Protein 3NTS (pdb70)

Radius of gyration: 23.11 Å; Cα contacts (8 Å, |Δi|>4): 705; chains: 2; bounding box: 63×52×5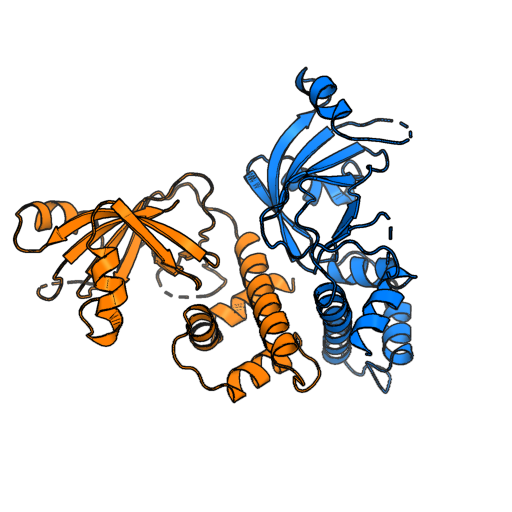1 Å

Secondary structure (DSSP, 8-state):
-HHHHHHHHIIIIIHHHHHHHHTT----HHHHHHHHHHTTS-SS--SSHHHHHHHHHHHHHHHHHHHHTSPP-TT--EEEEEE---SGGGHHHHHHHHSTT-EEEE-S-EEEBSS----SSEEEEEE--TT-S-EE-TT---EEE-SSEEEEEEEEEESSSTHHHHHHTTS------EEEEEEE-/-HHHHHHHHIIIIIHHHHHHHHHT----HHHHHHHHHHTTS-SS---SHHHHHHHHHHHHHHHHHHHHHSPP-TT--EEEEEE---SGGGHHHHHHHHSTT-EEEE-SPEEEBSS-----SEEEEEE--TT-S-EE-GGG----EEE-SSEEEEEEEEEESSSTHHHHHHTTS--------EEEEEEE-

Nearest PDB structures (foldseek):
  3nts-assembly2_B  TM=1.005E+00  e=3.974E-42  Aeromonas hydrophila
  4fml-assembly2_B  TM=9.884E-01  e=1.281E-37  Aeromonas hydrophila
  3nts-assembly1_A  TM=9.948E-01  e=1.243E-36  Aeromonas hydrophila
  4fml-assembly1_A  TM=9.731E-01  e=1.640E-35  Aeromonas hydrophila
  2gwm-assembly1_A  TM=9.597E-01  e=1.292E-27  Salmonella enterica subsp. enterica serovar Typhimurium

InterPro domains:
  IPR003540 ADP ribosyltransferase [PF03496] (55-235)

Foldseek 3Di:
DLLQVLLLVCVVPCVVVLLCVQVVHDDDLVVLQVVLCVSVLDVDRDPDPVSSVVSSVVSLVSNLVNLQPDDDDVVQFKWKEADACPDPVNVVVVVQQQDAFRKDWRQGKDKIGSPAYEDYQEMETEGEDPPASWDCCVVSVIIIHRGTWMKGFHDKDAPPDPVCPVVVVVGHYPVHGIYTYIYTD/DQLLVLQLVCQVPCVVVLLCVQVVHDDDPVVLQVVLCVSVLDVDGDDDPVSSVVSSVVSLVSNLVSLQPADDDVVAFKWKEADACPDPVNVVVVVQLQDAFHKDWRQGKDKIASAAYEDYQEMEIETEDPPFSWHWQVVSHNTIIIHRGGWMKTWHHKDAPPDPVVPVVVVVGHYPDPRHGMYTYIYTD

CATH classification: 3.90.176.10

Organism: Aeromonas hydrophila (NCBI:txid644)

Sequence (374 aa):
SKADEALRYYSAQGYTLLNNYLRDRPYKQREAIDTLLSRSYLNDEPTSAGEFDKAMKAYVADVEAGLAKLPASPELSFVYRGLALDKPELAALKEQFTGVGNIVVEPGFMSTSPDKAWVNDTLLKIRLPAGHGGRLLGDAAEMLFPTQTRLRVDRVVSSTSGDFDTLLNTIPTSRIKRLIEVSVLSKADEALRYYSAQGYTLLNNYLRDRPYKQREAIDTLLSRSYLNDEPTSAGEFDKAMKAYVADVEAGLAKLPASPELSFVYRGLALDKPELAALKEQFTGVGNIVVEPGFMSTSPDKAWVNDTLLKIRLPAGHGGRLLGDAAEAEMLFPTQTRLRVDRVVSSTSGDFDTLLNTIPTSDNRIKRLIEVSVL

Structure (mmCIF, N/CA/C/O backbone):
data_3NTS
#
_entry.id   3NTS
#
_cell.length_a   87.800
_cell.length_b   87.800
_cell.length_c   295.700
_cell.angle_alpha   90.000
_cell.angle_beta   90.000
_cell.angle_gamma   120.000
#
_symmetry.space_group_name_H-M   'P 65 2 2'
#
loop_
_entity.id
_entity.type
_entity.pdbx_description
1 polymer VsdC
2 non-polymer 'SULFATE ION'
#
loop_
_atom_site.group_PDB
_atom_site.id
_atom_site.type_symbol
_atom_site.label_atom_id
_atom_site.label_alt_id
_atom_site.label_comp_id
_atom_site.label_asym_id
_atom_site.label_entity_id
_atom_site.label_seq_id
_atom_site.pdbx_PDB_ins_code
_atom_site.Cartn_x
_atom_site.Cartn_y
_atom_site.Cartn_z
_atom_site.occupancy
_atom_site.B_iso_or_equiv
_atom_site.auth_seq_id
_atom_site.auth_comp_id
_atom_site.auth_asym_id
_atom_site.auth_atom_id
_atom_site.pdbx_PDB_model_num
ATOM 1 N N . SER A 1 43 ? -17.638 -56.117 -21.079 1.00 91.15 68 SER A N 1
ATOM 2 C CA . SER A 1 43 ? -17.689 -55.986 -22.563 1.00 88.12 68 SER A CA 1
ATOM 3 C C . SER A 1 43 ? -16.471 -55.236 -23.094 1.00 85.64 68 SER A C 1
ATOM 4 O O . SER A 1 43 ? -15.789 -54.534 -22.345 1.00 85.69 68 SER A O 1
ATOM 7 N N . LYS A 1 44 ? -16.213 -55.390 -24.392 1.00 83.73 69 LYS A N 1
ATOM 8 C CA . LYS A 1 44 ? -15.101 -54.721 -25.069 1.00 81.61 69 LYS A CA 1
ATOM 9 C C . LYS A 1 44 ? -15.206 -53.199 -24.958 1.00 79.42 69 LYS A C 1
ATOM 10 O O . LYS A 1 44 ? -14.194 -52.510 -24.813 1.00 78.87 69 LYS A O 1
ATOM 16 N N . ALA A 1 45 ? -16.436 -52.692 -25.017 1.00 78.49 70 ALA A N 1
ATOM 17 C CA . ALA A 1 45 ? -16.708 -51.262 -24.914 1.00 76.51 70 ALA A CA 1
ATOM 18 C C . ALA A 1 45 ? -16.056 -50.639 -23.678 1.00 77.35 70 ALA A C 1
ATOM 19 O O . ALA A 1 45 ? -15.400 -49.600 -23.771 1.00 75.87 70 ALA A O 1
ATOM 21 N N . ASP A 1 46 ? -16.223 -51.297 -22.533 1.00 80.02 71 ASP A N 1
ATOM 22 C CA . ASP A 1 46 ? -15.715 -50.797 -21.256 1.00 81.41 71 ASP A CA 1
ATOM 23 C C . ASP A 1 46 ? -14.187 -50.812 -21.191 1.00 81.84 71 ASP A C 1
ATOM 24 O O . ASP A 1 46 ? -13.574 -49.863 -20.696 1.00 81.54 71 ASP A O 1
ATOM 29 N N . GLU A 1 47 ? -13.584 -51.891 -21.692 1.00 82.74 72 GLU A N 1
ATOM 30 C CA . GLU A 1 47 ? -12.129 -52.049 -21.677 1.00 83.61 72 GLU A CA 1
ATOM 31 C C . GLU A 1 47 ? -11.431 -51.064 -22.609 1.00 80.89 72 GLU A C 1
ATOM 32 O O . GLU A 1 47 ? -10.282 -50.685 -22.373 1.00 81.62 72 GLU A O 1
ATOM 38 N N . ALA A 1 48 ? -12.137 -50.653 -23.661 1.00 78.07 73 ALA A N 1
ATOM 39 C CA . ALA A 1 48 ? -11.646 -49.635 -24.587 1.00 75.49 73 ALA A CA 1
ATOM 40 C C . ALA A 1 48 ? -11.505 -48.294 -23.880 1.00 74.85 73 ALA A C 1
ATOM 41 O O . ALA A 1 48 ? -10.575 -47.533 -24.148 1.00 74.31 73 ALA A O 1
ATOM 43 N N . LEU A 1 49 ? -12.434 -48.019 -22.971 1.00 75.07 74 LEU A N 1
ATOM 44 C CA . LEU A 1 49 ? -12.417 -46.795 -22.191 1.00 74.64 74 LEU A CA 1
ATOM 45 C C . LEU A 1 49 ? -11.236 -46.797 -21.237 1.00 76.93 74 LEU A C 1
ATOM 46 O O . LEU A 1 49 ? -10.584 -45.772 -21.049 1.00 76.56 74 LEU A O 1
ATOM 51 N N . ARG A 1 50 ? -10.963 -47.962 -20.656 1.00 79.60 75 ARG A N 1
ATOM 52 C CA . ARG A 1 50 ? -9.867 -48.127 -19.706 1.00 82.53 75 ARG A CA 1
ATOM 53 C C . ARG A 1 50 ? -8.484 -47.974 -20.324 1.00 82.70 75 ARG A C 1
ATOM 54 O O . ARG A 1 50 ? -7.610 -47.363 -19.711 1.00 84.09 75 ARG A O 1
ATOM 62 N N . TYR A 1 51 ? -8.288 -48.534 -21.520 1.00 81.58 76 TYR A N 1
ATOM 63 C CA . TYR A 1 51 ? -7.015 -48.407 -22.236 1.00 81.79 76 TYR A CA 1
ATOM 64 C C . TYR A 1 51 ? -6.740 -46.944 -22.537 1.00 80.13 76 TYR A C 1
ATOM 65 O O . TYR A 1 51 ? -5.622 -46.460 -22.343 1.00 81.46 76 TYR A O 1
ATOM 74 N N . TYR A 1 52 ? -7.771 -46.250 -23.014 1.00 77.50 77 TYR A N 1
ATOM 75 C CA . TYR A 1 52 ? -7.689 -44.826 -23.281 1.00 76.06 77 TYR A CA 1
ATOM 76 C C . TYR A 1 52 ? -7.331 -44.091 -22.004 1.00 77.54 77 TYR A C 1
ATOM 77 O O . TYR A 1 52 ? -6.420 -43.263 -21.986 1.00 78.13 77 TYR A O 1
ATOM 86 N N . SER A 1 53 ? -8.062 -44.413 -20.942 1.00 78.40 78 SER A N 1
ATOM 87 C CA . SER A 1 53 ? -7.893 -43.770 -19.653 1.00 80.02 78 SER A CA 1
ATOM 88 C C . SER A 1 53 ? -6.499 -44.006 -19.083 1.00 83.14 78 SER A C 1
ATOM 89 O O . SER A 1 53 ? -5.855 -43.068 -18.615 1.00 84.06 78 SER A O 1
ATOM 92 N N . ALA A 1 54 ? -6.033 -45.253 -19.146 1.00 85.02 79 ALA A N 1
ATOM 93 C CA . ALA A 1 54 ? -4.746 -45.637 -18.563 1.00 88.49 79 ALA A CA 1
ATOM 94 C C . ALA A 1 54 ? -3.528 -45.093 -19.312 1.00 88.80 79 ALA A C 1
ATOM 95 O O . ALA A 1 54 ? -2.579 -44.634 -18.677 1.00 91.23 79 ALA A O 1
ATOM 97 N N . GLN A 1 55 ? -3.546 -45.139 -20.645 1.00 86.71 80 GLN A N 1
ATOM 98 C CA . GLN A 1 55 ? -2.407 -44.640 -21.436 1.00 87.29 80 GLN A CA 1
ATOM 99 C C . GLN A 1 55 ? -2.719 -44.114 -22.849 1.00 84.20 80 GLN A C 1
ATOM 100 O O . GLN A 1 55 ? -2.015 -43.234 -23.353 1.00 84.31 80 GLN A O 1
ATOM 106 N N . GLY A 1 56 ? -3.766 -44.647 -23.474 1.00 81.83 81 GLY A N 1
ATOM 107 C CA . GLY A 1 56 ? -4.058 -44.375 -24.887 1.00 79.24 81 GLY A CA 1
ATOM 108 C C . GLY A 1 56 ? -4.486 -42.963 -25.252 1.00 77.10 81 GLY A C 1
ATOM 109 O O . GLY A 1 56 ? -4.630 -42.646 -26.435 1.00 75.43 81 GLY A O 1
ATOM 110 N N . TYR A 1 57 ? -4.671 -42.116 -24.242 1.00 77.33 82 TYR A N 1
ATOM 111 C CA . TYR A 1 57 ? -5.245 -40.779 -24.431 1.00 75.41 82 TYR A CA 1
ATOM 112 C C . TYR A 1 57 ? -4.383 -39.811 -25.249 1.00 75.48 82 TYR A C 1
ATOM 113 O O . TYR A 1 57 ? -4.867 -39.230 -26.225 1.00 73.60 82 TYR A O 1
ATOM 122 N N . THR A 1 58 ? -3.118 -39.647 -24.859 1.00 77.88 83 THR A N 1
ATOM 123 C CA . THR A 1 58 ? -2.197 -38.755 -25.572 1.00 78.56 83 THR A CA 1
ATOM 124 C C . THR A 1 58 ? -2.129 -39.104 -27.058 1.00 77.35 83 THR A C 1
ATOM 125 O O . THR A 1 58 ? -2.166 -38.214 -27.910 1.00 76.53 83 THR A O 1
ATOM 129 N N . LEU A 1 59 ? -2.044 -40.401 -27.352 1.00 77.32 84 LEU A N 1
ATOM 130 C CA . LEU A 1 59 ? -2.095 -40.903 -28.724 1.00 76.04 84 LEU A CA 1
ATOM 131 C C . LEU A 1 59 ? -3.378 -40.480 -29.420 1.00 72.76 84 LEU A C 1
ATOM 132 O O . LEU A 1 59 ? -3.339 -39.814 -30.456 1.00 72.17 84 LEU A O 1
ATOM 137 N N . LEU A 1 60 ? -4.508 -40.854 -28.828 1.00 70.89 85 LEU A N 1
ATOM 138 C CA . LEU A 1 60 ? -5.810 -40.674 -29.454 1.00 68.09 85 LEU A CA 1
ATOM 139 C C . LEU A 1 60 ? -6.207 -39.209 -29.571 1.00 67.01 85 LEU A C 1
ATOM 140 O O . LEU A 1 60 ? -6.664 -38.774 -30.629 1.00 65.78 85 LEU A O 1
ATOM 145 N N . ASN A 1 61 ? -6.036 -38.456 -28.487 1.00 67.66 86 ASN A N 1
ATOM 146 C CA . ASN A 1 61 ? -6.398 -37.040 -28.477 1.00 67.01 86 ASN A CA 1
ATOM 147 C C . ASN A 1 61 ? -5.639 -36.241 -29.535 1.00 67.96 86 ASN A C 1
ATOM 148 O O . ASN A 1 61 ? -6.233 -35.424 -30.246 1.00 66.88 86 ASN A O 1
ATOM 153 N N . ASN A 1 62 ? -4.334 -36.497 -29.644 1.00 70.31 87 ASN A N 1
ATOM 154 C CA . ASN A 1 62 ? -3.499 -35.849 -30.653 1.00 71.74 87 ASN A CA 1
ATOM 155 C C . ASN A 1 62 ? -3.987 -36.140 -32.062 1.00 70.63 87 ASN A C 1
ATOM 156 O O . ASN A 1 62 ? -4.069 -35.241 -32.900 1.00 70.66 87 ASN A O 1
ATOM 161 N N . TYR A 1 63 ? -4.324 -37.402 -32.304 1.00 70.06 88 TYR A N 1
ATOM 162 C CA . TYR A 1 63 ? -4.898 -37.820 -33.572 1.00 69.18 88 TYR A CA 1
ATOM 163 C C . TYR A 1 63 ? -6.198 -37.068 -33.857 1.00 67.70 88 TYR A C 1
ATOM 164 O O . TYR A 1 63 ? -6.414 -36.601 -34.976 1.00 67.61 88 TYR A O 1
ATOM 173 N N . LEU A 1 64 ? -7.046 -36.950 -32.837 1.00 67.13 89 LEU A N 1
ATOM 174 C CA . LEU A 1 64 ? -8.364 -36.322 -32.977 1.00 66.08 89 LEU A CA 1
ATOM 175 C C . LEU A 1 64 ? -8.306 -34.803 -33.135 1.00 66.82 89 LEU A C 1
ATOM 176 O O . LEU A 1 64 ? -9.110 -34.221 -33.867 1.00 66.07 89 LEU A O 1
ATOM 181 N N . ARG A 1 65 ? -7.359 -34.170 -32.444 1.00 68.70 90 ARG A N 1
ATOM 182 C CA . ARG A 1 65 ? -7.155 -32.725 -32.553 1.00 69.90 90 ARG A CA 1
ATOM 183 C C . ARG A 1 65 ? -6.279 -32.396 -33.761 1.00 71.56 90 ARG A C 1
ATOM 184 O O . ARG A 1 65 ? -5.981 -31.228 -34.027 1.00 72.79 90 ARG A O 1
ATOM 192 N N . ASP A 1 66 ? -5.890 -33.444 -34.489 1.00 71.88 91 ASP A N 1
ATOM 193 C CA . ASP A 1 66 ? -5.014 -33.357 -35.663 1.00 73.63 91 ASP A CA 1
ATOM 194 C C . ASP A 1 66 ? -3.703 -32.620 -35.387 1.00 76.20 91 ASP A C 1
ATOM 195 O O . ASP A 1 66 ? -3.136 -31.974 -36.269 1.00 78.04 91 ASP A O 1
ATOM 200 N N . ARG A 1 67 ? -3.245 -32.720 -34.141 1.00 76.62 92 ARG A N 1
ATOM 201 C CA . ARG A 1 67 ? -1.913 -32.284 -33.744 1.00 79.44 92 ARG A CA 1
ATOM 202 C C . ARG A 1 67 ? -0.921 -33.404 -34.087 1.00 80.99 92 ARG A C 1
ATOM 203 O O . ARG A 1 67 ? -1.335 -34.558 -34.267 1.00 79.59 92 ARG A O 1
ATOM 205 N N . PRO A 1 68 ? 0.385 -33.073 -34.201 1.00 84.09 93 PRO A N 1
ATOM 206 C CA . PRO A 1 68 ? 1.406 -34.089 -34.501 1.00 85.86 93 PRO A CA 1
ATOM 207 C C . PRO A 1 68 ? 1.426 -35.260 -33.509 1.00 85.09 93 PRO A C 1
ATOM 208 O O . PRO A 1 68 ? 1.198 -35.061 -32.312 1.00 84.63 93 PRO A O 1
ATOM 212 N N . TYR A 1 69 ? 1.687 -36.465 -34.022 1.00 85.00 94 TYR A N 1
ATOM 213 C CA . TYR A 1 69 ? 1.749 -37.688 -33.212 1.00 84.59 94 TYR A CA 1
ATOM 214 C C . TYR A 1 69 ? 2.614 -38.765 -33.867 1.00 86.12 94 TYR A C 1
ATOM 215 O O . TYR A 1 69 ? 2.945 -38.674 -35.052 1.00 86.83 94 TYR A O 1
ATOM 224 N N . LYS A 1 70 ? 2.958 -39.785 -33.082 1.00 86.72 95 LYS A N 1
ATOM 225 C CA . LYS A 1 70 ? 3.782 -40.919 -33.529 1.00 88.28 95 LYS A CA 1
ATOM 226 C C . LYS A 1 70 ? 2.957 -41.942 -34.320 1.00 85.55 95 LYS A C 1
ATOM 227 O O . LYS A 1 70 ? 2.360 -42.851 -33.735 1.00 84.25 95 LYS A O 1
ATOM 233 N N . GLN A 1 71 ? 2.939 -41.799 -35.648 1.00 84.86 96 GLN A N 1
ATOM 234 C CA . GLN A 1 71 ? 2.056 -42.603 -36.506 1.00 82.10 96 GLN A CA 1
ATOM 235 C C . GLN A 1 71 ? 2.241 -44.105 -36.318 1.00 82.14 96 GLN A C 1
ATOM 236 O O . GLN A 1 71 ? 1.295 -44.877 -36.483 1.00 79.78 96 GLN A O 1
ATOM 242 N N . ARG A 1 72 ? 3.460 -44.507 -35.968 1.00 84.89 97 ARG A N 1
ATOM 243 C CA . ARG A 1 72 ? 3.763 -45.902 -35.672 1.00 85.58 97 ARG A CA 1
ATOM 244 C C . ARG A 1 72 ? 2.970 -46.409 -34.467 1.00 84.03 97 ARG A C 1
ATOM 245 O O . ARG A 1 72 ? 2.205 -47.367 -34.589 1.00 82.50 97 ARG A O 1
ATOM 253 N N . GLU A 1 73 ? 3.134 -45.749 -33.319 1.00 84.53 98 GLU A N 1
ATOM 254 C CA . GLU A 1 73 ? 2.486 -46.170 -32.073 1.00 83.47 98 GLU A CA 1
ATOM 255 C C . GLU A 1 73 ? 0.997 -46.458 -32.255 1.00 79.75 98 GLU A C 1
ATOM 256 O O . GLU A 1 73 ? 0.499 -47.477 -31.777 1.00 79.40 98 GLU A O 1
ATOM 258 N N . ALA A 1 74 ? 0.305 -45.570 -32.965 1.00 77.19 99 ALA A N 1
ATOM 259 C CA . ALA A 1 74 ? -1.127 -45.717 -33.221 1.00 73.83 99 ALA A CA 1
ATOM 260 C C . ALA A 1 74 ? -1.429 -46.987 -34.005 1.00 72.96 99 ALA A C 1
ATOM 261 O O . ALA A 1 74 ? -2.393 -47.691 -33.707 1.00 71.63 99 ALA A O 1
ATOM 263 N N . ILE A 1 75 ? -0.599 -47.278 -35.001 1.00 73.82 100 ILE A N 1
ATOM 264 C CA . ILE A 1 75 ? -0.768 -48.486 -35.797 1.00 73.27 100 ILE A CA 1
ATOM 265 C C . ILE A 1 75 ? -0.517 -49.709 -34.920 1.00 74.50 100 ILE A C 1
ATOM 266 O O . ILE A 1 75 ? -1.295 -50.663 -34.949 1.00 73.59 100 ILE A O 1
ATOM 271 N N . ASP A 1 76 ? 0.545 -49.656 -34.119 1.00 76.80 101 ASP A N 1
ATOM 272 C CA . ASP A 1 76 ? 0.874 -50.735 -33.185 1.00 78.49 101 ASP A CA 1
ATOM 273 C C . ASP A 1 76 ? -0.282 -50.982 -32.223 1.00 77.05 101 ASP A C 1
ATOM 274 O O . ASP A 1 76 ? -0.587 -52.126 -31.889 1.00 77.59 101 ASP A O 1
ATOM 279 N N . THR A 1 77 ? -0.923 -49.897 -31.795 1.00 75.33 102 THR A N 1
ATOM 280 C CA . THR A 1 77 ? -2.045 -49.961 -30.868 1.00 74.03 102 THR A CA 1
ATOM 281 C C . THR A 1 77 ? -3.244 -50.654 -31.508 1.00 71.84 102 THR A C 1
ATOM 282 O O . THR A 1 77 ? -3.891 -51.491 -30.877 1.00 72.16 102 THR A O 1
ATOM 286 N N . LEU A 1 78 ? -3.528 -50.302 -32.760 1.00 69.91 103 LEU A N 1
ATOM 287 C CA . LEU A 1 78 ? -4.668 -50.855 -33.484 1.00 67.93 103 LEU A CA 1
ATOM 288 C C . LEU A 1 78 ? -4.524 -52.356 -33.664 1.00 69.13 103 LEU A C 1
ATOM 289 O O . LEU A 1 78 ? -5.491 -53.103 -33.504 1.00 68.68 103 LEU A O 1
ATOM 294 N N . LEU A 1 79 ? -3.308 -52.784 -33.990 1.00 70.94 104 LEU A N 1
ATOM 295 C CA . LEU A 1 79 ? -2.988 -54.199 -34.146 1.00 72.47 104 LEU A CA 1
ATOM 296 C C . LEU A 1 79 ? -2.964 -54.891 -32.793 1.00 74.36 104 LEU A C 1
ATOM 297 O O . LEU A 1 79 ? -3.393 -56.040 -32.668 1.00 75.04 104 LEU A O 1
ATOM 302 N N . SER A 1 80 ? -2.458 -54.176 -31.790 1.00 75.46 105 SER A N 1
ATOM 303 C CA . SER A 1 80 ? -2.435 -54.642 -30.407 1.00 77.50 105 SER A CA 1
ATOM 304 C C . SER A 1 80 ? -3.845 -54.916 -29.886 1.00 76.31 105 SER A C 1
ATOM 305 O O . SER A 1 80 ? -4.065 -55.862 -29.128 1.00 78.05 105 SER A O 1
ATOM 308 N N . ARG A 1 81 ? -4.794 -54.092 -30.312 1.00 73.64 106 ARG A N 1
ATOM 309 C CA . ARG A 1 81 ? -6.166 -54.199 -29.846 1.00 72.73 106 ARG A CA 1
ATOM 310 C C . ARG A 1 81 ? -7.095 -54.737 -30.932 1.00 71.20 106 ARG A C 1
ATOM 311 O O . ARG A 1 81 ? -8.307 -54.501 -30.908 1.00 69.92 106 ARG A O 1
ATOM 319 N N . SER A 1 82 ? -6.510 -55.460 -31.883 1.00 71.67 107 SER A N 1
ATOM 320 C CA . SER A 1 82 ? -7.258 -56.233 -32.880 1.00 70.98 107 SER A CA 1
ATOM 321 C C . SER A 1 82 ? -8.278 -55.439 -33.711 1.00 68.47 107 SER A C 1
ATOM 322 O O . SER A 1 82 ? -9.250 -56.005 -34.215 1.00 67.88 107 SER A O 1
ATOM 325 N N . TYR A 1 83 ? -8.056 -54.136 -33.849 1.00 67.38 108 TYR A N 1
ATOM 326 C CA . TYR A 1 83 ? -8.867 -53.319 -34.747 1.00 65.47 108 TYR A CA 1
ATOM 327 C C . TYR A 1 83 ? -8.477 -53.599 -36.189 1.00 65.35 108 TYR A C 1
ATOM 328 O O . TYR A 1 83 ? -9.323 -53.607 -37.082 1.00 64.33 108 TYR A O 1
ATOM 337 N N . LEU A 1 84 ? -7.184 -53.828 -36.396 1.00 66.84 109 LEU A N 1
ATOM 338 C CA . LEU A 1 84 ? -6.656 -54.271 -37.679 1.00 67.27 109 LEU A CA 1
ATOM 339 C C . LEU A 1 84 ? -5.971 -55.613 -37.499 1.00 69.23 109 LEU A C 1
ATOM 340 O O . LEU A 1 84 ? -5.289 -55.837 -36.497 1.00 70.84 109 LEU A O 1
ATOM 345 N N . ASN A 1 85 ? -6.165 -56.502 -38.469 1.00 69.35 110 ASN A N 1
ATOM 346 C CA . ASN A 1 85 ? -5.612 -57.850 -38.401 1.00 71.18 110 ASN A CA 1
ATOM 347 C C . ASN A 1 85 ? -4.252 -57.938 -39.068 1.00 72.28 110 ASN A C 1
ATOM 348 O O . ASN A 1 85 ? -3.504 -58.888 -38.844 1.00 74.21 110 ASN A O 1
ATOM 353 N N . ASP A 1 86 ? -3.944 -56.935 -39.884 1.00 71.35 111 ASP A N 1
ATOM 354 C CA . ASP A 1 86 ? -2.693 -56.880 -40.632 1.00 72.68 111 ASP A CA 1
ATOM 355 C C . ASP A 1 86 ? -2.341 -55.423 -40.918 1.00 71.98 111 ASP A C 1
ATOM 356 O O . ASP A 1 86 ? -3.211 -54.550 -40.860 1.00 70.23 111 ASP A O 1
ATOM 361 N N . GLU A 1 87 ? -1.068 -55.170 -41.228 1.00 73.58 112 GLU A N 1
ATOM 362 C CA . GLU A 1 87 ? -0.579 -53.824 -41.543 1.00 73.57 112 GLU A CA 1
ATOM 363 C C . GLU A 1 87 ? -1.493 -53.110 -42.545 1.00 71.60 112 GLU A C 1
ATOM 364 O O . GLU A 1 87 ? -1.870 -53.695 -43.563 1.00 71.25 112 GLU A O 1
ATOM 370 N N . PRO A 1 88 ? -1.864 -51.847 -42.251 1.00 70.50 113 PRO A N 1
ATOM 371 C CA . PRO A 1 88 ? -2.786 -51.099 -43.107 1.00 68.91 113 PRO A CA 1
ATOM 372 C C . PRO A 1 88 ? -2.200 -50.809 -44.493 1.00 70.03 113 PRO A C 1
ATOM 373 O O . PRO A 1 88 ? -1.143 -50.181 -44.602 1.00 71.74 113 PRO A O 1
ATOM 377 N N . THR A 1 89 ? -2.889 -51.273 -45.534 1.00 69.33 114 THR A N 1
ATOM 378 C CA . THR A 1 89 ? -2.437 -51.109 -46.921 1.00 70.55 114 THR A CA 1
ATOM 379 C C . THR A 1 89 ? -2.758 -49.724 -47.503 1.00 70.34 114 THR A C 1
ATOM 380 O O . THR A 1 89 ? -2.271 -49.368 -48.582 1.00 71.83 114 THR A O 1
ATOM 384 N N . SER A 1 90 ? -3.570 -48.952 -46.784 1.00 68.75 115 SER A N 1
ATOM 385 C CA . SER A 1 90 ? -4.046 -47.654 -47.260 1.00 68.51 115 SER A CA 1
ATOM 386 C C . SER A 1 90 ? -4.263 -46.665 -46.118 1.00 67.58 115 SER A C 1
ATOM 387 O O . SER A 1 90 ? -4.207 -47.035 -44.944 1.00 66.94 115 SER A O 1
ATOM 390 N N . ALA A 1 91 ? -4.508 -45.405 -46.471 1.00 67.70 116 ALA A N 1
ATOM 391 C CA . ALA A 1 91 ? -4.844 -44.382 -45.490 1.00 66.79 116 ALA A CA 1
ATOM 392 C C . ALA A 1 91 ? -6.275 -44.564 -45.005 1.00 64.64 116 ALA A C 1
ATOM 393 O O . ALA A 1 91 ? -6.590 -44.250 -43.857 1.00 63.68 116 ALA A O 1
ATOM 395 N N . GLY A 1 92 ? -7.132 -45.076 -45.889 1.00 64.24 117 GLY A N 1
ATOM 396 C CA . GLY A 1 92 ? -8.530 -45.358 -45.565 1.00 62.59 117 GLY A CA 1
ATOM 397 C C . GLY A 1 92 ? -8.684 -46.377 -44.451 1.00 61.66 117 GLY A C 1
ATOM 398 O O . GLY A 1 92 ? -9.472 -46.172 -43.525 1.00 60.58 117 GLY A O 1
ATOM 399 N N . GLU A 1 93 ? -7.925 -47.470 -44.544 1.00 62.30 118 GLU A N 1
ATOM 400 C CA . GLU A 1 93 ? -7.919 -48.528 -43.532 1.00 61.92 118 GLU A CA 1
ATOM 401 C C . GLU A 1 93 ? -7.576 -48.005 -42.143 1.00 61.53 118 GLU A C 1
ATOM 402 O O . GLU A 1 93 ? -8.263 -48.317 -41.166 1.00 60.74 118 GLU A O 1
ATOM 408 N N . PHE A 1 94 ? -6.505 -47.216 -42.074 1.00 62.28 119 PHE A N 1
ATOM 409 C CA . PHE A 1 94 ? -6.008 -46.658 -40.823 1.00 62.30 119 PHE A CA 1
ATOM 410 C C . PHE A 1 94 ? -7.082 -45.849 -40.103 1.00 60.63 119 PHE A C 1
ATOM 411 O O . PHE A 1 94 ? -7.416 -46.146 -38.955 1.00 60.25 119 PHE A O 1
ATOM 419 N N . ASP A 1 95 ? -7.631 -44.848 -40.789 1.00 59.77 120 ASP A N 1
ATOM 420 C CA . ASP A 1 95 ? -8.649 -43.972 -40.211 1.00 58.27 120 ASP A CA 1
ATOM 421 C C . ASP A 1 95 ? -9.932 -44.704 -39.851 1.00 56.76 120 ASP A C 1
ATOM 422 O O . ASP A 1 95 ? -10.499 -44.467 -38.784 1.00 56.11 120 ASP A O 1
ATOM 427 N N . LYS A 1 96 ? -10.383 -45.589 -40.738 1.00 56.31 121 LYS A N 1
ATOM 428 C CA . LYS A 1 96 ? -11.559 -46.413 -40.471 1.00 55.25 121 LYS A CA 1
ATOM 429 C C . LYS A 1 96 ? -11.387 -47.107 -39.127 1.00 55.07 121 LYS A C 1
ATOM 430 O O . LYS A 1 96 ? -12.216 -46.948 -38.227 1.00 54.54 121 LYS A O 1
ATOM 432 N N . ALA A 1 97 ? -10.289 -47.847 -38.996 1.00 55.60 122 ALA A N 1
ATOM 433 C CA . ALA A 1 97 ? -9.943 -48.522 -37.755 1.00 55.88 122 ALA A CA 1
ATOM 434 C C . ALA A 1 97 ? -9.898 -47.541 -36.583 1.00 55.42 122 ALA A C 1
ATOM 435 O O . ALA A 1 97 ? -10.558 -47.759 -35.563 1.00 55.30 122 ALA A O 1
ATOM 437 N N . MET A 1 98 ? -9.138 -46.457 -36.745 1.00 55.21 123 MET A N 1
ATOM 438 C CA . MET A 1 98 ? -8.981 -45.440 -35.699 1.00 54.83 123 MET A CA 1
ATOM 439 C C . MET A 1 98 ? -10.319 -44.912 -35.190 1.00 53.41 123 MET A C 1
ATOM 440 O O . MET A 1 98 ? -10.477 -44.677 -33.990 1.00 53.51 123 MET A O 1
ATOM 445 N N . LYS A 1 99 ? -11.271 -44.732 -36.106 1.00 52.22 124 LYS A N 1
ATOM 446 C CA . LYS A 1 99 ? -12.621 -44.271 -35.765 1.00 51.08 124 LYS A CA 1
ATOM 447 C C . LYS A 1 99 ? -13.394 -45.330 -34.976 1.00 50.98 124 LYS A C 1
ATOM 448 O O . LYS A 1 99 ? -14.079 -45.013 -33.996 1.00 50.65 124 LYS A O 1
ATOM 454 N N . ALA A 1 100 ? -13.268 -46.585 -35.410 1.00 51.22 125 ALA A N 1
ATOM 455 C CA . ALA A 1 100 ? -13.886 -47.720 -34.730 1.00 51.53 125 ALA A CA 1
ATOM 456 C C . ALA A 1 100 ? -13.402 -47.802 -33.290 1.00 52.10 125 ALA A C 1
ATOM 457 O O . ALA A 1 100 ? -14.169 -48.135 -32.388 1.00 52.66 125 ALA A O 1
ATOM 459 N N . TYR A 1 101 ? -12.126 -47.480 -33.089 1.00 52.16 126 TYR A N 1
ATOM 460 C CA . TYR A 1 101 ? -11.520 -47.412 -31.761 1.00 52.82 126 TYR A CA 1
ATOM 461 C C . TYR A 1 101 ? -12.121 -46.286 -30.922 1.00 51.88 126 TYR A C 1
ATOM 462 O O . TYR A 1 101 ? -12.534 -46.510 -29.781 1.00 52.49 126 TYR A O 1
ATOM 471 N N . VAL A 1 102 ? -12.178 -45.087 -31.496 1.00 50.39 127 VAL A N 1
ATOM 472 C CA . VAL A 1 102 ? -12.843 -43.961 -30.856 1.00 49.43 127 VAL A CA 1
ATOM 473 C C . VAL A 1 102 ? -14.245 -44.380 -30.421 1.00 49.19 127 VAL A C 1
ATOM 474 O O . VAL A 1 102 ? -14.612 -44.214 -29.254 1.00 49.75 127 VAL A O 1
ATOM 478 N N . ALA A 1 103 ? -15.003 -44.952 -31.358 1.00 48.60 128 ALA A N 1
ATOM 479 C CA . ALA A 1 103 ? -16.385 -45.378 -31.116 1.00 48.58 128 ALA A CA 1
ATOM 480 C C . ALA A 1 103 ? -16.518 -46.228 -29.858 1.00 49.86 128 ALA A C 1
ATOM 481 O O . ALA A 1 103 ? -17.455 -46.046 -29.072 1.00 50.28 128 ALA A O 1
ATOM 483 N N . ASP A 1 104 ? -15.563 -47.140 -29.674 1.00 50.59 129 ASP A N 1
ATOM 484 C CA . ASP A 1 104 ? -15.553 -48.058 -28.541 1.00 52.13 129 ASP A CA 1
ATOM 485 C C . ASP A 1 104 ? -15.334 -47.332 -27.220 1.00 52.46 129 ASP A C 1
ATOM 486 O O . ASP A 1 104 ? -15.918 -47.698 -26.201 1.00 53.81 129 ASP A O 1
ATOM 491 N N . VAL A 1 105 ? -14.492 -46.303 -27.249 1.00 51.37 130 VAL A N 1
ATOM 492 C CA . VAL A 1 105 ? -14.255 -45.472 -26.075 1.00 51.65 130 VAL A CA 1
ATOM 493 C C . VAL A 1 105 ? -15.525 -44.684 -25.759 1.00 50.75 130 VAL A C 1
ATOM 494 O O . VAL A 1 105 ? -15.962 -44.628 -24.607 1.00 51.71 130 VAL A O 1
ATOM 498 N N . GLU A 1 106 ? -16.123 -44.103 -26.796 1.00 49.08 131 GLU A N 1
ATOM 499 C CA . GLU A 1 106 ? -17.347 -43.325 -26.654 1.00 48.47 131 GLU A CA 1
ATOM 500 C C . GLU A 1 106 ? -18.485 -44.145 -26.069 1.00 49.49 131 GLU A C 1
ATOM 501 O O . GLU A 1 106 ? -19.045 -43.778 -25.037 1.00 50.30 131 GLU A O 1
ATOM 507 N N . ALA A 1 107 ? -18.821 -45.252 -26.727 1.00 49.64 132 ALA A N 1
ATOM 508 C CA . ALA A 1 107 ? -19.870 -46.143 -26.244 1.00 50.93 132 ALA A CA 1
ATOM 509 C C . ALA A 1 107 ? -19.520 -46.678 -24.856 1.00 52.69 132 ALA A C 1
ATOM 510 O O . ALA A 1 107 ? -20.407 -46.972 -24.053 1.00 54.21 132 ALA A O 1
ATOM 512 N N . GLY A 1 108 ? -18.222 -46.789 -24.583 1.00 52.62 133 GLY A N 1
ATOM 513 C CA . GLY A 1 108 ? -17.735 -47.171 -23.265 1.00 54.46 133 GLY A CA 1
ATOM 514 C C . GLY A 1 108 ? -18.008 -46.091 -22.238 1.00 54.38 133 GLY A C 1
ATOM 515 O O . GLY A 1 108 ? -18.424 -46.386 -21.115 1.00 56.43 133 GLY A O 1
ATOM 516 N N . LEU A 1 109 ? -17.775 -44.839 -22.630 1.00 52.18 134 LEU A N 1
ATOM 517 C CA . LEU A 1 109 ? -18.027 -43.674 -21.773 1.00 51.73 134 LEU A CA 1
ATOM 518 C C . LEU A 1 109 ? -19.523 -43.412 -21.592 1.00 51.65 134 LEU A C 1
ATOM 519 O O . LEU A 1 109 ? -19.954 -42.928 -20.546 1.00 52.35 134 LEU A O 1
ATOM 524 N N . ALA A 1 110 ? -20.300 -43.740 -22.623 1.00 50.88 135 ALA A N 1
ATOM 525 C CA . ALA A 1 110 ? -21.756 -43.600 -22.609 1.00 51.28 135 ALA A CA 1
ATOM 526 C C . ALA A 1 110 ? -22.432 -44.568 -21.634 1.00 53.97 135 ALA A C 1
ATOM 527 O O . ALA A 1 110 ? -23.404 -44.204 -20.967 1.00 54.92 135 ALA A O 1
ATOM 529 N N . LYS A 1 111 ? -21.903 -45.792 -21.557 1.00 55.36 136 LYS A N 1
ATOM 530 C CA . LYS A 1 111 ? -22.444 -46.854 -20.694 1.00 58.29 136 LYS A CA 1
ATOM 531 C C . LYS A 1 111 ? -22.400 -46.544 -19.191 1.00 60.11 136 LYS A C 1
ATOM 532 O O . LYS A 1 111 ? -23.028 -47.243 -18.394 1.00 62.97 136 LYS A O 1
ATOM 535 N N . LEU A 1 112 ? -21.665 -45.499 -18.813 1.00 58.72 137 LEU A N 1
ATOM 536 C CA . LEU A 1 112 ? -21.548 -45.086 -17.414 1.00 60.32 137 LEU A CA 1
ATOM 537 C C . LEU A 1 112 ? -22.809 -44.379 -16.898 1.00 60.74 137 LEU A C 1
ATOM 538 O O . LEU A 1 112 ? -23.656 -43.970 -17.698 1.00 59.27 137 LEU A O 1
ATOM 543 N N . PRO A 1 113 ? -22.942 -44.243 -15.560 1.00 62.97 138 PRO A N 1
ATOM 544 C CA . PRO A 1 113 ? -24.079 -43.520 -14.989 1.00 63.66 138 PRO A CA 1
ATOM 545 C C . PRO A 1 113 ? -23.844 -42.011 -14.916 1.00 61.50 138 PRO A C 1
ATOM 546 O O . PRO A 1 113 ? -22.773 -41.561 -14.494 1.00 61.01 138 PRO A O 1
ATOM 550 N N . ALA A 1 114 ? -24.848 -41.244 -15.331 1.00 60.48 139 ALA A N 1
ATOM 551 C CA . ALA A 1 114 ? -24.772 -39.793 -15.274 1.00 58.75 139 ALA A CA 1
ATOM 552 C C . ALA A 1 114 ? -24.866 -39.324 -13.830 1.00 60.83 139 ALA A C 1
ATOM 553 O O . ALA A 1 114 ? -25.494 -39.979 -12.990 1.00 63.62 139 ALA A O 1
ATOM 555 N N . SER A 1 115 ? -24.225 -38.193 -13.551 1.00 59.73 140 SER A N 1
ATOM 556 C CA . SER A 1 115 ? -24.264 -37.578 -12.229 1.00 61.56 140 SER A CA 1
ATOM 557 C C . SER A 1 115 ? -24.803 -36.145 -12.331 1.00 60.08 140 SER A C 1
ATOM 558 O O . SER A 1 115 ? -24.030 -35.187 -12.401 1.00 58.46 140 SER A O 1
ATOM 561 N N . PRO A 1 116 ? -26.141 -35.997 -12.345 1.00 60.99 141 PRO A N 1
ATOM 562 C CA . PRO A 1 116 ? -26.786 -34.705 -12.571 1.00 59.99 141 PRO A CA 1
ATOM 563 C C . PRO A 1 116 ? -26.713 -33.766 -11.366 1.00 61.33 141 PRO A C 1
ATOM 564 O O . PRO A 1 116 ? -27.248 -32.653 -11.411 1.00 60.44 141 PRO A O 1
ATOM 568 N N . GLU A 1 117 ? -26.057 -34.216 -10.300 1.00 63.84 142 GLU A N 1
ATOM 569 C CA . GLU A 1 117 ? -25.823 -33.367 -9.140 1.00 65.42 142 GLU A CA 1
ATOM 570 C C . GLU A 1 117 ? -24.785 -32.298 -9.467 1.00 63.43 142 GLU A C 1
ATOM 571 O O . GLU A 1 117 ? -24.851 -31.186 -8.944 1.00 63.42 142 GLU A O 1
ATOM 577 N N . LEU A 1 118 ? -23.841 -32.642 -10.343 1.00 62.27 143 LEU A N 1
ATOM 578 C CA . LEU A 1 118 ? -22.769 -31.733 -10.739 1.00 60.78 143 LEU A CA 1
ATOM 579 C C . LEU A 1 118 ? -23.279 -30.652 -11.676 1.00 58.75 143 LEU A C 1
ATOM 580 O O . LEU A 1 118 ? -24.094 -30.915 -12.558 1.00 57.91 143 LEU A O 1
ATOM 585 N N . SER A 1 119 ? -22.782 -29.439 -11.478 1.00 58.51 144 SER A N 1
ATOM 586 C CA . SER A 1 119 ? -23.222 -28.284 -12.245 1.00 57.33 144 SER A CA 1
ATOM 587 C C . SER A 1 119 ? -22.050 -27.541 -12.868 1.00 56.36 144 SER A C 1
ATOM 588 O O . SER A 1 119 ? -22.188 -26.935 -13.930 1.00 54.92 144 SER A O 1
ATOM 591 N N . PHE A 1 120 ? -20.904 -27.587 -12.197 1.00 57.83 145 PHE A N 1
ATOM 592 C CA . PHE A 1 120 ? -19.691 -26.945 -12.676 1.00 57.65 145 PHE A CA 1
ATOM 593 C C . PHE A 1 120 ? -18.517 -27.912 -12.665 1.00 59.03 145 PHE A C 1
ATOM 594 O O . PHE A 1 120 ? -18.339 -28.673 -11.716 1.00 60.96 145 PHE A O 1
ATOM 602 N N . VAL A 1 121 ? -17.715 -27.873 -13.723 1.00 58.63 146 VAL A N 1
ATOM 603 C CA . VAL A 1 121 ? -16.449 -28.607 -13.773 1.00 60.24 146 VAL A CA 1
ATOM 604 C C . VAL A 1 121 ? -15.337 -27.686 -14.259 1.00 60.50 146 VAL A C 1
ATOM 605 O O . VAL A 1 121 ? -15.604 -26.634 -14.843 1.00 59.38 146 VAL A O 1
ATOM 609 N N . TYR A 1 122 ? -14.092 -28.078 -14.016 1.00 62.60 147 TYR A N 1
ATOM 610 C CA . TYR A 1 122 ? -12.971 -27.173 -14.239 1.00 63.86 147 TYR A CA 1
ATOM 611 C C . TYR A 1 122 ? -11.815 -27.824 -14.983 1.00 64.88 147 TYR A C 1
ATOM 612 O O . TYR A 1 122 ? -11.514 -29.001 -14.778 1.00 65.87 147 TYR A O 1
ATOM 621 N N . ARG A 1 123 ? -11.179 -27.042 -15.851 1.00 65.20 148 ARG A N 1
ATOM 622 C CA . ARG A 1 123 ? -10.017 -27.493 -16.606 1.00 66.67 148 ARG A CA 1
ATOM 623 C C . ARG A 1 123 ? -8.996 -26.375 -16.769 1.00 68.54 148 ARG A C 1
ATOM 624 O O . ARG A 1 123 ? -9.329 -25.270 -17.210 1.00 67.66 148 ARG A O 1
ATOM 626 N N . GLY A 1 124 ? -7.756 -26.673 -16.390 1.00 71.70 149 GLY A N 1
ATOM 627 C CA . GLY A 1 124 ? -6.623 -25.783 -16.635 1.00 74.47 149 GLY A CA 1
ATOM 628 C C . GLY A 1 124 ? -6.194 -25.881 -18.087 1.00 74.50 149 GLY A C 1
ATOM 629 O O . GLY A 1 124 ? -6.306 -26.946 -18.701 1.00 73.66 149 GLY A O 1
ATOM 630 N N . LEU A 1 125 ? -5.704 -24.774 -18.639 1.00 75.83 150 LEU A N 1
ATOM 631 C CA . LEU A 1 125 ? -5.393 -24.708 -20.061 1.00 76.09 150 LEU A CA 1
ATOM 632 C C . LEU A 1 125 ? -4.191 -23.812 -20.325 1.00 79.35 150 LEU A C 1
ATOM 633 O O . LEU A 1 125 ? -4.101 -22.705 -19.789 1.00 80.49 150 LEU A O 1
ATOM 638 N N . ALA A 1 126 ? -3.272 -24.298 -21.156 1.00 81.38 151 ALA A N 1
ATOM 639 C CA . ALA A 1 126 ? -2.121 -23.508 -21.582 1.00 85.00 151 ALA A CA 1
ATOM 640 C C . ALA A 1 126 ? -2.392 -22.832 -22.931 1.00 84.72 151 ALA A C 1
ATOM 641 O O . ALA A 1 126 ? -1.945 -23.307 -23.978 1.00 85.21 151 ALA A O 1
ATOM 643 N N . LEU A 1 127 ? -3.130 -21.723 -22.894 1.00 84.45 152 LEU A N 1
ATOM 644 C CA . LEU A 1 127 ? -3.538 -21.014 -24.111 1.00 84.48 152 LEU A CA 1
ATOM 645 C C . LEU A 1 127 ? -2.467 -20.099 -24.697 1.00 88.21 152 LEU A C 1
ATOM 646 O O . LEU A 1 127 ? -2.415 -19.896 -25.912 1.00 88.58 152 LEU A O 1
ATOM 651 N N . ASP A 1 128 ? -1.622 -19.548 -23.831 1.00 91.53 153 ASP A N 1
ATOM 652 C CA . ASP A 1 128 ? -0.659 -18.519 -24.226 1.00 95.66 153 ASP A CA 1
ATOM 653 C C . ASP A 1 128 ? 0.491 -18.982 -25.133 1.00 98.64 153 ASP A C 1
ATOM 654 O O . ASP A 1 128 ? 1.233 -18.151 -25.662 1.00 101.82 153 ASP A O 1
ATOM 659 N N . LYS A 1 129 ? 0.627 -20.295 -25.316 1.00 98.07 154 LYS A N 1
ATOM 660 C CA . LYS A 1 129 ? 1.619 -20.864 -26.236 1.00 100.68 154 LYS A CA 1
ATOM 661 C C . LYS A 1 129 ? 1.356 -20.417 -27.684 1.00 100.77 154 LYS A C 1
ATOM 662 O O . LYS A 1 129 ? 0.209 -20.465 -28.146 1.00 97.66 154 LYS A O 1
ATOM 668 N N . PRO A 1 130 ? 2.417 -19.975 -28.397 1.00 104.75 155 PRO A N 1
ATOM 669 C CA . PRO A 1 130 ? 2.316 -19.327 -29.716 1.00 105.82 155 PRO A CA 1
ATOM 670 C C . PRO A 1 130 ? 1.611 -20.142 -30.808 1.00 103.26 155 PRO A C 1
ATOM 671 O O . PRO A 1 130 ? 0.950 -19.564 -31.673 1.00 102.62 155 PRO A O 1
ATOM 675 N N . GLU A 1 131 ? 1.752 -21.465 -30.763 1.00 102.12 156 GLU A N 1
ATOM 676 C CA . GLU A 1 131 ? 1.154 -22.355 -31.764 1.00 99.94 156 GLU A CA 1
ATOM 677 C C . GLU A 1 131 ? -0.365 -22.441 -31.614 1.00 95.70 156 GLU A C 1
ATOM 678 O O . GLU A 1 131 ? -1.078 -22.752 -32.572 1.00 94.01 156 GLU A O 1
ATOM 684 N N . LEU A 1 132 ? -0.848 -22.165 -30.405 1.00 94.28 157 LEU A N 1
ATOM 685 C CA . LEU A 1 132 ? -2.265 -22.304 -30.081 1.00 90.48 157 LEU A CA 1
ATOM 686 C C . LEU A 1 132 ? -3.040 -20.989 -30.152 1.00 89.98 157 LEU A C 1
ATOM 687 O O . LEU A 1 132 ? -4.220 -20.946 -29.795 1.00 87.36 157 LEU A O 1
ATOM 692 N N . ALA A 1 133 ? -2.385 -19.929 -30.624 1.00 92.68 158 ALA A N 1
ATOM 693 C CA . ALA A 1 133 ? -3.015 -18.609 -30.761 1.00 92.67 158 ALA A CA 1
ATOM 694 C C . ALA A 1 133 ? -4.284 -18.641 -31.624 1.00 90.08 158 ALA A C 1
ATOM 695 O O . ALA A 1 133 ? -5.117 -17.733 -31.551 1.00 89.41 158 ALA A O 1
ATOM 697 N N . ALA A 1 134 ? -4.415 -19.691 -32.433 1.00 88.66 159 ALA A N 1
ATOM 698 C CA . ALA A 1 134 ? -5.623 -19.947 -33.213 1.00 86.10 159 ALA A CA 1
ATOM 699 C C . ALA A 1 134 ? -6.803 -20.314 -32.307 1.00 82.52 159 ALA A C 1
ATOM 700 O O . ALA A 1 134 ? -7.921 -19.837 -32.510 1.00 81.21 159 ALA A O 1
ATOM 702 N N . LEU A 1 135 ? -6.542 -21.160 -31.312 1.00 81.12 160 LEU A N 1
ATOM 703 C CA . LEU A 1 135 ? -7.544 -21.526 -30.312 1.00 78.18 160 LEU A CA 1
ATOM 704 C C . LEU A 1 135 ? -7.798 -20.377 -29.348 1.00 78.25 160 LEU A C 1
ATOM 705 O O . LEU A 1 135 ? -8.950 -20.047 -29.055 1.00 76.63 160 LEU A O 1
ATOM 710 N N . LYS A 1 136 ? -6.712 -19.777 -28.863 1.00 80.22 161 LYS A N 1
ATOM 711 C CA . LYS A 1 136 ? -6.766 -18.661 -27.921 1.00 80.59 161 LYS A CA 1
ATOM 712 C C . LYS A 1 136 ? -7.731 -17.577 -28.400 1.00 79.92 161 LYS A C 1
ATOM 713 O O . LYS A 1 136 ? -8.547 -17.077 -27.624 1.00 78.70 161 LYS A O 1
ATOM 719 N N . GLU A 1 137 ? -7.641 -17.244 -29.686 1.00 80.73 162 GLU A N 1
ATOM 720 C CA . GLU A 1 137 ? -8.481 -16.217 -30.299 1.00 80.56 162 GLU A CA 1
ATOM 721 C C . GLU A 1 137 ? -9.960 -16.594 -30.239 1.00 77.25 162 GLU A C 1
ATOM 722 O O . GLU A 1 137 ? -10.812 -15.739 -30.000 1.00 76.91 162 GLU A O 1
ATOM 728 N N . GLN A 1 138 ? -10.256 -17.874 -30.451 1.00 74.86 163 GLN A N 1
ATOM 729 C CA . GLN A 1 138 ? -11.628 -18.371 -30.360 1.00 71.90 163 GLN A CA 1
ATOM 730 C C . GLN A 1 138 ? -12.122 -18.409 -28.921 1.00 70.00 163 GLN A C 1
ATOM 731 O O . GLN A 1 138 ? -13.256 -18.019 -28.642 1.00 68.93 163 GLN A O 1
ATOM 737 N N . PHE A 1 139 ? -11.262 -18.872 -28.015 1.00 69.66 164 PHE A N 1
ATOM 738 C CA . PHE A 1 139 ? -11.609 -19.004 -26.600 1.00 68.04 164 PHE A CA 1
ATOM 739 C C . PHE A 1 139 ? -11.891 -17.686 -25.887 1.00 68.36 164 PHE A C 1
ATOM 740 O O . PHE A 1 139 ? -12.627 -17.663 -24.897 1.00 67.25 164 PHE A O 1
ATOM 748 N N . THR A 1 140 ? -11.303 -16.600 -26.388 1.00 69.82 165 THR A N 1
ATOM 749 C CA . THR A 1 140 ? -11.462 -15.278 -25.780 1.00 70.30 165 THR A CA 1
ATOM 750 C C . THR A 1 140 ? -12.700 -14.533 -26.275 1.00 69.29 165 THR A C 1
ATOM 751 O O . THR A 1 140 ? -13.229 -13.670 -25.569 1.00 69.35 165 THR A O 1
ATOM 755 N N . GLY A 1 141 ? -13.154 -14.861 -27.484 1.00 68.43 166 GLY A N 1
ATOM 756 C CA . GLY A 1 141 ? -14.322 -14.208 -28.085 1.00 67.55 166 GLY A CA 1
ATOM 757 C C . GLY A 1 141 ? -15.624 -14.604 -27.416 1.00 64.84 166 GLY A C 1
ATOM 758 O O . GLY A 1 141 ? -15.990 -15.778 -27.411 1.00 63.28 166 GLY A O 1
ATOM 759 N N . VAL A 1 142 ? -16.325 -13.623 -26.855 1.00 64.41 167 VAL A N 1
ATOM 760 C CA . VAL A 1 142 ? -17.559 -13.895 -26.124 1.00 62.21 167 VAL A CA 1
ATOM 761 C C . VAL A 1 142 ? -18.675 -14.276 -27.085 1.00 61.16 167 VAL A C 1
ATOM 762 O O . VAL A 1 142 ? -19.058 -13.493 -27.955 1.00 62.33 167 VAL A O 1
ATOM 766 N N . GLY A 1 143 ? -19.187 -15.489 -26.913 1.00 59.04 168 GLY A N 1
ATOM 767 C CA . GLY A 1 143 ? -20.228 -16.018 -27.779 1.00 58.01 168 GLY A CA 1
ATOM 768 C C . GLY A 1 143 ? -19.684 -16.990 -28.805 1.00 57.43 168 GLY A C 1
ATOM 769 O O . GLY A 1 143 ? -20.456 -17.667 -29.488 1.00 57.08 168 GLY A O 1
ATOM 770 N N . ASN A 1 144 ? -18.357 -1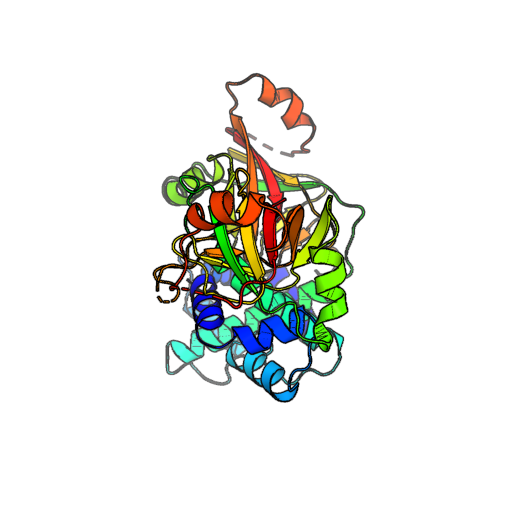7.053 -28.917 1.00 57.47 169 ASN A N 1
ATOM 771 C CA . ASN A 1 144 ? -17.694 -17.983 -29.829 1.00 56.95 169 ASN A CA 1
ATOM 772 C C . ASN A 1 144 ? -17.905 -19.425 -29.424 1.00 55.02 169 ASN A C 1
ATOM 773 O O . ASN A 1 144 ? -17.860 -19.764 -28.242 1.00 54.11 169 ASN A O 1
ATOM 778 N N . ILE A 1 145 ? -18.128 -20.272 -30.416 1.00 54.50 170 ILE A N 1
ATOM 779 C CA . ILE A 1 145 ? -18.328 -21.684 -30.167 1.00 53.03 170 ILE A CA 1
ATOM 780 C C . ILE A 1 145 ? -17.005 -22.404 -30.390 1.00 53.08 170 ILE A C 1
ATOM 781 O O . ILE A 1 145 ? -16.359 -22.232 -31.427 1.00 54.14 170 ILE A O 1
ATOM 786 N N . VAL A 1 146 ? -16.601 -23.186 -29.394 1.00 52.20 171 VAL A N 1
ATOM 787 C CA . VAL A 1 146 ? -15.384 -23.992 -29.462 1.00 52.25 171 VAL A CA 1
ATOM 788 C C . VAL A 1 146 ? -15.750 -25.478 -29.425 1.00 51.08 171 VAL A C 1
ATOM 789 O O . VAL A 1 146 ? -16.458 -25.934 -28.519 1.00 50.27 171 VAL A O 1
ATOM 793 N N . VAL A 1 147 ? -15.273 -26.219 -30.423 1.00 51.07 172 VAL A N 1
ATOM 794 C CA . VAL A 1 147 ? -15.549 -27.647 -30.531 1.00 50.06 172 VAL A CA 1
ATOM 795 C C . VAL A 1 147 ? -14.302 -28.444 -30.175 1.00 50.35 172 VAL A C 1
ATOM 796 O O . VAL A 1 147 ? -13.283 -28.344 -30.862 1.00 51.31 172 VAL A O 1
ATOM 800 N N . GLU A 1 148 ? -14.383 -29.223 -29.099 1.00 49.75 173 GLU A N 1
ATOM 801 C CA . GLU A 1 148 ? -13.274 -30.078 -28.683 1.00 50.34 173 GLU A CA 1
ATOM 802 C C . GLU A 1 148 ? -13.403 -31.458 -29.334 1.00 49.59 173 GLU A C 1
ATOM 803 O O . GLU A 1 148 ? -14.211 -32.276 -28.888 1.00 49.12 173 GLU A O 1
ATOM 809 N N . PRO A 1 149 ? -12.599 -31.719 -30.386 1.00 49.80 174 PRO A N 1
ATOM 810 C CA . PRO A 1 149 ? -12.734 -32.914 -31.221 1.00 49.15 174 PRO A CA 1
ATOM 811 C C . PRO A 1 149 ? -12.370 -34.191 -30.480 1.00 49.08 174 PRO A C 1
ATOM 812 O O . PRO A 1 149 ? -12.884 -35.258 -30.811 1.00 48.60 174 PRO A O 1
ATOM 816 N N . GLY A 1 150 ? -11.486 -34.075 -29.493 1.00 49.75 175 GLY A N 1
ATOM 817 C CA . GLY A 1 150 ? -11.105 -35.208 -28.663 1.00 49.98 175 GLY A CA 1
ATOM 818 C C . GLY A 1 150 ? -12.020 -35.358 -27.466 1.00 49.39 175 GLY A C 1
ATOM 819 O O . GLY A 1 150 ? -13.128 -34.818 -27.440 1.00 48.34 175 GLY A O 1
ATOM 820 N N . PHE A 1 151 ? -11.552 -36.109 -26.476 1.00 50.29 176 PHE A N 1
ATOM 821 C CA . PHE A 1 151 ? -12.289 -36.287 -25.236 1.00 50.25 176 PHE A CA 1
ATOM 822 C C . PHE A 1 151 ? -11.805 -35.264 -24.236 1.00 51.20 176 PHE A C 1
ATOM 823 O O . PHE A 1 151 ? -10.641 -35.287 -23.826 1.00 52.80 176 PHE A O 1
ATOM 831 N N . MET A 1 152 ? -12.699 -34.363 -23.848 1.00 50.49 177 MET A N 1
ATOM 832 C CA . MET A 1 152 ? -12.345 -33.294 -22.932 1.00 51.28 177 MET A CA 1
ATOM 833 C C . MET A 1 152 ? -12.202 -33.802 -21.501 1.00 52.77 177 MET A C 1
ATOM 834 O O . MET A 1 152 ? -13.140 -34.367 -20.932 1.00 52.66 177 MET A O 1
ATOM 839 N N . SER A 1 153 ? -11.014 -33.605 -20.939 1.00 54.47 178 SER A N 1
ATOM 840 C CA . SER A 1 153 ? -10.752 -33.959 -19.556 1.00 56.40 178 SER A CA 1
ATOM 841 C C . SER A 1 153 ? -11.033 -32.770 -18.636 1.00 56.63 178 SER A C 1
ATOM 842 O O . SER A 1 153 ? -10.548 -31.659 -18.867 1.00 56.60 178 SER A O 1
ATOM 845 N N . THR A 1 154 ? -11.835 -33.017 -17.604 1.00 57.00 179 THR A N 1
ATOM 846 C CA . THR A 1 154 ? -12.206 -31.996 -16.630 1.00 57.31 179 THR A CA 1
ATOM 847 C C . THR A 1 154 ? -12.112 -32.566 -15.221 1.00 59.68 179 THR A C 1
ATOM 848 O O . THR A 1 154 ? -11.743 -33.726 -15.029 1.00 61.01 179 THR A O 1
AT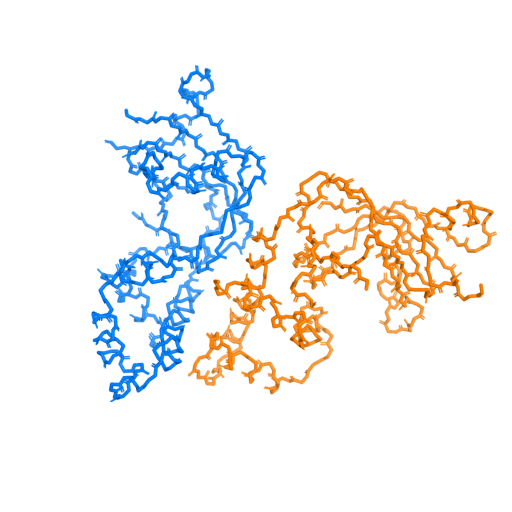OM 852 N N . SER A 1 155 ? -12.450 -31.737 -14.238 1.00 60.45 180 SER A N 1
ATOM 853 C CA . SER A 1 155 ? -12.542 -32.172 -12.853 1.00 62.92 180 SER A CA 1
ATOM 854 C C . SER A 1 155 ? -13.632 -31.392 -12.125 1.00 62.70 180 SER A C 1
ATOM 855 O O . SER A 1 155 ? -13.744 -30.177 -12.298 1.00 61.64 180 SER A O 1
ATOM 858 N N . PRO A 1 156 ? -14.448 -32.092 -11.318 1.00 63.98 181 PRO A N 1
ATOM 859 C CA . PRO A 1 156 ? -15.456 -31.400 -10.521 1.00 64.27 181 PRO A CA 1
ATOM 860 C C . PRO A 1 156 ? -14.878 -30.851 -9.215 1.00 66.90 181 PRO A C 1
ATOM 861 O O . PRO A 1 156 ? -15.519 -30.031 -8.552 1.00 67.05 181 PRO A O 1
ATOM 865 N N . ASP A 1 157 ? -13.673 -31.294 -8.864 1.00 69.26 182 ASP A N 1
ATOM 866 C CA . ASP A 1 157 ? -13.068 -30.959 -7.578 1.00 72.43 182 ASP A CA 1
ATOM 867 C C . ASP A 1 157 ? -12.205 -29.708 -7.648 1.00 72.50 182 ASP A C 1
ATOM 868 O O . ASP A 1 157 ? -12.299 -28.842 -6.777 1.00 73.57 182 ASP A O 1
ATOM 873 N N . LYS A 1 158 ? -11.380 -29.612 -8.688 1.00 71.66 183 LYS A N 1
ATOM 874 C CA . LYS A 1 158 ? -10.451 -28.491 -8.842 1.00 72.23 183 LYS A CA 1
ATOM 875 C C . LYS A 1 158 ? -9.962 -28.338 -10.279 1.00 70.58 183 LYS A C 1
ATOM 876 O O . LYS A 1 158 ? -10.466 -28.999 -11.187 1.00 68.70 183 LYS A O 1
ATOM 882 N N . ALA A 1 159 ? -8.989 -27.451 -10.473 1.00 71.69 184 ALA A N 1
ATOM 883 C CA . ALA A 1 159 ? -8.333 -27.276 -11.763 1.00 70.99 184 ALA A CA 1
ATOM 884 C C . ALA A 1 159 ? -6.842 -27.065 -11.560 1.00 74.12 184 ALA A C 1
ATOM 885 O O . ALA A 1 159 ? -6.435 -26.268 -10.706 1.00 76.07 184 ALA A O 1
ATOM 887 N N . TRP A 1 160 ? -6.034 -27.788 -12.336 1.00 74.92 185 TRP A N 1
ATOM 888 C CA . TRP A 1 160 ? -4.581 -27.622 -12.301 1.00 78.21 185 TRP A CA 1
ATOM 889 C C . TRP A 1 160 ? -4.198 -26.242 -12.830 1.00 78.11 185 TRP A C 1
ATOM 890 O O . TRP A 1 160 ? -4.597 -25.854 -13.934 1.00 75.72 185 TRP A O 1
ATOM 901 N N . VAL A 1 161 ? -3.423 -25.514 -12.026 1.00 81.06 186 VAL A N 1
ATOM 902 C CA . VAL A 1 161 ? -3.072 -24.116 -12.294 1.00 81.59 186 VAL A CA 1
ATOM 903 C C . VAL A 1 161 ? -2.331 -23.931 -13.623 1.00 81.75 186 VAL A C 1
ATOM 904 O O . VAL A 1 161 ? -1.327 -24.599 -13.887 1.00 83.91 186 VAL A O 1
ATOM 908 N N . ASN A 1 162 ? -2.845 -23.022 -14.452 1.00 79.76 187 ASN A N 1
ATOM 909 C CA . ASN A 1 162 ? -2.229 -22.681 -15.734 1.00 80.06 187 ASN A CA 1
ATOM 910 C C . ASN A 1 162 ? -2.429 -21.194 -16.072 1.00 79.76 187 ASN A C 1
ATOM 911 O O . ASN A 1 162 ? -2.656 -20.380 -15.175 1.00 80.46 187 ASN A O 1
ATOM 916 N N . ASP A 1 163 ? -2.329 -20.839 -17.352 1.00 78.94 188 ASP A N 1
ATOM 917 C CA . ASP A 1 163 ? -2.577 -19.466 -17.788 1.00 78.69 188 ASP A CA 1
ATOM 918 C C . ASP A 1 163 ? -4.061 -19.212 -18.039 1.00 74.79 188 ASP A C 1
ATOM 919 O O . ASP A 1 163 ? -4.489 -18.062 -18.152 1.00 74.59 188 ASP A O 1
ATOM 924 N N . THR A 1 164 ? -4.833 -20.294 -18.127 1.00 71.88 189 THR A N 1
ATOM 925 C CA . THR A 1 164 ? -6.269 -20.214 -18.377 1.00 68.27 189 THR A CA 1
ATOM 926 C C . THR A 1 164 ? -7.045 -21.242 -17.555 1.00 66.38 189 THR A C 1
ATOM 927 O O . THR A 1 164 ? -6.725 -22.431 -17.572 1.00 66.49 189 THR A O 1
ATOM 931 N N . LEU A 1 165 ? -8.065 -20.774 -16.841 1.00 64.69 190 LEU A N 1
ATOM 932 C CA . LEU A 1 165 ? -8.951 -21.659 -16.088 1.00 62.92 190 LEU A CA 1
ATOM 933 C C . LEU A 1 165 ? -10.382 -21.600 -16.611 1.00 59.84 190 LEU A C 1
ATOM 934 O O . LEU A 1 165 ? -10.939 -20.515 -16.816 1.00 59.22 190 LEU A O 1
ATOM 939 N N . LEU A 1 166 ? -10.970 -22.775 -16.815 1.00 57.95 191 LEU A N 1
ATOM 940 C CA . LEU A 1 166 ? -12.307 -22.876 -17.384 1.00 55.18 191 LEU A CA 1
ATOM 941 C C . LEU A 1 166 ? -13.353 -23.295 -16.361 1.00 54.54 191 LEU A C 1
ATOM 942 O O . LEU A 1 166 ? -13.405 -24.458 -15.960 1.00 54.76 191 LEU A O 1
ATOM 947 N N . LYS A 1 167 ? -14.182 -22.348 -15.935 1.00 53.90 192 LYS A N 1
ATOM 948 C CA . LYS A 1 167 ? -15.349 -22.692 -15.139 1.00 53.33 192 LYS A CA 1
ATOM 949 C C . LYS A 1 167 ? -16.423 -23.121 -16.123 1.00 51.50 192 LYS A C 1
ATOM 950 O O . LYS A 1 167 ? -16.993 -22.295 -16.844 1.00 50.59 192 LYS A O 1
ATOM 956 N N . ILE A 1 168 ? -16.670 -24.425 -16.170 1.00 51.19 193 ILE A N 1
ATOM 957 C CA . ILE A 1 168 ? -17.543 -24.998 -17.186 1.00 49.68 193 ILE A CA 1
ATOM 958 C C . ILE A 1 168 ? -18.949 -25.269 -16.650 1.00 49.46 193 ILE A C 1
ATOM 959 O O . ILE A 1 168 ? -19.136 -26.110 -15.768 1.00 50.32 193 ILE A O 1
ATOM 964 N N . ARG A 1 169 ? -19.925 -24.539 -17.186 1.00 48.60 194 ARG A N 1
ATOM 965 C CA . ARG A 1 169 ? -21.336 -24.761 -16.871 1.00 48.67 194 ARG A CA 1
ATOM 966 C C . ARG A 1 169 ? -21.812 -26.058 -17.504 1.00 48.28 194 ARG A C 1
ATOM 967 O O . ARG A 1 169 ? -21.356 -26.431 -18.588 1.00 47.55 194 ARG A O 1
ATOM 975 N N . LEU A 1 170 ? -22.736 -26.734 -16.829 1.00 48.92 195 LEU A N 1
ATOM 976 C CA . LEU A 1 170 ? -23.225 -28.021 -17.294 1.00 48.92 195 LEU A CA 1
ATOM 977 C C . LEU A 1 170 ? -24.745 -28.035 -17.417 1.00 49.30 195 LEU A C 1
ATOM 978 O O . LEU A 1 170 ? -25.448 -27.769 -16.441 1.00 50.45 195 LEU A O 1
ATOM 983 N N . PRO A 1 171 ? -25.252 -28.337 -18.625 1.00 48.63 196 PRO A N 1
ATOM 984 C CA . PRO A 1 171 ? -26.677 -28.464 -18.916 1.00 49.43 196 PRO A CA 1
ATOM 985 C C . PRO A 1 171 ? -27.224 -29.837 -18.532 1.00 50.82 196 PRO A C 1
ATOM 986 O O . PRO A 1 171 ? -26.450 -30.772 -18.321 1.00 50.94 196 PRO A O 1
ATOM 990 N N . ALA A 1 172 ? -28.548 -29.949 -18.456 1.00 52.14 197 ALA A N 1
ATOM 991 C CA . ALA A 1 172 ? -29.197 -31.219 -18.153 1.00 53.95 197 ALA A CA 1
ATOM 992 C C . ALA A 1 172 ? -28.948 -32.254 -19.253 1.00 53.53 197 ALA A C 1
ATOM 993 O O . ALA A 1 172 ? -29.034 -31.941 -20.444 1.00 52.44 197 ALA A O 1
ATOM 995 N N . GLY A 1 173 ? -28.621 -33.476 -18.840 1.00 54.59 198 GLY A N 1
ATOM 996 C CA . GLY A 1 173 ? -28.445 -34.604 -19.758 1.00 54.53 198 GLY A CA 1
ATOM 997 C C . GLY A 1 173 ? -27.223 -34.553 -20.658 1.00 52.50 198 GLY A C 1
ATOM 998 O O . GLY A 1 173 ? -27.247 -35.089 -21.767 1.00 52.00 198 GLY A O 1
ATOM 999 N N . HIS A 1 174 ? -26.154 -33.919 -20.179 1.00 51.61 199 HIS A N 1
ATOM 1000 C CA . HIS A 1 174 ? -24.900 -33.811 -20.931 1.00 50.10 199 HIS A CA 1
ATOM 1001 C C . HIS A 1 174 ? -24.208 -35.166 -21.061 1.00 50.31 199 HIS A C 1
ATOM 1002 O O . HIS A 1 174 ? -24.539 -36.111 -20.341 1.00 51.95 199 HIS A O 1
ATOM 1009 N N . GLY A 1 175 ? -23.246 -35.251 -21.978 1.00 48.93 200 GLY A N 1
ATOM 1010 C CA . GLY A 1 175 ? -22.521 -36.496 -22.243 1.00 48.95 200 GLY A CA 1
ATOM 1011 C C . GLY A 1 175 ? -21.395 -36.806 -21.273 1.00 49.49 200 GLY A C 1
ATOM 1012 O O . GLY A 1 175 ? -20.928 -37.945 -21.199 1.00 50.24 200 GLY A O 1
ATOM 1013 N N . GLY A 1 176 ? -20.967 -35.791 -20.525 1.00 49.29 201 GLY A N 1
ATOM 1014 C CA . GLY A 1 176 ? -19.846 -35.910 -19.596 1.00 50.12 201 GLY A CA 1
ATOM 1015 C C . GLY A 1 176 ? -20.069 -36.895 -18.470 1.00 52.11 201 GLY A C 1
ATOM 1016 O O . GLY A 1 176 ? -21.134 -36.916 -17.858 1.00 53.04 201 GLY A O 1
ATOM 1017 N N . ARG A 1 177 ? -19.053 -37.706 -18.198 1.00 53.09 202 ARG A N 1
ATOM 1018 C CA . ARG A 1 177 ? -19.152 -38.743 -17.180 1.00 55.45 202 ARG A CA 1
ATOM 1019 C C . ARG A 1 177 ? -18.008 -38.708 -16.185 1.00 57.31 202 ARG A C 1
ATOM 1020 O O . ARG A 1 177 ? -16.855 -38.494 -16.561 1.00 56.75 202 ARG A O 1
ATOM 1028 N N . LEU A 1 178 ? -18.344 -38.923 -14.915 1.00 59.84 203 LEU A N 1
ATOM 1029 C CA . LEU A 1 178 ? -17.349 -39.147 -13.876 1.00 62.51 203 LEU A CA 1
ATOM 1030 C C . LEU A 1 178 ? -16.695 -40.508 -14.084 1.00 64.37 203 LEU A C 1
ATOM 1031 O O . LEU A 1 178 ? -17.386 -41.503 -14.318 1.00 65.10 203 LEU A O 1
ATOM 1036 N N . LEU A 1 179 ? -15.369 -40.552 -13.991 1.00 65.58 204 LEU A N 1
ATOM 1037 C CA . LEU A 1 179 ? -14.623 -41.769 -14.310 1.00 67.32 204 LEU A CA 1
ATOM 1038 C C . LEU A 1 179 ? -14.405 -42.701 -13.116 1.00 71.43 204 LEU A C 1
ATOM 1039 O O . LEU A 1 179 ? -14.677 -43.900 -13.212 1.00 72.80 204 LEU A O 1
ATOM 1044 N N . GLY A 1 180 ? -13.915 -42.152 -12.004 1.00 73.83 205 GLY A N 1
ATOM 1045 C CA . GLY A 1 180 ? -13.663 -42.930 -10.788 1.00 78.48 205 GLY A CA 1
ATOM 1046 C C . GLY A 1 180 ? -12.815 -44.172 -11.017 1.00 80.93 205 GLY A C 1
ATOM 1047 O O . GLY A 1 180 ? -11.583 -44.091 -11.094 1.00 81.72 205 GLY A O 1
ATOM 1048 N N . ASP A 1 181 ? -13.486 -45.319 -11.140 1.00 82.45 206 ASP A N 1
ATOM 1049 C CA . ASP A 1 181 ? -12.826 -46.622 -11.298 1.00 85.11 206 ASP A CA 1
ATOM 1050 C C . ASP A 1 181 ? -12.129 -46.808 -12.639 1.00 82.85 206 ASP A C 1
ATOM 1051 O O . ASP A 1 181 ? -11.080 -47.453 -12.703 1.00 84.64 206 ASP A O 1
ATOM 1056 N N . ALA A 1 182 ? -12.730 -46.269 -13.701 1.00 79.33 207 ALA A N 1
ATOM 1057 C CA . ALA A 1 182 ? -12.210 -46.410 -15.065 1.00 77.16 207 ALA A CA 1
ATOM 1058 C C . ALA A 1 182 ? -10.771 -45.909 -15.200 1.00 77.48 207 ALA A C 1
ATOM 1059 O O . ALA A 1 182 ? -10.013 -46.382 -16.053 1.00 77.25 207 ALA A O 1
ATOM 1061 N N . ALA A 1 189 ? -10.537 -37.021 -8.686 1.00 83.77 214 ALA A N 1
ATOM 1062 C CA . ALA A 1 189 ? -11.620 -37.445 -9.566 1.00 80.84 214 ALA A CA 1
ATOM 1063 C C . ALA A 1 189 ? -11.520 -36.782 -10.941 1.00 77.17 214 ALA A C 1
ATOM 1064 O O . ALA A 1 189 ? -10.897 -35.728 -11.089 1.00 76.61 214 ALA A O 1
ATOM 1066 N N . GLU A 1 190 ? -12.140 -37.406 -11.941 1.00 74.79 215 GLU A N 1
ATOM 1067 C CA . GLU A 1 190 ? -12.083 -36.923 -13.320 1.00 71.38 215 GLU A CA 1
ATOM 1068 C C . GLU A 1 190 ? -13.412 -37.126 -14.044 1.00 68.58 215 GLU A C 1
ATOM 1069 O O . GLU A 1 190 ? -14.019 -38.195 -13.959 1.00 69.25 215 GLU A O 1
ATOM 1075 N N . MET A 1 191 ? -13.859 -36.086 -14.743 1.00 65.55 216 MET A N 1
ATOM 1076 C CA . MET A 1 191 ? -14.989 -36.198 -15.659 1.00 62.80 216 MET A CA 1
ATOM 1077 C C . MET A 1 191 ? -14.507 -36.032 -17.093 1.00 60.56 216 MET A C 1
ATOM 1078 O O . MET A 1 191 ? -13.805 -35.074 -17.418 1.00 59.94 216 MET A O 1
ATOM 1083 N N . LEU A 1 192 ? -14.886 -36.979 -17.942 1.00 59.43 217 LEU A N 1
ATOM 1084 C CA . LEU A 1 192 ? -14.474 -36.974 -19.338 1.00 57.45 217 LEU A CA 1
ATOM 1085 C C . LEU A 1 192 ? -15.680 -36.762 -20.246 1.00 55.24 217 LEU A C 1
ATOM 1086 O O . LEU A 1 192 ? -16.798 -37.157 -19.907 1.00 55.39 217 LEU A O 1
ATOM 1091 N N . PHE A 1 193 ? -15.438 -36.138 -21.396 1.00 53.34 218 PHE A N 1
ATOM 1092 C CA . PHE A 1 193 ? -16.497 -35.787 -22.335 1.00 51.46 218 PHE A CA 1
ATOM 1093 C C . PHE A 1 193 ? -16.281 -36.445 -23.688 1.00 50.61 218 PHE A C 1
ATOM 1094 O O . PHE A 1 193 ? -15.151 -36.497 -24.167 1.00 50.76 218 PHE A O 1
ATOM 1102 N N . PRO A 1 194 ? -17.367 -36.942 -24.316 1.00 49.90 219 PRO A N 1
ATOM 1103 C CA . PRO A 1 194 ? -17.280 -37.619 -25.612 1.00 49.25 219 PRO A CA 1
ATOM 1104 C C . PRO A 1 194 ? -16.752 -36.703 -26.711 1.00 48.32 219 PRO A C 1
ATOM 1105 O O . PRO A 1 194 ? -16.734 -35.479 -26.541 1.00 48.03 219 PRO A O 1
ATOM 1109 N N . THR A 1 195 ? -16.326 -37.298 -27.823 1.00 48.10 220 THR A N 1
ATOM 1110 C CA . THR A 1 195 ? -15.726 -36.544 -28.918 1.00 47.65 220 THR A CA 1
ATOM 1111 C C . THR A 1 195 ? -16.647 -35.436 -29.405 1.00 47.18 220 THR A C 1
ATOM 1112 O O . THR A 1 195 ? -17.864 -35.614 -29.496 1.00 46.90 220 THR A O 1
ATOM 1116 N N . GLN A 1 196 ? -16.043 -34.287 -29.686 1.00 47.47 221 GLN A N 1
ATOM 1117 C CA . GLN A 1 196 ? -16.734 -33.136 -30.249 1.00 47.46 221 GLN A CA 1
ATOM 1118 C C . GLN A 1 196 ? -17.919 -32.660 -29.420 1.00 47.32 221 GLN A C 1
ATOM 1119 O O . GLN A 1 196 ? -19.054 -32.592 -29.898 1.00 47.29 221 GLN A O 1
ATOM 1125 N N . THR A 1 197 ? -17.634 -32.338 -28.164 1.00 47.65 222 THR A N 1
ATOM 1126 C CA . THR A 1 197 ? -18.584 -31.628 -27.329 1.00 47.79 222 THR A CA 1
ATOM 1127 C C . THR A 1 197 ? -18.479 -30.150 -27.696 1.00 47.88 222 THR A C 1
ATOM 1128 O O . THR A 1 197 ? -17.420 -29.684 -28.126 1.00 48.14 222 THR A O 1
ATOM 1132 N N . ARG A 1 198 ? -19.583 -29.428 -27.548 1.00 48.02 223 ARG A N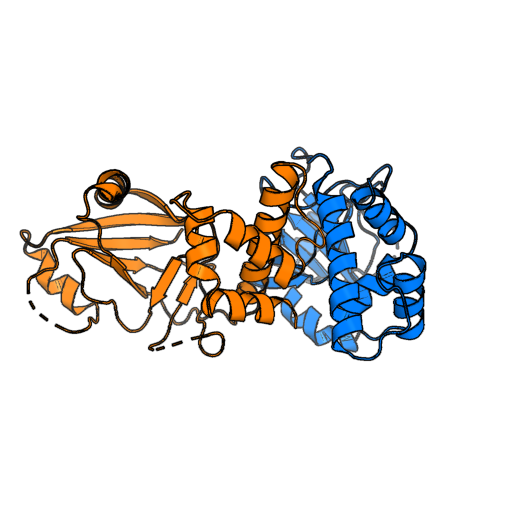 1
ATOM 1133 C CA . ARG A 1 198 ? -19.661 -28.030 -27.961 1.00 48.44 223 ARG A CA 1
ATOM 1134 C C . ARG A 1 198 ? -19.541 -27.091 -26.770 1.00 48.80 223 ARG A C 1
ATOM 1135 O O . ARG A 1 198 ? -20.194 -27.295 -25.740 1.00 48.93 223 ARG A O 1
ATOM 1143 N N . LEU A 1 199 ? -18.709 -26.063 -26.914 1.00 49.30 224 LEU A N 1
ATOM 1144 C CA . LEU A 1 199 ? -18.517 -25.079 -25.853 1.00 49.76 224 LEU A CA 1
ATOM 1145 C C . LEU A 1 199 ? -18.913 -23.692 -26.320 1.00 50.42 224 LEU A C 1
ATOM 1146 O O . LEU A 1 199 ? -18.556 -23.284 -27.422 1.00 50.94 224 LEU A O 1
ATOM 1151 N N . ARG A 1 200 ? -19.661 -22.977 -25.483 1.00 50.80 225 ARG A N 1
ATOM 1152 C CA . ARG A 1 200 ? -19.959 -21.569 -25.729 1.00 51.74 225 ARG A CA 1
ATOM 1153 C C . ARG A 1 200 ? -19.240 -20.688 -24.718 1.00 52.62 225 ARG A C 1
ATOM 1154 O O . ARG A 1 200 ? -19.300 -20.929 -23.506 1.00 52.49 225 ARG A O 1
ATOM 1162 N N . VAL A 1 201 ? -18.561 -19.666 -25.229 1.00 53.95 226 VAL A N 1
ATOM 1163 C CA . VAL A 1 201 ? -17.849 -18.723 -24.386 1.00 55.23 226 VAL A CA 1
ATOM 1164 C C . VAL A 1 201 ? -18.846 -17.713 -23.825 1.00 55.78 226 VAL A C 1
ATOM 1165 O O . VAL A 1 201 ? -19.415 -16.905 -24.564 1.00 56.32 226 VAL A O 1
ATOM 1169 N N . ASP A 1 202 ? -19.063 -17.787 -22.515 1.00 56.11 227 ASP A N 1
ATOM 1170 C CA . ASP A 1 202 ? -20.011 -16.918 -21.828 1.00 56.85 227 ASP A CA 1
ATOM 1171 C C . ASP A 1 202 ? -19.354 -15.632 -21.355 1.00 58.49 227 ASP A C 1
ATOM 1172 O O . ASP A 1 202 ? -19.918 -14.551 -21.513 1.00 59.26 227 ASP A O 1
ATOM 1177 N N . ARG A 1 203 ? -18.164 -15.759 -20.772 1.00 59.65 228 ARG A N 1
ATOM 1178 C CA . ARG A 1 203 ? -17.510 -14.660 -20.070 1.00 61.48 228 ARG A CA 1
ATOM 1179 C C . ARG A 1 203 ? -15.997 -14.872 -20.021 1.00 62.93 228 ARG A C 1
ATOM 1180 O O . ARG A 1 203 ? -15.524 -15.955 -19.666 1.00 62.71 228 ARG A O 1
ATOM 1188 N N . VAL A 1 204 ? -15.246 -13.835 -20.384 1.00 65.00 229 VAL A N 1
ATOM 1189 C CA . VAL A 1 204 ? -13.783 -13.877 -20.358 1.00 67.11 229 VAL A CA 1
ATOM 1190 C C . VAL A 1 204 ? -13.250 -12.805 -19.419 1.00 69.26 229 VAL A C 1
ATOM 1191 O O . VAL A 1 204 ? -13.445 -11.610 -19.654 1.00 70.25 229 VAL A O 1
ATOM 1195 N N . VAL A 1 205 ? -12.577 -13.234 -18.356 1.00 70.55 230 VAL A N 1
ATOM 1196 C CA . VAL A 1 205 ? -12.038 -12.300 -17.369 1.00 72.99 230 VAL A CA 1
ATOM 1197 C C . VAL A 1 205 ? -10.513 -12.313 -17.336 1.00 75.85 230 VAL A C 1
ATOM 1198 O O . VAL A 1 205 ? -9.886 -13.313 -16.964 1.00 76.11 230 VAL A O 1
ATOM 1202 N N . SER A 1 206 ? -9.930 -11.190 -17.738 1.00 78.46 231 SER A N 1
ATOM 1203 C CA . SER A 1 206 ? -8.494 -10.985 -17.633 1.00 82.03 231 SER A CA 1
ATOM 1204 C C . SER A 1 206 ? -8.148 -10.463 -16.238 1.00 84.06 231 SER A C 1
ATOM 1205 O O . SER A 1 206 ? -9.029 -9.995 -15.504 1.00 83.10 231 SER A O 1
ATOM 1208 N N . SER A 1 207 ? -6.866 -10.550 -15.884 1.00 87.23 232 SER A N 1
ATOM 1209 C CA . SER A 1 207 ? -6.375 -10.148 -14.566 1.00 89.73 232 SER A CA 1
ATOM 1210 C C . SER A 1 207 ? -6.490 -8.647 -14.308 1.00 91.55 232 SER A C 1
ATOM 1211 O O . SER A 1 207 ? -6.472 -8.208 -13.157 1.00 92.65 232 SER A O 1
ATOM 1214 N N . THR A 1 208 ? -6.620 -7.870 -15.380 1.00 92.21 233 THR A N 1
ATOM 1215 C CA . THR A 1 208 ? -6.766 -6.419 -15.278 1.00 94.20 233 THR A CA 1
ATOM 1216 C C . THR A 1 208 ? -8.087 -6.006 -14.609 1.00 92.28 233 THR A C 1
ATOM 1217 O O . THR A 1 208 ? -8.071 -5.289 -13.607 1.00 93.62 233 THR A O 1
ATOM 1221 N N . SER A 1 209 ? -9.215 -6.466 -15.154 1.00 89.54 234 SER A N 1
ATOM 1222 C CA . SER A 1 209 ? -10.538 -6.121 -14.624 1.00 87.78 234 SER A CA 1
ATOM 1223 C C . SER A 1 209 ? -10.769 -6.719 -13.241 1.00 87.22 234 SER A C 1
ATOM 1224 O O . SER A 1 209 ? -10.349 -7.845 -12.962 1.00 86.90 234 SER A O 1
ATOM 1227 N N . GLY A 1 210 ? -11.451 -5.956 -12.390 1.00 87.34 235 GLY A N 1
ATOM 1228 C CA . GLY A 1 210 ? -11.664 -6.322 -10.989 1.00 87.44 235 GLY A CA 1
ATOM 1229 C C . GLY A 1 210 ? -12.439 -7.606 -10.761 1.00 85.16 235 GLY A C 1
ATOM 1230 O O . GLY A 1 210 ? -12.376 -8.187 -9.675 1.00 85.58 235 GLY A O 1
ATOM 1231 N N . ASP A 1 211 ? -13.158 -8.051 -11.792 1.00 83.06 236 ASP A N 1
ATOM 1232 C CA . ASP A 1 211 ? -13.976 -9.267 -11.741 1.00 80.95 236 ASP A CA 1
ATOM 1233 C C . ASP A 1 211 ? -13.150 -10.530 -11.474 1.00 81.39 236 ASP A C 1
ATOM 1234 O O . ASP A 1 211 ? -13.697 -11.573 -11.102 1.00 80.19 236 ASP A O 1
ATOM 1239 N N . PHE A 1 212 ? -11.834 -10.414 -11.659 1.00 83.39 237 PHE A N 1
ATOM 1240 C CA . PHE A 1 212 ? -10.888 -11.526 -11.551 1.00 84.18 237 PHE A CA 1
ATOM 1241 C C . PHE A 1 212 ? -10.949 -12.236 -10.201 1.00 84.68 237 PHE A C 1
ATOM 1242 O O . PHE A 1 212 ? -11.178 -13.446 -10.141 1.00 83.66 237 PHE A O 1
ATOM 1250 N N . ASP A 1 213 ? -10.762 -11.469 -9.129 1.00 86.42 238 ASP A N 1
ATOM 1251 C CA . ASP A 1 213 ? -10.627 -12.014 -7.776 1.00 87.71 238 ASP A CA 1
ATOM 1252 C C . ASP A 1 213 ? -11.878 -12.746 -7.291 1.00 85.67 238 ASP A C 1
ATOM 1253 O O . ASP A 1 213 ? -11.786 -13.871 -6.792 1.00 86.06 238 ASP A O 1
ATOM 1258 N N . THR A 1 214 ? -13.037 -12.112 -7.454 1.00 83.70 239 THR A N 1
ATOM 1259 C CA . THR A 1 214 ? -14.305 -12.663 -6.963 1.00 82.08 239 THR A CA 1
ATOM 1260 C C . THR A 1 214 ? -14.709 -13.974 -7.650 1.00 80.19 239 THR A C 1
ATOM 1261 O O . THR A 1 214 ? -15.339 -14.831 -7.028 1.00 79.98 239 THR A O 1
ATOM 1265 N N . LEU A 1 215 ? -14.335 -14.129 -8.918 1.00 79.00 240 LEU A N 1
ATOM 1266 C CA . LEU A 1 215 ? -14.634 -15.349 -9.663 1.00 77.36 240 LEU A CA 1
ATOM 1267 C C . LEU A 1 215 ? -13.600 -16.437 -9.404 1.00 78.71 240 LEU A C 1
ATOM 1268 O O . LEU A 1 215 ? -13.944 -17.618 -9.341 1.00 78.21 240 LEU A O 1
ATOM 1273 N N . LEU A 1 216 ? -12.339 -16.035 -9.263 1.00 80.69 241 LEU A N 1
ATOM 1274 C CA . LEU A 1 216 ? -11.241 -16.978 -9.054 1.00 82.41 241 LEU A CA 1
ATOM 1275 C C . LEU A 1 216 ? -11.497 -17.919 -7.882 1.00 83.56 241 LEU A C 1
ATOM 1276 O O . LEU A 1 216 ? -11.313 -19.127 -8.006 1.00 83.59 241 LEU A O 1
ATOM 1281 N N . ASN A 1 217 ? -11.929 -17.362 -6.754 1.00 84.76 242 ASN A N 1
ATOM 1282 C CA . ASN A 1 217 ? -12.102 -18.146 -5.532 1.00 86.61 242 ASN A CA 1
ATOM 1283 C C . ASN A 1 217 ? -13.343 -19.049 -5.521 1.00 85.13 242 ASN A C 1
ATOM 1284 O O . ASN A 1 217 ? -13.595 -19.746 -4.533 1.00 86.67 242 ASN A O 1
ATOM 1289 N N . THR A 1 218 ? -14.107 -19.037 -6.614 1.00 82.57 243 THR A N 1
ATOM 1290 C CA . THR A 1 218 ? -15.148 -20.045 -6.838 1.00 81.36 243 THR A CA 1
ATOM 1291 C C . THR A 1 218 ? -14.585 -21.191 -7.680 1.00 81.00 243 THR A C 1
ATOM 1292 O O . THR A 1 218 ? -15.317 -22.097 -8.085 1.00 79.89 243 THR A O 1
ATOM 1296 N N . ILE A 1 219 ? -13.279 -21.132 -7.940 1.00 82.26 244 ILE A N 1
ATOM 1297 C CA . ILE A 1 219 ? -12.557 -22.183 -8.657 1.00 82.39 244 ILE A CA 1
ATOM 1298 C C . ILE A 1 219 ? -11.394 -22.695 -7.797 1.00 85.49 244 ILE A C 1
ATOM 1299 O O . ILE A 1 219 ? -10.398 -21.986 -7.618 1.00 87.11 244 ILE A O 1
ATOM 1304 N N . PRO A 1 220 ? -11.520 -23.922 -7.253 1.00 86.66 245 PRO A N 1
ATOM 1305 C CA . PRO A 1 220 ? -10.423 -24.533 -6.496 1.00 89.90 245 PRO A CA 1
ATOM 1306 C C . PRO A 1 220 ? -9.200 -24.802 -7.374 1.00 90.39 245 PRO A C 1
ATOM 1307 O O . PRO A 1 220 ? -9.327 -25.356 -8.469 1.00 88.44 245 PRO A O 1
ATOM 1311 N N . THR A 1 221 ? -8.029 -24.394 -6.889 1.00 93.25 246 THR A N 1
ATOM 1312 C CA . THR A 1 221 ? -6.773 -24.499 -7.639 1.00 94.35 246 THR A CA 1
ATOM 1313 C C . THR A 1 221 ? -5.825 -25.496 -6.959 1.00 97.81 246 THR A C 1
ATOM 1314 O O . THR A 1 221 ? -6.281 -26.395 -6.257 1.00 98.65 246 THR A O 1
ATOM 1318 N N . SER A 1 222 ? -4.516 -25.341 -7.162 1.00 100.18 247 SER A N 1
ATOM 1319 C CA . SER A 1 222 ? -3.523 -26.194 -6.495 1.00 104.00 247 SER A CA 1
ATOM 1320 C C . SER A 1 222 ? -2.264 -25.428 -6.088 1.00 107.67 247 SER A C 1
ATOM 1321 O O . SER A 1 222 ? -1.561 -25.816 -5.152 1.00 111.50 247 SER A O 1
ATOM 1324 N N . ARG A 1 231 ? 0.463 -16.773 -11.939 1.00 112.88 256 ARG A N 1
ATOM 1325 C CA . ARG A 1 231 ? 0.706 -17.123 -13.333 1.00 111.91 256 ARG A CA 1
ATOM 1326 C C . ARG A 1 231 ? -0.578 -17.178 -14.169 1.00 107.26 256 ARG A C 1
ATOM 1327 O O . ARG A 1 231 ? -0.517 -17.244 -15.399 1.00 106.44 256 ARG A O 1
ATOM 1329 N N . ILE A 1 232 ? -1.731 -17.146 -13.501 1.00 104.46 257 ILE A N 1
ATOM 1330 C CA . ILE A 1 232 ? -3.033 -17.258 -14.170 1.00 100.04 257 ILE A CA 1
ATOM 1331 C C . ILE A 1 232 ? -3.397 -15.966 -14.896 1.00 98.98 257 ILE A C 1
ATOM 1332 O O . ILE A 1 232 ? -3.749 -14.969 -14.263 1.00 99.43 257 ILE A O 1
ATOM 1337 N N . LYS A 1 233 ? -3.322 -15.995 -16.225 1.00 97.52 258 LYS A N 1
ATOM 1338 C CA . LYS A 1 233 ? -3.529 -14.791 -17.033 1.00 96.80 258 LYS A CA 1
ATOM 1339 C C . LYS A 1 233 ? -4.990 -14.510 -17.382 1.00 92.66 258 LYS A C 1
ATOM 1340 O O . LYS A 1 233 ? -5.387 -13.348 -17.499 1.00 92.80 258 LYS A O 1
ATOM 1346 N N . ARG A 1 234 ? -5.786 -15.565 -17.539 1.00 88.89 259 ARG A N 1
ATOM 1347 C CA . ARG A 1 234 ? -7.186 -15.417 -17.949 1.00 84.86 259 ARG A CA 1
ATOM 1348 C C . ARG A 1 234 ? -8.114 -16.488 -17.379 1.00 81.54 259 ARG A C 1
ATOM 1349 O O . ARG A 1 234 ? -7.834 -17.684 -17.465 1.00 81.13 259 ARG A O 1
ATOM 1357 N N . LEU A 1 235 ? -9.218 -16.037 -16.794 1.00 78.84 260 LEU A N 1
ATOM 1358 C CA . LEU A 1 235 ? -10.275 -16.930 -16.335 1.00 75.46 260 LEU A CA 1
ATOM 1359 C C . LEU A 1 235 ? -11.393 -16.923 -17.368 1.00 72.20 260 LEU A C 1
ATOM 1360 O O . LEU A 1 235 ? -11.869 -15.854 -17.758 1.00 71.95 260 LEU A O 1
ATOM 1365 N N . ILE A 1 236 ? -11.802 -18.103 -17.826 1.00 69.43 261 ILE A N 1
ATOM 1366 C CA . ILE A 1 236 ? -12.847 -18.182 -18.851 1.00 66.39 261 ILE A CA 1
ATOM 1367 C C . ILE A 1 236 ? -14.037 -19.049 -18.434 1.00 63.97 261 ILE A C 1
ATOM 1368 O O . ILE A 1 236 ? -13.908 -20.262 -18.255 1.00 63.59 261 ILE A O 1
ATOM 1373 N N . GLU A 1 237 ? -15.192 -18.403 -18.285 1.00 62.20 262 GLU A N 1
ATOM 1374 C CA . GLU A 1 237 ? -16.437 -19.077 -17.938 1.00 60.13 262 GLU A CA 1
ATOM 1375 C C . GLU A 1 237 ? -17.104 -19.554 -19.224 1.00 58.26 262 GLU A C 1
ATOM 1376 O O . GLU A 1 237 ? -17.355 -18.763 -20.133 1.00 58.11 262 GLU A O 1
ATOM 1382 N N . VAL A 1 238 ? -17.379 -20.852 -19.303 1.00 56.77 263 VAL A N 1
ATOM 1383 C CA . VAL A 1 238 ? -17.882 -21.458 -20.531 1.00 55.01 263 VAL A CA 1
ATOM 1384 C C . VAL A 1 238 ? -19.031 -22.420 -20.249 1.00 54.09 263 VAL A C 1
ATOM 1385 O O . VAL A 1 238 ? -19.034 -23.106 -19.228 1.00 54.43 263 VAL A O 1
ATOM 1389 N N . SER A 1 239 ? -20.011 -22.448 -21.150 1.00 53.02 264 SER A N 1
ATOM 1390 C CA . SER A 1 239 ? -21.121 -23.395 -21.058 1.00 52.26 264 SER A CA 1
ATOM 1391 C C . SER A 1 239 ? -20.979 -24.524 -22.074 1.00 51.62 264 SER A C 1
ATOM 1392 O O . SER A 1 239 ? -20.596 -24.293 -23.224 1.00 51.33 264 SER A O 1
ATOM 1395 N N . VAL A 1 240 ? -21.278 -25.746 -21.636 1.00 51.45 265 VAL A N 1
ATOM 1396 C CA . VAL A 1 240 ? -21.393 -26.887 -22.542 1.00 50.83 265 VAL A CA 1
ATOM 1397 C C . VAL A 1 240 ? -22.759 -26.831 -23.204 1.00 50.67 265 VAL A C 1
ATOM 1398 O O . VAL A 1 240 ? -23.779 -26.648 -22.539 1.00 51.14 265 VAL A O 1
ATOM 1402 N N . LEU A 1 241 ? -22.773 -26.973 -24.520 1.00 50.21 266 LEU A N 1
ATOM 1403 C CA . LEU A 1 241 ? -24.019 -26.953 -25.258 1.00 50.43 266 LEU A CA 1
ATOM 1404 C C . LEU A 1 241 ? -24.496 -28.376 -25.464 1.00 50.66 266 LEU A C 1
ATOM 1405 O O . LEU A 1 241 ? -23.702 -29.281 -25.736 1.00 50.31 266 LEU A O 1
ATOM 1411 N N . SER B 1 43 ? -11.694 -31.641 -41.544 1.00 90.55 68 SER B N 1
ATOM 1412 C CA . SER B 1 43 ? -11.943 -32.321 -40.239 1.00 88.87 68 SER B CA 1
ATOM 1413 C C . SER B 1 43 ? -13.127 -33.290 -40.321 1.00 86.53 68 SER B C 1
ATOM 1414 O O . SER B 1 43 ? -13.824 -33.342 -41.339 1.00 85.97 68 SER B O 1
ATOM 1417 N N . LYS B 1 44 ? -13.347 -34.045 -39.243 1.00 85.48 69 LYS B N 1
ATOM 1418 C CA . LYS B 1 44 ? -14.334 -35.135 -39.218 1.00 83.87 69 LYS B CA 1
ATOM 1419 C C . LYS B 1 44 ? -15.777 -34.687 -38.937 1.00 81.06 69 LYS B C 1
ATOM 1420 O O . LYS B 1 44 ? -16.730 -35.387 -39.295 1.00 80.01 69 LYS B O 1
ATOM 1426 N N . ALA B 1 45 ? -15.937 -33.533 -38.295 1.00 80.14 70 ALA B N 1
ATOM 1427 C CA . ALA B 1 45 ? -17.267 -33.013 -37.979 1.00 77.71 70 ALA B CA 1
ATOM 1428 C C . ALA B 1 45 ? -17.985 -32.480 -39.218 1.00 77.06 70 ALA B C 1
ATOM 1429 O O . ALA B 1 45 ? -19.197 -32.647 -39.354 1.00 75.48 70 ALA B O 1
ATOM 1431 N N . ASP B 1 46 ? -17.230 -31.844 -40.113 1.00 78.60 71 ASP B N 1
ATOM 1432 C CA . ASP B 1 46 ? -17.769 -31.330 -41.373 1.00 78.63 71 ASP B CA 1
ATOM 1433 C C . ASP B 1 46 ? -18.227 -32.476 -42.265 1.00 78.76 71 ASP B C 1
ATOM 1434 O O . ASP B 1 46 ? -19.294 -32.407 -42.877 1.00 77.81 71 ASP B O 1
ATOM 1439 N N . GLU B 1 47 ? -17.408 -33.527 -42.326 1.00 80.17 72 GLU B N 1
ATOM 1440 C CA . GLU B 1 47 ? -17.705 -34.728 -43.105 1.00 80.61 72 GLU B CA 1
ATOM 1441 C C . GLU B 1 47 ? -18.992 -35.384 -42.627 1.00 78.39 72 GLU B C 1
ATOM 1442 O O . GLU B 1 47 ? -19.760 -35.906 -43.431 1.00 78.50 72 GLU B O 1
ATOM 1444 N N . ALA B 1 48 ? -19.221 -35.348 -41.317 1.00 76.70 73 ALA B N 1
ATOM 1445 C CA . ALA B 1 48 ? -20.474 -35.813 -40.742 1.00 74.89 73 ALA B CA 1
ATOM 1446 C C . ALA B 1 48 ? -21.635 -34.946 -41.231 1.00 73.56 73 ALA B C 1
ATOM 1447 O O . ALA B 1 48 ? -22.665 -35.465 -41.669 1.00 73.20 73 ALA B O 1
ATOM 1449 N N . LEU B 1 49 ? -21.445 -33.628 -41.175 1.00 73.10 74 LEU B N 1
ATOM 1450 C CA . LEU B 1 49 ? -22.471 -32.659 -41.566 1.00 71.89 74 LEU B CA 1
ATOM 1451 C C . LEU B 1 49 ? -22.789 -32.728 -43.055 1.00 72.90 74 LEU B C 1
ATOM 1452 O O . LEU B 1 49 ? -23.960 -32.781 -43.438 1.00 72.17 74 LEU B O 1
ATOM 1457 N N . ARG B 1 50 ? -21.744 -32.717 -43.883 1.00 74.85 75 ARG B N 1
ATOM 1458 C CA . ARG B 1 50 ? -21.898 -32.821 -45.332 1.00 76.49 75 ARG B CA 1
ATOM 1459 C C . ARG B 1 50 ? -22.826 -33.980 -45.659 1.00 76.36 75 ARG B C 1
ATOM 1460 O O . ARG B 1 50 ? -23.785 -33.814 -46.412 1.00 76.40 75 ARG B O 1
ATOM 1468 N N . TYR B 1 51 ? -22.542 -35.137 -45.058 1.00 76.42 76 TYR B N 1
ATOM 1469 C CA . TYR B 1 51 ? -23.336 -36.346 -45.251 1.00 76.63 76 TYR B CA 1
ATOM 1470 C C . TYR B 1 51 ? -24.778 -36.164 -44.792 1.00 74.98 76 TYR B C 1
ATOM 1471 O O . TYR B 1 51 ? -25.706 -36.668 -45.434 1.00 75.42 76 TYR B O 1
ATOM 1480 N N . TYR B 1 52 ? -24.962 -35.461 -43.676 1.00 73.36 77 TYR B N 1
ATOM 1481 C CA . TYR B 1 52 ? -26.302 -35.188 -43.180 1.00 72.09 77 TYR B CA 1
ATOM 1482 C C . TYR B 1 52 ? -27.103 -34.521 -44.280 1.00 72.38 77 TYR B C 1
ATOM 1483 O O . TYR B 1 52 ? -28.139 -35.036 -44.700 1.00 72.85 77 TYR B O 1
ATOM 1492 N N . SER B 1 53 ? -26.601 -33.384 -44.754 1.00 72.48 78 SER B N 1
ATOM 1493 C CA . SER B 1 53 ? -27.287 -32.612 -45.776 1.00 72.93 78 SER B CA 1
ATOM 1494 C C . SER B 1 53 ? -27.332 -33.346 -47.118 1.00 75.11 78 SER B C 1
ATOM 1495 O O . SER B 1 53 ? -28.223 -33.093 -47.928 1.00 75.79 78 SER B O 1
ATOM 1498 N N . ALA B 1 54 ? -26.386 -34.262 -47.335 1.00 76.44 79 ALA B N 1
ATOM 1499 C CA . ALA B 1 54 ? -26.295 -35.013 -48.593 1.00 78.86 79 ALA B CA 1
ATOM 1500 C C . ALA B 1 54 ? -27.414 -36.039 -48.782 1.00 79.29 79 ALA B C 1
ATOM 1501 O O . ALA B 1 54 ? -28.051 -36.071 -49.838 1.00 80.80 79 ALA B O 1
ATOM 1503 N N . GLN B 1 55 ? -27.648 -36.874 -47.768 1.00 78.32 80 GLN B N 1
ATOM 1504 C CA . GLN B 1 55 ? -28.637 -37.961 -47.872 1.00 79.19 80 GLN B CA 1
ATOM 1505 C C . GLN B 1 55 ? -29.142 -38.508 -46.528 1.00 77.69 80 GLN B C 1
ATOM 1506 O O . GLN B 1 55 ? -30.202 -39.141 -46.473 1.00 78.21 80 GLN B O 1
ATOM 1512 N N . GLY B 1 56 ? -28.395 -38.258 -45.455 1.00 76.15 81 GLY B N 1
ATOM 1513 C CA . GLY B 1 56 ? -28.721 -38.820 -44.143 1.00 75.07 81 GLY B CA 1
ATOM 1514 C C . GLY B 1 56 ? -29.894 -38.187 -43.410 1.00 73.60 81 GLY B C 1
ATOM 1515 O O . GLY B 1 56 ? -30.347 -38.718 -42.394 1.00 73.30 81 GLY B O 1
ATOM 1516 N N . TYR B 1 57 ? -30.393 -37.067 -43.930 1.00 72.93 82 TYR B N 1
ATOM 1517 C CA . TYR B 1 57 ? -31.381 -36.246 -43.223 1.00 71.52 82 TYR B CA 1
ATOM 1518 C C . TYR B 1 57 ? -32.741 -36.911 -43.034 1.00 72.08 82 TYR B C 1
ATOM 1519 O O . TYR B 1 57 ? -33.226 -36.998 -41.908 1.00 71.54 82 TYR B O 1
ATOM 1528 N N . THR B 1 58 ? -33.343 -37.393 -44.120 1.00 73.50 83 THR B N 1
ATOM 1529 C CA . THR B 1 58 ? -34.648 -38.059 -44.047 1.00 74.49 83 THR B CA 1
ATOM 1530 C C . THR B 1 58 ? -34.630 -39.193 -43.025 1.00 74.75 83 THR B C 1
ATOM 1531 O O . THR B 1 58 ? -35.564 -39.334 -42.237 1.00 74.95 83 THR B O 1
ATOM 1535 N N . LEU B 1 59 ? -33.558 -39.983 -43.042 1.00 74.88 84 LEU B N 1
ATOM 1536 C CA . LEU B 1 59 ? -33.336 -41.036 -42.056 1.00 75.13 84 LEU B CA 1
ATOM 1537 C C . LEU B 1 59 ? -33.308 -40.485 -40.641 1.00 73.31 84 LEU B C 1
ATOM 1538 O O . LEU B 1 59 ? -34.093 -40.900 -39.790 1.00 73.95 84 LEU B O 1
ATOM 1543 N N . LEU B 1 60 ? -32.405 -39.539 -40.407 1.00 71.27 85 LEU B N 1
ATOM 1544 C CA . LEU B 1 60 ? -32.147 -39.027 -39.072 1.00 69.80 85 LEU B CA 1
ATOM 1545 C C . LEU B 1 60 ? -33.320 -38.222 -38.512 1.00 69.19 85 LEU B C 1
ATOM 1546 O O . LEU B 1 60 ? -33.718 -38.421 -37.363 1.00 69.40 85 LEU B O 1
ATOM 1551 N N . ASN B 1 61 ? -33.863 -37.314 -39.320 1.00 68.62 86 ASN B N 1
ATOM 1552 C CA . ASN B 1 61 ? -34.973 -36.466 -38.886 1.00 68.22 86 ASN B CA 1
ATOM 1553 C C . ASN B 1 61 ? -36.189 -37.287 -38.474 1.00 70.09 86 ASN B C 1
ATOM 1554 O O . ASN B 1 61 ? -36.800 -37.012 -37.439 1.00 70.20 86 ASN B O 1
ATOM 1559 N N . ASN B 1 62 ? -36.522 -38.301 -39.274 1.00 71.89 87 ASN B N 1
ATOM 1560 C CA . ASN B 1 62 ? -37.628 -39.203 -38.959 1.00 74.11 87 ASN B CA 1
ATOM 1561 C C . ASN B 1 62 ? -37.413 -39.913 -37.635 1.00 74.86 87 ASN B C 1
ATOM 1562 O O . ASN B 1 62 ? -38.332 -40.014 -36.823 1.00 76.04 87 ASN B O 1
ATOM 1567 N N . TYR B 1 63 ? -36.191 -40.387 -37.420 1.00 74.58 88 TYR B N 1
ATOM 1568 C CA . TYR B 1 63 ? -35.812 -40.997 -36.157 1.00 75.51 88 TYR B CA 1
ATOM 1569 C C . TYR B 1 63 ? -35.999 -40.024 -34.991 1.00 75.07 88 TYR B C 1
ATOM 1570 O O . TYR B 1 63 ? -36.530 -40.393 -33.943 1.00 76.51 88 TYR B O 1
ATOM 1579 N N . LEU B 1 64 ? -35.564 -38.783 -35.186 1.00 73.67 89 LEU B N 1
ATOM 1580 C CA . LEU B 1 64 ? -35.611 -37.766 -34.136 1.00 73.42 89 LEU B CA 1
ATOM 1581 C C . LEU B 1 64 ? -37.020 -37.264 -33.840 1.00 74.49 89 LEU B C 1
ATOM 1582 O O . LEU B 1 64 ? -37.336 -36.944 -32.695 1.00 75.04 89 LEU B O 1
ATOM 1587 N N . ARG B 1 65 ? -37.854 -37.190 -34.875 1.00 75.26 90 ARG B N 1
ATOM 1588 C CA . ARG B 1 65 ? -39.246 -36.760 -34.728 1.00 76.74 90 ARG B CA 1
ATOM 1589 C C . ARG B 1 65 ? -40.171 -37.930 -34.376 1.00 79.46 90 ARG B C 1
ATOM 1590 O O . ARG B 1 65 ? -41.365 -37.735 -34.151 1.00 80.98 90 ARG B O 1
ATOM 1598 N N . ASP B 1 66 ? -39.611 -39.139 -34.341 1.00 80.36 91 ASP B N 1
ATOM 1599 C CA . ASP B 1 66 ? -40.360 -40.375 -34.061 1.00 83.21 91 ASP B CA 1
ATOM 1600 C C . ASP B 1 66 ? -41.423 -40.719 -35.111 1.00 84.74 91 ASP B C 1
ATOM 1601 O O . ASP B 1 66 ? -42.376 -41.449 -34.830 1.00 87.58 91 ASP B O 1
ATOM 1606 N N . ARG B 1 67 ? -41.247 -40.194 -36.320 1.00 83.18 92 ARG B N 1
ATOM 1607 C CA . ARG B 1 67 ? -42.030 -40.622 -37.472 1.00 84.74 92 ARG B CA 1
ATOM 1608 C C . ARG B 1 67 ? -41.545 -42.015 -37.906 1.00 86.17 92 ARG B C 1
ATOM 1609 O O . ARG B 1 67 ? -40.483 -42.461 -37.459 1.00 85.41 92 ARG B O 1
ATOM 1611 N N . PRO B 1 68 ? -42.319 -42.718 -38.759 1.00 88.47 93 PRO B N 1
ATOM 1612 C CA . PRO B 1 68 ? -41.890 -44.052 -39.195 1.00 90.03 93 PRO B CA 1
ATOM 1613 C C . PRO B 1 68 ? -40.610 -44.035 -40.032 1.00 88.03 93 PRO B C 1
ATOM 1614 O O . PRO B 1 68 ? -40.392 -43.110 -40.819 1.00 86.27 93 PRO B O 1
ATOM 1618 N N . TYR B 1 69 ? -39.780 -45.061 -39.842 1.00 88.50 94 TYR B N 1
ATOM 1619 C CA . TYR B 1 69 ? -38.527 -45.237 -40.581 1.00 87.17 94 TYR B CA 1
ATOM 1620 C C . TYR B 1 69 ? -38.113 -46.714 -40.610 1.00 89.17 94 TYR B C 1
ATOM 1621 O O . TYR B 1 69 ? -38.380 -47.458 -39.662 1.00 90.62 94 TYR B O 1
ATOM 1630 N N . LYS B 1 70 ? -37.468 -47.132 -41.699 1.00 89.42 95 LYS B N 1
ATOM 1631 C CA . LYS B 1 70 ? -36.956 -48.500 -41.823 1.00 91.28 95 LYS B CA 1
ATOM 1632 C C . LYS B 1 70 ? -35.711 -48.684 -40.952 1.00 89.66 95 LYS B C 1
ATOM 1633 O O . LYS B 1 70 ? -34.704 -47.994 -41.135 1.00 87.39 95 LYS B O 1
ATOM 1635 N N . GLN B 1 71 ? -35.798 -49.618 -40.005 1.00 90.99 96 GLN B N 1
ATOM 1636 C CA . GLN B 1 71 ? -34.762 -49.813 -38.985 1.00 89.74 96 GLN B CA 1
ATOM 1637 C C . GLN B 1 71 ? -33.428 -50.287 -39.563 1.00 89.30 96 GLN B C 1
ATOM 1638 O O . GLN B 1 71 ? -32.371 -49.781 -39.180 1.00 87.28 96 GLN B O 1
ATOM 1644 N N . ARG B 1 72 ? -33.493 -51.251 -40.481 1.00 91.30 97 ARG B N 1
ATOM 1645 C CA . ARG B 1 72 ? -32.308 -51.800 -41.144 1.00 91.44 97 ARG B CA 1
ATOM 1646 C C . ARG B 1 72 ? -31.380 -50.701 -41.666 1.00 88.67 97 ARG B C 1
ATOM 1647 O O . ARG B 1 72 ? -30.171 -50.746 -41.437 1.00 87.96 97 ARG B O 1
ATOM 1649 N N . GLU B 1 73 ? -31.962 -49.714 -42.347 1.00 87.28 98 GLU B N 1
ATOM 1650 C CA . GLU B 1 73 ? -31.230 -48.565 -42.886 1.00 84.88 98 GLU B CA 1
ATOM 1651 C C . GLU B 1 73 ? -30.349 -47.875 -41.851 1.00 82.27 98 GLU B C 1
ATOM 1652 O O . GLU B 1 73 ? -29.152 -47.680 -42.075 1.00 81.64 98 GLU B O 1
ATOM 1658 N N . ALA B 1 74 ? -30.958 -47.504 -40.726 1.00 80.93 99 ALA B N 1
ATOM 1659 C CA . ALA B 1 74 ? -30.274 -46.792 -39.651 1.00 78.67 99 ALA B CA 1
ATOM 1660 C C . ALA B 1 74 ? -29.032 -47.543 -39.188 1.00 79.07 99 ALA B C 1
ATOM 1661 O O . ALA B 1 74 ? -27.972 -46.946 -38.991 1.00 77.77 99 ALA B O 1
ATOM 1663 N N . ILE B 1 75 ? -29.173 -48.857 -39.035 1.00 80.95 100 ILE B N 1
ATOM 1664 C CA . ILE B 1 75 ? -28.063 -49.717 -38.646 1.00 81.80 100 ILE B CA 1
ATOM 1665 C C . ILE B 1 75 ? -26.950 -49.677 -39.697 1.00 81.70 100 ILE B C 1
ATOM 1666 O O . ILE B 1 75 ? -25.776 -49.575 -39.349 1.00 81.37 100 ILE B O 1
ATOM 1671 N N . ASP B 1 76 ? -27.324 -49.737 -40.975 1.00 82.18 101 ASP B N 1
ATOM 1672 C CA . ASP B 1 76 ? -26.353 -49.656 -42.069 1.00 82.46 101 ASP B CA 1
ATOM 1673 C C . ASP B 1 76 ? -25.606 -48.329 -42.035 1.00 80.22 101 ASP B C 1
ATOM 1674 O O . ASP B 1 76 ? -24.384 -48.293 -42.186 1.00 80.54 101 ASP B O 1
ATOM 1679 N N . THR B 1 77 ? -26.359 -47.252 -41.822 1.00 78.11 102 THR B N 1
ATOM 1680 C CA . THR B 1 77 ? -25.825 -45.895 -41.782 1.00 75.99 102 THR B CA 1
ATOM 1681 C C . THR B 1 77 ? -24.841 -45.708 -40.625 1.00 75.07 102 THR B C 1
ATOM 1682 O O . THR B 1 77 ? -23.759 -45.146 -40.810 1.00 74.74 102 THR B O 1
ATOM 1686 N N . LEU B 1 78 ? -25.226 -46.188 -39.442 1.00 74.93 103 LEU B N 1
ATOM 1687 C CA . LEU B 1 78 ? -24.390 -46.107 -38.239 1.00 74.50 103 LEU B CA 1
ATOM 1688 C C . LEU B 1 78 ? -23.121 -46.942 -38.359 1.00 76.12 103 LEU B C 1
ATOM 1689 O O . LEU B 1 78 ? -22.087 -46.602 -37.779 1.00 75.99 103 LEU B O 1
ATOM 1694 N N . LEU B 1 79 ? -23.215 -48.042 -39.103 1.00 77.88 104 LEU B N 1
ATOM 1695 C CA . LEU B 1 79 ? -22.072 -48.905 -39.368 1.00 79.70 104 LEU B CA 1
ATOM 1696 C C . LEU B 1 79 ? -21.153 -48.285 -40.413 1.00 79.82 104 LEU B C 1
ATOM 1697 O O . LEU B 1 79 ? -19.936 -48.242 -40.227 1.00 80.48 104 LEU B O 1
ATOM 1702 N N . SER B 1 80 ? -21.747 -47.789 -41.498 1.00 79.49 105 SER B N 1
ATOM 1703 C CA . SER B 1 80 ? -21.001 -47.187 -42.606 1.00 80.06 105 SER B CA 1
ATOM 1704 C C . SER B 1 80 ? -20.129 -46.008 -42.171 1.00 78.83 105 SER B C 1
ATOM 1705 O O . SER B 1 80 ? -19.095 -45.733 -42.783 1.00 79.94 105 SER B O 1
ATOM 1708 N N . ARG B 1 81 ? -20.553 -45.318 -41.118 1.00 76.85 106 ARG B N 1
ATOM 1709 C CA . ARG B 1 81 ? -19.837 -44.149 -40.626 1.00 75.81 106 ARG B CA 1
ATOM 1710 C C . ARG B 1 81 ? -19.232 -44.417 -39.254 1.00 75.86 106 ARG B C 1
ATOM 1711 O O . ARG B 1 81 ? -18.866 -43.494 -38.526 1.00 74.79 106 ARG B O 1
ATOM 1719 N N . SER B 1 82 ? -19.128 -45.701 -38.925 1.00 77.42 107 SER B N 1
ATOM 1720 C CA . SER B 1 82 ? -18.491 -46.178 -37.697 1.00 78.43 107 SER B CA 1
ATOM 1721 C C . SER B 1 82 ? -18.849 -45.408 -36.415 1.00 76.99 107 SER B C 1
ATOM 1722 O O . SER B 1 82 ? -17.981 -44.851 -35.738 1.00 77.12 107 SER B O 1
ATOM 1725 N N . TYR B 1 83 ? -20.142 -45.357 -36.115 1.00 75.98 108 TYR B N 1
ATOM 1726 C CA . TYR B 1 83 ? -20.605 -45.010 -34.778 1.00 75.44 108 TYR B CA 1
ATOM 1727 C C . TYR B 1 83 ? -20.829 -46.336 -34.069 1.00 77.28 108 TYR B C 1
ATOM 1728 O O . TYR B 1 83 ? -20.801 -46.415 -32.840 1.00 77.85 108 TYR B O 1
ATOM 1737 N N . LEU B 1 84 ? -21.062 -47.369 -34.877 1.00 78.60 109 LEU B N 1
ATOM 1738 C CA . LEU B 1 84 ? -21.078 -48.755 -34.434 1.00 80.86 109 LEU B CA 1
ATOM 1739 C C . LEU B 1 84 ? -20.148 -49.525 -35.351 1.00 82.49 109 LEU B C 1
ATOM 1740 O O . LEU B 1 84 ? -20.151 -49.299 -36.562 1.00 82.28 109 LEU B O 1
ATOM 1745 N N . ASN B 1 85 ? -19.347 -50.421 -34.785 1.00 84.44 110 ASN B N 1
ATOM 1746 C CA . ASN B 1 85 ? -18.481 -51.279 -35.596 1.00 86.40 110 ASN B CA 1
ATOM 1747 C C . ASN B 1 85 ? -18.859 -52.760 -35.501 1.00 88.54 110 ASN B C 1
ATOM 1748 O O . ASN B 1 85 ? -18.052 -53.647 -35.798 1.00 90.69 110 ASN B O 1
ATOM 1753 N N . ASP B 1 86 ? -20.102 -53.005 -35.089 1.00 88.17 111 ASP B N 1
ATOM 1754 C CA . ASP B 1 86 ? -20.685 -54.341 -35.020 1.00 90.25 111 ASP B CA 1
ATOM 1755 C C . ASP B 1 86 ? -22.185 -54.205 -34.775 1.00 89.48 111 ASP B C 1
ATOM 1756 O O . ASP B 1 86 ? -22.649 -53.161 -34.304 1.00 87.49 111 ASP B O 1
ATOM 1761 N N . GLU B 1 87 ? -22.935 -55.259 -35.095 1.00 91.31 112 GLU B N 1
ATOM 1762 C CA . GLU B 1 87 ? -24.400 -55.255 -34.976 1.00 91.21 112 GLU B CA 1
ATOM 1763 C C . GLU B 1 87 ? -24.876 -54.978 -33.545 1.00 91.06 112 GLU B C 1
ATOM 1764 O O . GLU B 1 87 ? -24.390 -55.605 -32.602 1.00 92.78 112 GLU B O 1
ATOM 1770 N N . PRO B 1 88 ? -25.825 -54.034 -33.382 1.00 89.29 113 PRO B N 1
ATOM 1771 C CA . PRO B 1 88 ? -26.359 -53.652 -32.070 1.00 89.30 113 PRO B CA 1
ATOM 1772 C C . PRO B 1 88 ? -27.047 -54.810 -31.347 1.00 92.49 113 PRO B C 1
ATOM 1773 O O . PRO B 1 88 ? -27.941 -55.450 -31.910 1.00 94.01 113 PRO B O 1
ATOM 1777 N N . THR B 1 89 ? -26.624 -55.072 -30.112 1.00 93.83 114 THR B N 1
ATOM 1778 C CA . THR B 1 89 ? -27.183 -56.165 -29.312 1.00 97.16 114 THR B CA 1
ATOM 1779 C C . THR B 1 89 ? -28.438 -55.737 -28.549 1.00 97.65 114 THR B C 1
ATOM 1780 O O . THR B 1 89 ? -29.456 -56.435 -28.576 1.00 99.97 114 THR B O 1
ATOM 1784 N N . SER B 1 90 ? -28.358 -54.589 -27.879 1.00 95.71 115 SER B N 1
ATOM 1785 C CA . SER B 1 90 ? -29.475 -54.061 -27.101 1.00 96.15 115 SER B CA 1
ATOM 1786 C C . SER B 1 90 ? -30.108 -52.864 -27.797 1.00 93.11 115 SER B C 1
ATOM 1787 O O . SER B 1 90 ? -29.596 -52.383 -28.810 1.00 90.61 115 SER B O 1
ATOM 1790 N N . ALA B 1 91 ? -31.224 -52.393 -27.248 1.00 93.61 116 ALA B N 1
ATOM 1791 C CA . ALA B 1 91 ? -31.841 -51.149 -27.689 1.00 90.92 116 ALA B CA 1
ATOM 1792 C C . ALA B 1 91 ? -30.968 -49.963 -27.282 1.00 88.33 116 ALA B C 1
ATOM 1793 O O . ALA B 1 91 ? -30.951 -48.933 -27.960 1.00 85.52 116 ALA B O 1
ATOM 1795 N N . GLY B 1 92 ? -30.237 -50.133 -26.178 1.00 89.61 117 GLY B N 1
ATOM 1796 C CA . GLY B 1 92 ? -29.361 -49.098 -25.624 1.00 87.87 117 GLY B CA 1
ATOM 1797 C C . GLY B 1 92 ? -28.233 -48.675 -26.546 1.00 85.25 117 GLY B C 1
ATOM 1798 O O . GLY B 1 92 ? -27.971 -47.482 -26.705 1.00 82.92 117 GLY B O 1
ATOM 1799 N N . GLU B 1 93 ? -27.568 -49.659 -27.149 1.00 85.90 118 GLU B N 1
ATOM 1800 C CA . GLU B 1 93 ? -26.489 -49.416 -28.105 1.00 83.99 118 GLU B CA 1
ATOM 1801 C C . GLU B 1 93 ? -26.937 -48.560 -29.278 1.00 81.18 118 GLU B C 1
ATOM 1802 O O . GLU B 1 93 ? -26.265 -47.600 -29.645 1.00 79.15 118 GLU B O 1
ATOM 1808 N N . PHE B 1 94 ? -28.076 -48.926 -29.859 1.00 81.36 119 PHE B N 1
ATOM 1809 C CA . PHE B 1 94 ? -28.623 -48.247 -31.027 1.00 79.23 119 PHE B CA 1
ATOM 1810 C C . PHE B 1 94 ? -28.839 -46.762 -30.756 1.00 76.82 119 PHE B C 1
ATOM 1811 O O . PHE B 1 94 ? -28.309 -45.912 -31.473 1.00 74.81 119 PHE B O 1
ATOM 1819 N N . ASP B 1 95 ? -29.600 -46.465 -29.708 1.00 77.23 120 ASP B N 1
ATOM 1820 C CA . ASP B 1 95 ? -29.931 -45.091 -29.360 1.00 75.23 120 ASP B CA 1
ATOM 1821 C C . ASP B 1 95 ? -28.700 -44.271 -28.989 1.00 73.58 120 ASP B C 1
ATOM 1822 O O . ASP B 1 95 ? -28.611 -43.102 -29.354 1.00 71.61 120 ASP B O 1
ATOM 1827 N N . LYS B 1 96 ? -27.749 -44.893 -28.293 1.00 74.49 121 LYS B N 1
ATOM 1828 C CA . LYS B 1 96 ? -26.505 -44.223 -27.895 1.00 73.31 121 LYS B CA 1
ATOM 1829 C C . LYS B 1 96 ? -25.642 -43.828 -29.096 1.00 71.21 121 LYS B C 1
ATOM 1830 O O . LYS B 1 96 ? -25.002 -42.777 -29.090 1.00 69.87 121 LYS B O 1
ATOM 1832 N N . ALA B 1 97 ? -25.637 -44.673 -30.123 1.00 71.05 122 ALA B N 1
ATOM 1833 C CA . ALA B 1 97 ? -24.895 -44.394 -31.345 1.00 69.53 122 ALA B CA 1
ATOM 1834 C C . ALA B 1 97 ? -25.597 -43.328 -32.178 1.00 67.31 122 ALA B C 1
ATOM 1835 O O . ALA B 1 97 ? -24.961 -42.382 -32.644 1.00 66.03 122 ALA B O 1
ATOM 1837 N N . MET B 1 98 ? -26.907 -43.487 -32.362 1.00 66.97 123 MET B N 1
ATOM 1838 C CA . MET B 1 98 ? -27.717 -42.489 -33.053 1.00 65.08 123 MET B CA 1
ATOM 1839 C C . MET B 1 98 ? -27.461 -41.116 -32.456 1.00 63.43 123 MET B C 1
ATOM 1840 O O . MET B 1 98 ? -27.194 -40.159 -33.179 1.00 62.03 123 MET B O 1
ATOM 1845 N N . LYS B 1 99 ? -27.533 -41.043 -31.128 1.00 63.81 124 LYS B N 1
ATOM 1846 C CA . LYS B 1 99 ? -27.217 -39.832 -30.382 1.00 62.72 124 LYS B CA 1
ATOM 1847 C C . LYS B 1 99 ? -25.836 -39.291 -30.744 1.00 61.81 124 LYS B C 1
ATOM 1848 O O . LYS B 1 99 ? -25.683 -38.093 -30.986 1.00 60.58 124 LYS B O 1
ATOM 1854 N N . ALA B 1 100 ? -24.842 -40.177 -30.790 1.00 62.52 125 ALA B N 1
ATOM 1855 C CA . ALA B 1 100 ? -23.478 -39.790 -31.144 1.00 62.09 125 ALA B CA 1
ATOM 1856 C C . ALA B 1 100 ? -23.405 -39.284 -32.580 1.00 60.64 125 ALA B C 1
ATOM 1857 O O . ALA B 1 100 ? -22.691 -38.324 -32.866 1.00 60.15 125 ALA B O 1
ATOM 1859 N N . TYR B 1 101 ? -24.154 -39.936 -33.467 1.00 60.13 126 TYR B N 1
ATOM 1860 C CA . TYR B 1 101 ? -24.271 -39.528 -34.867 1.00 58.99 126 TYR B CA 1
ATOM 1861 C C . TYR B 1 101 ? -24.853 -38.125 -34.967 1.00 57.25 126 TYR B C 1
ATOM 1862 O O . TYR B 1 101 ? -24.361 -37.294 -35.731 1.00 56.72 126 TYR B O 1
ATOM 1871 N N . VAL B 1 102 ? -25.891 -37.866 -34.180 1.00 56.50 127 VAL B N 1
ATOM 1872 C CA . VAL B 1 102 ? -26.467 -36.534 -34.086 1.00 54.98 127 VAL B CA 1
ATOM 1873 C C . VAL B 1 102 ? -25.377 -35.557 -33.667 1.00 54.71 127 VAL B C 1
ATOM 1874 O O . VAL B 1 102 ? -25.093 -34.600 -34.382 1.00 54.03 127 VAL B O 1
ATOM 1878 N N . ALA B 1 103 ? -24.748 -35.827 -32.524 1.00 55.50 128 ALA B N 1
ATOM 1879 C CA . ALA B 1 103 ? -23.685 -34.976 -31.999 1.00 55.70 128 ALA B CA 1
ATOM 1880 C C . ALA B 1 103 ? -22.667 -34.617 -33.079 1.00 55.75 128 ALA B C 1
ATOM 1881 O O . ALA B 1 103 ? -22.230 -33.466 -33.164 1.00 55.69 128 ALA B O 1
ATOM 1883 N N . ASP B 1 104 ? -22.317 -35.599 -33.910 1.00 56.12 129 ASP B N 1
ATOM 1884 C CA . ASP B 1 104 ? -21.360 -35.404 -34.999 1.00 56.53 129 ASP B CA 1
ATOM 1885 C C . ASP B 1 104 ? -21.824 -34.375 -36.022 1.00 55.44 129 ASP B C 1
ATOM 1886 O O . ASP B 1 104 ? -21.002 -33.677 -36.614 1.00 56.15 129 ASP B O 1
ATOM 1891 N N . VAL B 1 105 ? -23.135 -34.293 -36.231 1.00 54.05 130 VAL B N 1
ATOM 1892 C CA . VAL B 1 105 ? -23.710 -33.320 -37.158 1.00 53.07 130 VAL B CA 1
ATOM 1893 C C . VAL B 1 105 ? -23.627 -31.913 -36.563 1.00 52.38 130 VAL B C 1
ATOM 1894 O O . VAL B 1 105 ? -23.074 -31.001 -37.184 1.00 52.69 130 VAL B O 1
ATOM 1898 N N . GLU B 1 106 ? -24.163 -31.758 -35.354 1.00 51.72 131 GLU B N 1
ATOM 1899 C CA . GLU B 1 106 ? -24.167 -30.477 -34.645 1.00 51.31 131 GLU B CA 1
ATOM 1900 C C . GLU B 1 106 ? -22.775 -29.872 -34.506 1.00 52.15 131 GLU B C 1
ATOM 1901 O O . GLU B 1 106 ? -22.599 -28.664 -34.685 1.00 52.19 131 GLU B O 1
ATOM 1907 N N . ALA B 1 107 ? -21.796 -30.717 -34.194 1.00 52.96 132 ALA B N 1
ATOM 1908 C CA . ALA B 1 107 ? -20.408 -30.286 -34.107 1.00 54.12 132 ALA B CA 1
ATOM 1909 C C . ALA B 1 107 ? -20.014 -29.577 -35.394 1.00 54.25 132 ALA B C 1
ATOM 1910 O O . ALA B 1 107 ? -19.567 -28.428 -35.368 1.00 54.75 132 ALA B O 1
ATOM 1912 N N . GLY B 1 108 ? -20.215 -30.264 -36.516 1.00 53.92 133 GLY B N 1
ATOM 1913 C CA . GLY B 1 108 ? -19.913 -29.716 -37.833 1.00 54.38 133 GLY B CA 1
ATOM 1914 C C . GLY B 1 108 ? -20.654 -28.423 -38.089 1.00 53.28 133 GLY B C 1
ATOM 1915 O O . GLY B 1 108 ? -20.101 -27.486 -38.666 1.00 54.39 133 GLY B O 1
ATOM 1916 N N . LEU B 1 109 ? -21.904 -28.379 -37.641 1.00 51.33 134 LEU B N 1
ATOM 1917 C CA . LEU B 1 109 ? -22.757 -27.214 -37.812 1.00 50.28 134 LEU B CA 1
ATOM 1918 C C . LEU B 1 109 ? -22.232 -26.026 -37.009 1.00 50.66 134 LEU B C 1
ATOM 1919 O O . LEU B 1 109 ? -22.239 -24.895 -37.492 1.00 50.92 134 LEU B O 1
ATOM 1924 N N . ALA B 1 110 ? -21.764 -26.298 -35.792 1.00 50.88 135 ALA B N 1
ATOM 1925 C CA . ALA B 1 110 ? -21.275 -25.258 -34.887 1.00 51.57 135 ALA B CA 1
ATOM 1926 C C . ALA B 1 110 ? -19.976 -24.620 -35.375 1.00 53.49 135 ALA B C 1
ATOM 1927 O O . ALA B 1 110 ? -19.705 -23.452 -35.082 1.00 54.26 135 ALA B O 1
ATOM 1929 N N . LYS B 1 111 ? -19.184 -25.396 -36.114 1.00 54.49 136 LYS B N 1
ATOM 1930 C CA . LYS B 1 111 ? -17.926 -24.925 -36.695 1.00 56.72 136 LYS B CA 1
ATOM 1931 C C . LYS B 1 111 ? -18.159 -23.853 -37.757 1.00 57.05 136 LYS B C 1
ATOM 1932 O O . LYS B 1 111 ? -17.309 -22.985 -37.970 1.00 59.13 136 LYS B O 1
ATOM 1938 N N . LEU B 1 112 ? -19.313 -23.924 -38.417 1.00 55.27 137 LEU B N 1
ATOM 1939 C CA . LEU B 1 112 ? -19.702 -22.946 -39.428 1.00 55.46 137 LEU B CA 1
ATOM 1940 C C . LEU B 1 112 ? -19.792 -21.550 -38.833 1.00 55.69 137 LEU B C 1
ATOM 1941 O O . LEU B 1 112 ? -20.205 -21.391 -37.682 1.00 54.59 137 LEU B O 1
ATOM 1946 N N . PRO B 1 113 ? -19.407 -20.531 -39.615 1.00 57.43 138 PRO B N 1
ATOM 1947 C CA . PRO B 1 113 ? -19.457 -19.166 -39.118 1.00 58.14 138 PRO B CA 1
ATOM 1948 C C . PRO B 1 113 ? -20.893 -18.710 -38.881 1.00 56.15 138 PRO B C 1
ATOM 1949 O O . PRO B 1 113 ? -21.777 -18.975 -39.702 1.00 55.13 138 PRO B O 1
ATOM 1953 N N . ALA B 1 114 ? -21.118 -18.048 -37.752 1.00 55.97 139 ALA B N 1
ATOM 1954 C CA . ALA B 1 114 ? -22.412 -17.447 -37.463 1.00 54.58 139 ALA B CA 1
ATOM 1955 C C . ALA B 1 114 ? -22.603 -16.229 -38.347 1.00 55.79 139 ALA B C 1
ATOM 1956 O O . ALA B 1 114 ? -21.636 -15.565 -38.719 1.00 58.04 139 ALA B O 1
ATOM 1958 N N . SER B 1 115 ? -23.852 -15.934 -38.680 1.00 54.67 140 SER B N 1
ATOM 1959 C CA . SER B 1 115 ? -24.151 -14.800 -39.547 1.00 56.07 140 SER B CA 1
ATOM 1960 C C . SER B 1 115 ? -25.233 -13.886 -38.951 1.00 55.32 140 SER B C 1
ATOM 1961 O O . SER B 1 115 ? -26.388 -13.927 -39.371 1.00 54.16 140 SER B O 1
ATOM 1964 N N . PRO B 1 116 ? -24.849 -13.044 -37.975 1.00 56.42 141 PRO B N 1
ATOM 1965 C CA . PRO B 1 116 ? -25.806 -12.263 -37.199 1.00 56.09 141 PRO B CA 1
ATOM 1966 C C . PRO B 1 116 ? -26.263 -10.991 -37.903 1.00 57.63 141 PRO B C 1
ATOM 1967 O O . PRO B 1 116 ? -26.974 -10.177 -37.310 1.00 57.52 141 PRO B O 1
ATOM 1971 N N . GLU B 1 117 ? -25.847 -10.824 -39.155 1.00 59.55 142 GLU B N 1
ATOM 1972 C CA . GLU B 1 117 ? -26.300 -9.707 -39.975 1.00 61.40 142 GLU B CA 1
ATOM 1973 C C . GLU B 1 117 ? -27.741 -9.950 -40.411 1.00 59.98 142 GLU B C 1
ATOM 1974 O O . GLU B 1 117 ? -28.437 -9.028 -40.838 1.00 60.71 142 GLU B O 1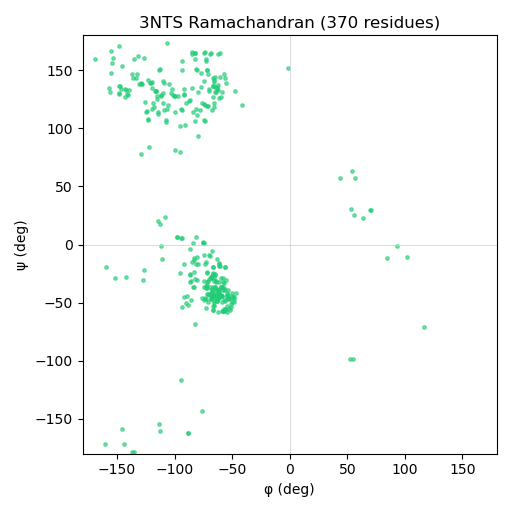
ATOM 1980 N N . LEU B 1 118 ? -28.173 -11.201 -40.284 1.00 58.50 143 LEU B N 1
ATOM 1981 C CA . LEU B 1 118 ? -29.518 -11.619 -40.647 1.00 57.52 143 LEU B CA 1
ATOM 1982 C C . LEU B 1 118 ? -30.422 -11.553 -39.432 1.00 56.50 143 LEU B C 1
ATOM 1983 O O . LEU B 1 118 ? -29.971 -11.740 -38.299 1.00 56.12 143 LEU B O 1
ATOM 1988 N N . SER B 1 119 ? -31.702 -11.294 -39.678 1.00 56.57 144 SER B N 1
ATOM 1989 C CA . SER B 1 119 ? -32.692 -11.185 -38.611 1.00 56.32 144 SER B CA 1
ATOM 1990 C C . SER B 1 119 ? -33.898 -12.091 -38.839 1.00 55.57 144 SER B C 1
ATOM 1991 O O . SER B 1 119 ? -34.614 -12.423 -37.894 1.00 55.02 144 SER B O 1
ATOM 1994 N N . PHE B 1 120 ? -34.122 -12.479 -40.091 1.00 56.21 145 PHE B N 1
ATOM 1995 C CA . PHE B 1 120 ? -35.269 -13.305 -40.442 1.00 56.02 145 PHE B CA 1
ATOM 1996 C C . PHE B 1 120 ? -34.895 -14.478 -41.326 1.00 56.16 145 PHE B C 1
ATOM 1997 O O . PHE B 1 120 ? -33.983 -14.394 -42.147 1.00 57.03 145 PHE B O 1
ATOM 2005 N N . VAL B 1 121 ? -35.618 -15.574 -41.140 1.00 55.81 146 VAL B N 1
ATOM 2006 C CA . VAL B 1 121 ? -35.559 -16.721 -42.031 1.00 56.37 146 VAL B CA 1
ATOM 2007 C C . VAL B 1 121 ? -36.983 -17.179 -42.294 1.00 56.94 146 VAL B C 1
ATOM 2008 O O . VAL B 1 121 ? -37.897 -16.857 -41.528 1.00 56.71 146 VAL B O 1
ATOM 2012 N N . TYR B 1 122 ? -37.167 -17.927 -43.376 1.00 58.23 147 TYR B N 1
ATOM 2013 C CA . TYR B 1 122 ? -38.495 -18.345 -43.797 1.00 59.46 147 TYR B CA 1
ATOM 2014 C C . TYR B 1 122 ? -38.586 -19.854 -43.977 1.00 59.98 147 TYR B C 1
ATOM 2015 O O . TYR B 1 122 ? -37.568 -20.536 -44.127 1.00 59.79 147 TYR B O 1
ATOM 2024 N N . ARG B 1 123 ? -39.815 -20.364 -43.967 1.00 61.23 148 ARG B N 1
ATOM 2025 C CA . ARG B 1 123 ? -40.074 -21.797 -44.073 1.00 62.33 148 ARG B CA 1
ATOM 2026 C C . ARG B 1 123 ? -41.486 -22.053 -44.604 1.00 64.29 148 ARG B C 1
ATOM 2027 O O . ARG B 1 123 ? -42.445 -21.424 -44.159 1.00 64.62 148 ARG B O 1
ATOM 2035 N N . GLY B 1 124 ? -41.599 -22.968 -45.564 1.00 66.17 149 GLY B N 1
ATOM 2036 C CA . GLY B 1 124 ? -42.888 -23.329 -46.156 1.00 68.92 149 GLY B CA 1
ATOM 2037 C C . GLY B 1 124 ? -43.362 -24.679 -45.660 1.00 69.97 149 GLY B C 1
ATOM 2038 O O . GLY B 1 124 ? -42.698 -25.692 -45.872 1.00 69.99 149 GLY B O 1
ATOM 2039 N N . LEU B 1 125 ? -44.523 -24.696 -45.016 1.00 71.34 150 LEU B N 1
ATOM 2040 C CA . LEU B 1 125 ? -44.970 -25.870 -44.280 1.00 72.61 150 LEU B CA 1
ATOM 2041 C C . LEU B 1 125 ? -46.330 -26.377 -44.747 1.00 75.74 150 LEU B C 1
ATOM 2042 O O . LEU B 1 125 ? -47.227 -25.592 -45.053 1.00 76.90 150 LEU B O 1
ATOM 2047 N N . ALA B 1 126 ? -46.469 -27.700 -44.784 1.00 77.70 151 ALA B N 1
ATOM 2048 C CA . ALA B 1 126 ? -47.735 -28.354 -45.101 1.00 81.24 151 ALA B CA 1
ATOM 2049 C C . ALA B 1 126 ? -48.441 -28.814 -43.820 1.00 82.40 151 ALA B C 1
ATOM 2050 O O . ALA B 1 126 ? -48.355 -29.984 -43.433 1.00 83.16 151 ALA B O 1
ATOM 2052 N N . LEU B 1 127 ? -49.133 -27.884 -43.165 1.00 83.12 152 LEU B N 1
ATOM 2053 C CA . LEU B 1 127 ? -49.788 -28.153 -41.880 1.00 84.61 152 LEU B CA 1
ATOM 2054 C C . LEU B 1 127 ? -51.147 -28.829 -42.004 1.00 88.53 152 LEU B C 1
ATOM 2055 O O . LEU B 1 127 ? -51.552 -29.578 -41.112 1.00 89.92 152 LEU B O 1
ATOM 2060 N N . ASP B 1 128 ? -51.842 -28.566 -43.107 1.00 90.91 153 ASP B N 1
ATOM 2061 C CA . ASP B 1 128 ? -53.227 -29.008 -43.278 1.00 95.19 153 ASP B CA 1
ATOM 2062 C C . ASP B 1 128 ? -53.432 -30.522 -43.453 1.00 97.80 153 ASP B C 1
ATOM 2063 O O . ASP B 1 128 ? -54.570 -30.998 -43.425 1.00 101.26 153 ASP B O 1
ATOM 2068 N N . LYS B 1 129 ? -52.339 -31.267 -43.621 1.00 96.64 154 LYS B N 1
ATOM 2069 C CA . LYS B 1 129 ? -52.390 -32.731 -43.710 1.00 99.06 154 LYS B CA 1
ATOM 2070 C C . LYS B 1 129 ? -52.914 -33.350 -42.401 1.00 100.75 154 LYS B C 1
ATOM 2071 O O . LYS B 1 129 ? -52.480 -32.952 -41.314 1.00 98.79 154 LYS B O 1
ATOM 2077 N N . PRO B 1 130 ? -53.857 -34.317 -42.506 1.00 104.79 155 PRO B N 1
ATOM 2078 C CA . PRO B 1 130 ? -54.613 -34.858 -41.364 1.00 107.36 155 PRO B CA 1
ATOM 2079 C C . PRO B 1 130 ? -53.769 -35.472 -40.242 1.00 105.98 155 PRO B C 1
ATOM 2080 O O . PRO B 1 130 ? -54.158 -35.390 -39.075 1.00 106.85 155 PRO B O 1
ATOM 2084 N N . GLU B 1 131 ? -52.632 -36.070 -40.593 1.00 104.21 156 GLU B N 1
ATOM 2085 C CA . GLU B 1 131 ? -51.742 -36.716 -39.619 1.00 103.03 156 GLU B CA 1
ATOM 2086 C C . GLU B 1 131 ? -51.010 -35.698 -38.747 1.00 99.59 156 GLU B C 1
ATOM 2087 O O . GLU B 1 131 ? -50.582 -36.014 -37.634 1.00 99.15 156 GLU B O 1
ATOM 2093 N N . LEU B 1 132 ? -50.870 -34.481 -39.266 1.00 97.44 157 LEU B N 1
ATOM 2094 C CA . LEU B 1 132 ? -50.120 -33.426 -38.593 1.00 94.22 157 LEU B CA 1
ATOM 2095 C C . LEU B 1 132 ? -50.994 -32.453 -37.802 1.00 94.81 157 LEU B C 1
ATOM 2096 O O . LEU B 1 132 ? -50.486 -31.460 -37.274 1.00 92.59 157 LEU B O 1
ATOM 2101 N N . ALA B 1 133 ? -52.293 -32.745 -37.707 1.00 98.02 158 ALA B N 1
ATOM 2102 C CA . ALA B 1 133 ? -53.243 -31.909 -36.954 1.00 99.14 158 ALA B CA 1
ATOM 2103 C C . ALA B 1 133 ? -52.837 -31.704 -35.487 1.00 98.15 158 ALA B C 1
ATOM 2104 O O . ALA B 1 133 ? -53.307 -30.771 -34.828 1.00 98.39 158 ALA B O 1
ATOM 2106 N N . ALA B 1 134 ? -51.964 -32.583 -34.993 1.00 97.09 159 ALA B N 1
ATOM 2107 C CA . ALA B 1 134 ? -51.356 -32.452 -33.669 1.00 95.89 159 ALA B CA 1
ATOM 2108 C C . ALA B 1 134 ? -50.393 -31.261 -33.615 1.00 91.95 159 ALA B C 1
ATOM 2109 O O . ALA B 1 134 ? -50.390 -30.503 -32.643 1.00 91.71 159 ALA B O 1
ATOM 2111 N N . LEU B 1 135 ? -49.581 -31.105 -34.660 1.00 89.04 160 LEU B N 1
ATOM 2112 C CA . LEU B 1 135 ? -48.687 -29.956 -34.790 1.00 85.58 160 LEU B CA 1
ATOM 2113 C C . LEU B 1 135 ? -49.454 -28.688 -35.138 1.00 85.44 160 LEU B C 1
ATOM 2114 O O . LEU B 1 135 ? -49.218 -27.632 -34.548 1.00 84.30 160 LEU B O 1
ATOM 2119 N N . LYS B 1 136 ? -50.366 -28.806 -36.102 1.00 86.69 161 LYS B N 1
ATOM 2120 C CA . LYS B 1 136 ? -51.201 -27.694 -36.562 1.00 86.90 161 LYS B CA 1
ATOM 2121 C C . LYS B 1 136 ? -51.877 -26.974 -35.399 1.00 87.82 161 LYS B C 1
ATOM 2122 O O . LYS B 1 136 ? -51.892 -25.744 -35.354 1.00 86.79 161 LYS B O 1
ATOM 2128 N N . GLU B 1 137 ? -52.418 -27.753 -34.461 1.00 89.83 162 GLU B N 1
ATOM 2129 C CA . GLU B 1 137 ? -53.086 -27.220 -33.274 1.00 91.25 162 GLU B CA 1
ATOM 2130 C C . GLU B 1 137 ? -52.133 -26.390 -32.408 1.00 88.52 162 GLU B C 1
ATOM 2131 O O . GLU B 1 137 ? -52.511 -25.331 -31.894 1.00 88.91 162 GLU B O 1
ATOM 2137 N N . GLN B 1 138 ? -50.899 -26.869 -32.259 1.00 85.80 163 GLN B N 1
ATOM 2138 C CA . GLN B 1 138 ? -49.876 -26.147 -31.510 1.00 83.16 163 GLN B CA 1
ATOM 2139 C C . GLN B 1 138 ? -49.411 -24.897 -32.245 1.00 80.23 163 GLN B C 1
ATOM 2140 O O . GLN B 1 138 ? -49.254 -23.839 -31.636 1.00 79.73 163 GLN B O 1
ATOM 2146 N N . PHE B 1 139 ? -49.204 -25.026 -33.553 1.00 78.41 164 PHE B N 1
ATOM 2147 C CA . PHE B 1 139 ? -48.710 -23.926 -34.379 1.00 75.81 164 PHE B CA 1
ATOM 2148 C C . PHE B 1 139 ? -49.672 -22.743 -34.489 1.00 76.51 164 PHE B C 1
ATOM 2149 O O . PHE B 1 139 ? -49.243 -21.613 -34.735 1.00 75.11 164 PHE B O 1
ATOM 2157 N N . THR B 1 140 ? -50.964 -23.005 -34.314 1.00 78.70 165 THR B N 1
ATOM 2158 C CA . THR B 1 140 ? -51.983 -21.961 -34.430 1.00 79.65 165 THR B CA 1
ATOM 2159 C C . THR B 1 140 ? -52.216 -21.211 -33.122 1.00 80.12 165 THR B C 1
ATOM 2160 O O . THR B 1 140 ? -52.642 -20.055 -33.139 1.00 80.51 165 THR B O 1
ATOM 2164 N N . GLY B 1 141 ? -51.941 -21.869 -31.998 1.00 80.22 166 GLY B N 1
ATOM 2165 C CA . GLY B 1 141 ? -52.102 -21.255 -30.678 1.00 80.74 166 GLY B CA 1
ATOM 2166 C C . GLY B 1 141 ? -51.111 -20.132 -30.422 1.00 77.87 166 GLY B C 1
ATOM 2167 O O . GLY B 1 141 ? -49.902 -20.360 -30.378 1.00 75.64 166 GLY B O 1
ATOM 2168 N N . VAL B 1 142 ? -51.633 -18.917 -30.263 1.00 78.13 167 VAL B N 1
ATOM 2169 C CA . VAL B 1 142 ? -50.818 -17.721 -30.023 1.00 75.87 167 VAL B CA 1
ATOM 2170 C C . VAL B 1 142 ? -50.116 -17.816 -28.665 1.00 75.65 167 VAL B C 1
ATOM 2171 O O . VAL B 1 142 ? -50.774 -17.903 -27.624 1.00 78.23 167 VAL B O 1
ATOM 2175 N N . GLY B 1 143 ? -48.784 -17.807 -28.688 1.00 72.66 168 GLY B N 1
ATOM 2176 C CA . GLY B 1 143 ? -47.982 -17.911 -27.468 1.00 72.16 168 GLY B CA 1
ATOM 2177 C C . GLY B 1 143 ? -47.569 -19.328 -27.112 1.00 71.75 168 GLY B C 1
ATOM 2178 O O . GLY B 1 143 ? -46.878 -19.547 -26.118 1.00 71.99 168 GLY B O 1
ATOM 2179 N N . ASN B 1 144 ? -47.996 -20.293 -27.922 1.00 71.23 169 ASN B N 1
ATOM 2180 C CA . ASN B 1 144 ? -47.610 -21.686 -27.733 1.00 70.93 169 ASN B CA 1
ATOM 2181 C C . ASN B 1 144 ? -46.159 -21.912 -28.120 1.00 67.95 169 ASN B C 1
ATOM 2182 O O . ASN B 1 144 ? -45.569 -21.121 -28.859 1.00 65.83 169 ASN B O 1
ATOM 2187 N N . ILE B 1 145 ? -45.590 -22.998 -27.611 1.00 67.98 170 ILE B N 1
ATOM 2188 C CA . ILE B 1 145 ? -44.195 -23.334 -27.867 1.00 65.55 170 ILE B CA 1
ATOM 2189 C C . ILE B 1 145 ? -44.126 -24.631 -28.659 1.00 64.92 170 ILE B C 1
ATOM 2190 O O . ILE B 1 145 ? -44.732 -25.633 -28.275 1.00 66.79 170 ILE B O 1
ATOM 2195 N N . VAL B 1 146 ? -43.395 -24.599 -29.770 1.00 62.50 171 VAL B N 1
ATOM 2196 C CA . VAL B 1 146 ? -43.206 -25.783 -30.598 1.00 61.86 171 VAL B CA 1
ATOM 2197 C C . VAL B 1 146 ? -41.735 -26.165 -30.647 1.00 60.13 171 VAL B C 1
ATOM 2198 O O . VAL B 1 146 ? -40.885 -25.394 -31.099 1.00 58.47 171 VAL B O 1
ATOM 2202 N N . VAL B 1 147 ? -41.452 -27.363 -30.153 1.00 60.79 172 VAL B N 1
ATOM 2203 C CA . VAL B 1 147 ? -40.108 -27.907 -30.153 1.00 59.53 172 VAL B CA 1
ATOM 2204 C C . VAL B 1 147 ? -39.901 -28.687 -31.443 1.00 58.63 172 VAL B C 1
ATOM 2205 O O . VAL B 1 147 ? -40.652 -29.619 -31.738 1.00 59.82 172 VAL B O 1
ATOM 2209 N N . GLU B 1 148 ? -38.897 -28.289 -32.219 1.00 56.78 173 GLU B N 1
ATOM 2210 C CA . GLU B 1 148 ? -38.497 -29.065 -33.388 1.00 56.22 173 GLU B CA 1
ATOM 2211 C C . GLU B 1 148 ? -37.336 -29.994 -33.024 1.00 55.78 173 GLU B C 1
ATOM 2212 O O . GLU B 1 148 ? -36.187 -29.548 -32.946 1.00 54.90 173 GLU B O 1
ATOM 2218 N N . PRO B 1 149 ? -37.637 -31.293 -32.811 1.00 56.71 174 PRO B N 1
ATOM 2219 C CA . PRO B 1 149 ? -36.680 -32.277 -32.292 1.00 56.75 174 PRO B CA 1
ATOM 2220 C C . PRO B 1 149 ? -35.550 -32.573 -33.268 1.00 55.40 174 PRO B C 1
ATOM 2221 O O . PRO B 1 149 ? -34.445 -32.923 -32.849 1.00 55.20 174 PRO B O 1
ATOM 2225 N N . GLY B 1 150 ? -35.837 -32.440 -34.559 1.00 54.68 175 GLY B N 1
ATOM 2226 C CA . GLY B 1 150 ? -34.834 -32.627 -35.590 1.00 53.70 175 GLY B CA 1
ATOM 2227 C C . GLY B 1 150 ? -34.099 -31.336 -35.884 1.00 52.27 175 GLY B C 1
ATOM 2228 O O . GLY B 1 150 ? -34.118 -30.393 -35.083 1.00 51.78 175 GLY B O 1
ATOM 2229 N N . PHE B 1 151 ? -33.439 -31.301 -37.036 1.00 51.80 176 PHE B N 1
ATOM 2230 C CA . PHE B 1 151 ? -32.743 -30.109 -37.482 1.00 50.77 176 PHE B CA 1
ATOM 2231 C C . PHE B 1 151 ? -33.666 -29.334 -38.392 1.00 50.84 176 PHE B C 1
ATOM 2232 O O . PHE B 1 151 ? -34.051 -29.822 -39.456 1.00 51.58 176 PHE B O 1
ATOM 2240 N N . MET B 1 152 ? -34.025 -28.129 -37.965 1.00 50.38 177 MET B N 1
ATOM 2241 C CA . MET B 1 152 ? -34.957 -27.295 -38.711 1.00 50.50 177 MET B CA 1
ATOM 2242 C C . MET B 1 152 ? -34.292 -26.663 -39.924 1.00 50.64 177 MET B C 1
ATOM 2243 O O . MET B 1 152 ? -33.295 -25.944 -39.794 1.00 50.33 177 MET B O 1
ATOM 2248 N N . SER B 1 153 ? -34.849 -26.946 -41.100 1.00 51.48 178 SER B N 1
ATOM 2249 C CA . SER B 1 153 ? -34.357 -26.373 -42.349 1.00 52.09 178 SER B CA 1
ATOM 2250 C C . SER B 1 153 ? -35.112 -25.092 -42.664 1.00 52.13 178 SER B C 1
ATOM 2251 O O . SER B 1 153 ? -36.346 -25.064 -42.632 1.00 52.43 178 SER B O 1
ATOM 2254 N N . THR B 1 154 ? -34.361 -24.032 -42.950 1.00 52.05 179 THR B N 1
ATOM 2255 C CA . THR B 1 154 ? -34.937 -22.730 -43.264 1.00 52.25 179 THR B CA 1
ATOM 2256 C C . THR B 1 154 ? -34.211 -22.119 -44.444 1.00 53.50 179 THR B C 1
ATOM 2257 O O . THR B 1 154 ? -33.305 -22.733 -45.007 1.00 54.22 179 THR B O 1
ATOM 2261 N N . SER B 1 155 ? -34.616 -20.911 -44.818 1.00 54.15 180 SER B N 1
ATOM 2262 C CA . SER B 1 155 ? -33.925 -20.146 -45.844 1.00 55.74 180 SER B CA 1
ATOM 2263 C C . SER B 1 155 ? -34.025 -18.658 -45.560 1.00 55.98 180 SER B C 1
ATOM 2264 O O . SER B 1 155 ? -35.098 -18.167 -45.205 1.00 55.60 180 SER B O 1
ATOM 2267 N N . PRO B 1 156 ? -32.905 -17.932 -45.711 1.00 56.96 181 PRO B N 1
ATOM 2268 C CA . PRO B 1 156 ? -32.944 -16.485 -45.535 1.00 57.64 181 PRO B CA 1
ATOM 2269 C C . PRO B 1 156 ? -33.414 -15.774 -46.802 1.00 59.73 181 PRO B C 1
ATOM 2270 O O . PRO B 1 156 ? -33.719 -14.583 -46.760 1.00 60.31 181 PRO B O 1
ATOM 2274 N N . ASP B 1 157 ? -33.479 -16.512 -47.910 1.00 61.16 182 ASP B N 1
ATOM 2275 C CA . ASP B 1 157 ? -33.783 -15.939 -49.218 1.00 63.76 182 ASP B CA 1
ATOM 2276 C C . ASP B 1 157 ? -35.270 -15.985 -49.590 1.00 64.09 182 ASP B C 1
ATOM 2277 O O . ASP B 1 157 ? -35.849 -14.954 -49.939 1.00 65.23 182 ASP B O 1
ATOM 2282 N N . LYS B 1 158 ? -35.874 -17.176 -49.533 1.00 63.48 183 LYS B N 1
ATOM 2283 C CA . LYS B 1 158 ? -37.297 -17.359 -49.863 1.00 64.06 183 LYS B CA 1
ATOM 2284 C C . LYS B 1 158 ? -37.929 -18.575 -49.176 1.00 62.87 183 LYS B C 1
ATOM 2285 O O . LYS B 1 158 ? -37.233 -19.518 -48.801 1.00 62.01 183 LYS B O 1
ATOM 2291 N N . ALA B 1 159 ? -39.250 -18.540 -49.017 1.00 63.24 184 ALA B N 1
ATOM 2292 C CA . ALA B 1 159 ? -40.008 -19.701 -48.546 1.00 62.97 184 ALA B CA 1
ATOM 2293 C C . ALA B 1 159 ? -40.844 -20.286 -49.676 1.00 65.38 184 ALA B C 1
ATOM 2294 O O . ALA B 1 159 ? -41.449 -19.553 -50.463 1.00 67.18 184 ALA B O 1
ATOM 2296 N N . TRP B 1 160 ? -40.881 -21.610 -49.751 1.00 65.84 185 TRP B N 1
ATOM 2297 C CA . TRP B 1 160 ? -41.599 -22.282 -50.822 1.00 68.44 185 TRP B CA 1
ATOM 2298 C C . TRP B 1 160 ? -43.085 -22.366 -50.517 1.00 69.09 185 TRP B C 1
ATOM 2299 O O . TRP B 1 160 ? -43.497 -23.008 -49.549 1.00 68.03 185 TRP B O 1
ATOM 2310 N N . VAL B 1 161 ? -43.872 -21.701 -51.361 1.00 71.22 186 VAL B N 1
ATOM 2311 C CA . VAL B 1 161 ? -45.325 -21.586 -51.207 1.00 72.47 186 VAL B CA 1
ATOM 2312 C C . VAL B 1 161 ? -45.982 -22.898 -50.773 1.00 72.92 186 VAL B C 1
ATOM 2313 O O . VAL B 1 161 ? -45.878 -23.918 -51.455 1.00 74.39 186 VAL B O 1
ATOM 2317 N N . ASN B 1 162 ? -46.645 -22.852 -49.623 1.00 72.03 187 ASN B N 1
ATOM 2318 C CA . ASN B 1 162 ? -47.370 -23.993 -49.080 1.00 72.76 187 ASN B CA 1
ATOM 2319 C C . ASN B 1 162 ? -48.632 -23.480 -48.382 1.00 73.38 187 ASN B C 1
ATOM 2320 O O . ASN B 1 162 ? -48.963 -22.296 -48.495 1.00 73.55 187 ASN B O 1
ATOM 2325 N N . ASP B 1 163 ? -49.337 -24.354 -47.668 1.00 74.00 188 ASP B N 1
ATOM 2326 C CA . ASP B 1 163 ? -50.534 -23.931 -46.945 1.00 74.89 188 ASP B CA 1
ATOM 2327 C C . ASP B 1 163 ? -50.183 -23.092 -45.717 1.00 72.25 188 ASP B C 1
ATOM 2328 O O . ASP B 1 163 ? -51.045 -22.425 -45.148 1.00 73.05 188 ASP B O 1
ATOM 2333 N N . THR B 1 164 ? -48.913 -23.132 -45.322 1.00 69.33 189 THR B N 1
ATOM 2334 C CA . THR B 1 164 ? -48.430 -22.379 -44.167 1.00 66.78 189 THR B CA 1
ATOM 2335 C C . THR B 1 164 ? -47.034 -21.801 -44.408 1.00 64.27 189 THR B C 1
ATOM 2336 O O . THR B 1 164 ? -46.117 -22.515 -44.821 1.00 63.56 189 THR B O 1
ATOM 2340 N N . LEU B 1 165 ? -46.888 -20.504 -44.152 1.00 62.95 190 LEU B N 1
ATOM 2341 C CA . LEU B 1 165 ? -45.589 -19.843 -44.231 1.00 60.80 190 LEU B CA 1
ATOM 2342 C C . LEU B 1 165 ? -45.146 -19.305 -42.873 1.00 58.83 190 LEU B C 1
ATOM 2343 O O . LEU B 1 165 ? -45.913 -18.631 -42.184 1.00 59.30 190 LEU B O 1
ATOM 2348 N N . LEU B 1 166 ? -43.902 -19.597 -42.503 1.00 56.68 191 LEU B N 1
ATOM 2349 C CA . LEU B 1 166 ? -43.371 -19.195 -41.208 1.00 54.85 191 LEU B CA 1
ATOM 2350 C C . LEU B 1 166 ? -42.365 -18.060 -41.317 1.00 53.91 191 LEU B C 1
ATOM 2351 O O . LEU B 1 166 ? -41.245 -18.264 -41.781 1.00 53.36 191 LEU B O 1
ATOM 2356 N N . LYS B 1 167 ? -42.765 -16.864 -40.894 1.00 53.94 192 LYS B N 1
ATOM 2357 C CA . LYS B 1 167 ? -41.818 -15.762 -40.755 1.00 53.32 192 LYS B CA 1
ATOM 2358 C C . LYS B 1 167 ? -41.144 -15.893 -39.396 1.00 52.24 192 LYS B C 1
ATOM 2359 O O . LYS B 1 167 ? -41.791 -15.752 -38.353 1.00 52.45 192 LYS B O 1
ATOM 2365 N N . ILE B 1 168 ? -39.840 -16.157 -39.415 1.00 51.30 193 ILE B N 1
ATOM 2366 C CA . ILE B 1 168 ? -39.127 -16.542 -38.202 1.00 50.36 193 ILE B CA 1
ATOM 2367 C C . ILE B 1 168 ? -38.179 -15.457 -37.696 1.00 50.26 193 ILE B C 1
ATOM 2368 O O . ILE B 1 168 ? -37.213 -15.105 -38.369 1.00 50.35 193 ILE B O 1
ATOM 2373 N N . ARG B 1 169 ? -38.468 -14.936 -36.506 1.00 50.42 194 ARG B N 1
ATOM 2374 C CA . ARG B 1 169 ? -37.608 -13.947 -35.858 1.00 50.80 194 ARG B CA 1
ATOM 2375 C C . ARG B 1 169 ? -36.389 -14.606 -35.247 1.00 50.31 194 ARG B C 1
ATOM 2376 O O . ARG B 1 169 ? -36.503 -15.637 -34.578 1.00 50.03 194 ARG B O 1
ATOM 2384 N N . LEU B 1 170 ? -35.230 -13.989 -35.464 1.00 50.53 195 LEU B N 1
ATOM 2385 C CA . LEU B 1 170 ? -33.963 -14.522 -34.981 1.00 50.24 195 LEU B CA 1
ATOM 2386 C C . LEU B 1 170 ? -33.381 -13.685 -33.858 1.00 51.03 195 LEU B C 1
ATOM 2387 O O . LEU B 1 170 ? -33.139 -12.492 -34.040 1.00 51.84 195 LEU B O 1
ATOM 2392 N N . PRO B 1 171 ? -33.159 -14.316 -32.690 1.00 51.10 196 PRO B N 1
ATOM 2393 C CA . PRO B 1 171 ? -32.513 -13.701 -31.533 1.00 52.34 196 PRO B CA 1
ATOM 2394 C C . PRO B 1 171 ? -30.993 -13.718 -31.646 1.00 52.93 196 PRO B C 1
ATOM 2395 O O . PRO B 1 171 ? -30.438 -14.447 -32.468 1.00 52.33 196 PRO B O 1
ATOM 2399 N N . ALA B 1 172 ? -30.332 -12.921 -30.817 1.00 54.43 197 ALA B N 1
ATOM 2400 C CA . ALA B 1 172 ? -28.881 -12.859 -30.815 1.00 55.57 197 ALA B CA 1
ATOM 2401 C C . ALA B 1 172 ? -28.295 -14.175 -30.334 1.00 55.29 197 ALA B C 1
ATOM 2402 O O . ALA B 1 172 ? -28.783 -14.759 -29.366 1.00 55.16 197 ALA B O 1
ATOM 2404 N N . GLY B 1 173 ? -27.264 -14.639 -31.035 1.00 55.51 198 GLY B N 1
ATOM 2405 C CA . GLY B 1 173 ? -26.516 -15.840 -30.653 1.00 55.62 198 GLY B CA 1
ATOM 2406 C C . GLY B 1 173 ? -27.236 -17.169 -30.814 1.00 54.02 198 GLY B C 1
ATOM 2407 O O . GLY B 1 173 ? -26.969 -18.117 -30.070 1.00 54.17 198 GLY B O 1
ATOM 2408 N N . HIS B 1 174 ? -28.140 -17.241 -31.789 1.00 52.79 199 HIS B N 1
ATOM 2409 C CA . HIS B 1 174 ? -28.904 -18.458 -32.061 1.00 51.60 199 HIS B CA 1
ATOM 2410 C C . HIS B 1 174 ? -28.012 -19.551 -32.640 1.00 51.31 199 HIS B C 1
ATOM 2411 O O . HIS B 1 174 ? -26.903 -19.275 -33.105 1.00 52.14 199 HIS B O 1
ATOM 2418 N N . GLY B 1 175 ? -28.508 -20.786 -32.617 1.00 50.41 200 GLY B N 1
ATOM 2419 C CA . GLY B 1 175 ? -27.751 -21.947 -33.090 1.00 50.06 200 GLY B CA 1
ATOM 2420 C C . GLY B 1 175 ? -27.742 -22.133 -34.594 1.00 49.41 200 GLY B C 1
ATOM 2421 O O . GLY B 1 175 ? -26.904 -22.859 -35.124 1.00 49.69 200 GLY B O 1
ATOM 2422 N N . GLY B 1 176 ? -28.671 -21.471 -35.278 1.00 48.80 201 GLY B N 1
ATOM 2423 C CA . GLY B 1 176 ? -28.838 -21.613 -36.720 1.00 48.64 201 GLY B CA 1
ATOM 2424 C C . GLY B 1 176 ? -27.640 -21.174 -37.531 1.00 49.62 201 GLY B C 1
ATOM 2425 O O . GLY B 1 176 ? -27.038 -20.140 -37.245 1.00 50.43 201 GLY B O 1
ATOM 2426 N N . ARG B 1 177 ? -27.302 -21.964 -38.547 1.00 49.86 202 ARG B N 1
ATOM 2427 C CA . ARG B 1 177 ? -26.124 -21.702 -39.366 1.00 51.26 202 ARG B CA 1
ATOM 2428 C C . ARG B 1 177 ? -26.411 -21.758 -40.856 1.00 52.15 202 ARG B C 1
ATOM 2429 O O . ARG B 1 177 ? -27.135 -22.641 -41.327 1.00 51.51 202 ARG B O 1
ATOM 2437 N N . LEU B 1 178 ? -25.827 -20.808 -41.584 1.00 53.93 203 LEU B N 1
ATOM 2438 C CA . LEU B 1 178 ? -25.833 -20.824 -43.039 1.00 55.57 203 LEU B CA 1
ATOM 2439 C C . LEU B 1 178 ? -24.936 -21.948 -43.523 1.00 56.94 203 LEU B C 1
ATOM 2440 O O . LEU B 1 178 ? -23.805 -22.088 -43.053 1.00 57.82 203 LEU B O 1
ATOM 2445 N N . LEU B 1 179 ? -25.436 -22.742 -44.464 1.00 57.61 204 LEU B N 1
ATOM 2446 C CA . LEU B 1 179 ? -24.722 -23.934 -44.913 1.00 59.06 204 LEU B CA 1
ATOM 2447 C C . LEU B 1 179 ? -23.740 -23.685 -46.057 1.00 62.15 204 LEU B C 1
ATOM 2448 O O . LEU B 1 179 ? -22.573 -24.068 -45.961 1.00 63.42 204 LEU B O 1
ATOM 2453 N N . GLY B 1 180 ? -24.215 -23.054 -47.129 1.00 63.86 205 GLY B N 1
ATOM 2454 C CA . GLY B 1 180 ? -23.377 -22.734 -48.288 1.00 67.58 205 GLY B CA 1
ATOM 2455 C C . GLY B 1 180 ? -22.653 -23.928 -48.888 1.00 69.63 205 GLY B C 1
ATOM 2456 O O . GLY B 1 180 ? -23.238 -24.696 -49.656 1.00 70.01 205 GLY B O 1
ATOM 2457 N N . ASP B 1 181 ? -21.379 -24.083 -48.522 1.00 71.28 206 ASP B N 1
ATOM 2458 C CA . ASP B 1 181 ? -20.517 -25.156 -49.038 1.00 73.63 206 ASP B CA 1
ATOM 2459 C C . ASP B 1 181 ? -20.930 -26.548 -48.581 1.00 71.96 206 ASP B C 1
ATOM 2460 O O . ASP B 1 181 ? -20.667 -27.537 -49.273 1.00 73.43 206 ASP B O 1
ATOM 2465 N N . ALA B 1 182 ? -21.583 -26.613 -47.423 1.00 69.27 207 ALA B N 1
ATOM 2466 C CA . ALA B 1 182 ? -22.014 -27.881 -46.835 1.00 67.78 207 ALA B CA 1
ATOM 2467 C C . ALA B 1 182 ? -23.105 -28.580 -47.657 1.00 67.77 207 ALA B C 1
ATOM 2468 O O . ALA B 1 182 ? -23.233 -29.809 -47.599 1.00 67.76 207 ALA B O 1
ATOM 2470 N N . ALA B 1 183 ? -23.867 -27.796 -48.425 1.00 68.06 208 ALA B N 1
ATOM 2471 C CA . ALA B 1 183 ? -24.921 -28.317 -49.301 1.00 68.35 208 ALA B CA 1
ATOM 2472 C C . ALA B 1 183 ? -24.419 -28.544 -50.727 1.00 71.40 208 ALA B C 1
ATOM 2473 O O . ALA B 1 183 ? -24.235 -27.597 -51.493 1.00 73.03 208 ALA B O 1
ATOM 2475 N N . GLU B 1 188 ? -30.430 -22.109 -54.080 1.00 78.02 213 GLU B N 1
ATOM 2476 C CA . GLU B 1 188 ? -30.784 -21.161 -53.022 1.00 75.74 213 GLU B CA 1
ATOM 2477 C C . GLU B 1 188 ? -30.123 -21.498 -51.675 1.00 73.09 213 GLU B C 1
ATOM 2478 O O . GLU B 1 188 ? -29.849 -22.667 -51.381 1.00 72.42 213 GLU B O 1
ATOM 2484 N N . ALA B 1 189 ? -29.889 -20.464 -50.864 1.00 71.76 214 ALA B N 1
ATOM 2485 C CA . ALA B 1 189 ? -29.201 -20.593 -49.570 1.00 69.56 214 ALA B CA 1
ATOM 2486 C C . ALA B 1 189 ? -30.065 -21.272 -48.513 1.00 66.68 214 ALA B C 1
ATOM 2487 O O . ALA B 1 189 ? -31.295 -21.277 -48.613 1.00 66.23 214 ALA B O 1
ATOM 2489 N N . GLU B 1 190 ? -29.411 -21.836 -47.500 1.00 64.93 215 GLU B N 1
ATOM 2490 C CA . GLU B 1 190 ? -30.097 -22.583 -46.453 1.00 62.45 215 GLU B CA 1
ATOM 2491 C C . GLU B 1 190 ? -29.458 -22.342 -45.093 1.00 60.66 215 GLU B C 1
ATOM 2492 O O . GLU B 1 190 ? -28.233 -22.383 -44.951 1.00 61.26 215 GLU B O 1
ATOM 2498 N N . MET B 1 191 ? -30.302 -22.074 -44.101 1.00 58.58 216 MET B N 1
ATOM 2499 C CA . MET B 1 191 ? -29.878 -22.037 -42.708 1.00 56.85 216 MET B CA 1
ATOM 2500 C C . MET B 1 191 ? -30.494 -23.207 -41.950 1.00 55.43 216 MET B C 1
ATOM 2501 O O . MET B 1 191 ? -31.707 -23.425 -41.998 1.00 55.02 216 MET B O 1
ATOM 2506 N N . LEU B 1 192 ? -29.645 -23.958 -41.258 1.00 54.77 217 LEU B N 1
ATOM 2507 C CA . LEU B 1 192 ? -30.088 -25.125 -40.510 1.00 53.66 217 LEU B CA 1
ATOM 2508 C C . LEU B 1 192 ? -29.921 -24.874 -39.015 1.00 52.68 217 LEU B C 1
ATOM 2509 O O . LEU B 1 192 ? -29.048 -24.108 -38.603 1.00 52.85 217 LEU B O 1
ATOM 2514 N N . PHE B 1 193 ? -30.768 -25.521 -38.218 1.00 51.78 218 PHE B N 1
ATOM 2515 C CA . PHE B 1 193 ? -30.775 -25.347 -36.768 1.00 51.15 218 PHE B CA 1
ATOM 2516 C C . PHE B 1 193 ? -30.528 -26.666 -36.038 1.00 51.22 218 PHE B C 1
ATOM 2517 O O . PHE B 1 193 ? -31.067 -27.699 -36.438 1.00 51.37 218 PHE B O 1
ATOM 2525 N N . PRO B 1 194 ? -29.723 -26.633 -34.956 1.00 51.29 219 PRO B N 1
ATOM 2526 C CA . PRO B 1 194 ? -29.407 -27.837 -34.187 1.00 51.66 219 PRO B CA 1
ATOM 2527 C C . PRO B 1 194 ? -30.649 -28.488 -33.579 1.00 51.82 219 PRO B C 1
ATOM 2528 O O . PRO B 1 194 ? -31.710 -27.859 -33.513 1.00 51.62 219 PRO B O 1
ATOM 2532 N N . THR B 1 195 ? -30.510 -29.739 -33.142 1.00 52.47 220 THR B N 1
ATOM 2533 C CA . THR B 1 195 ? -31.638 -30.503 -32.604 1.00 53.09 220 THR B CA 1
ATOM 2534 C C . THR B 1 195 ? -32.290 -29.808 -31.429 1.00 53.66 220 THR B C 1
ATOM 2535 O O . THR B 1 195 ? -31.618 -29.142 -30.633 1.00 53.79 220 THR B O 1
ATOM 2539 N N . GLN B 1 196 ? -33.603 -29.992 -31.330 1.00 54.37 221 GLN B N 1
ATOM 2540 C CA . GLN B 1 196 ? -34.432 -29.352 -30.313 1.00 55.25 221 GLN B CA 1
ATOM 2541 C C . GLN B 1 196 ? -34.252 -27.839 -30.308 1.00 54.52 221 GLN B C 1
ATOM 2542 O O . GLN B 1 196 ? -33.754 -27.256 -29.344 1.00 55.00 221 GLN B O 1
ATOM 2548 N N . THR B 1 197 ? -34.633 -27.217 -31.417 1.00 53.70 222 THR B N 1
ATOM 2549 C CA . THR B 1 197 ? -34.749 -25.771 -31.468 1.00 53.41 222 THR B CA 1
ATOM 2550 C C . THR B 1 197 ? -36.187 -25.425 -31.101 1.00 54.28 222 THR B C 1
ATOM 2551 O O . THR B 1 197 ? -37.133 -26.047 -31.590 1.00 54.61 222 THR B O 1
ATOM 2555 N N . ARG B 1 198 ? -36.338 -24.445 -30.218 1.00 54.98 223 ARG B N 1
ATOM 2556 C CA . ARG B 1 198 ? -37.641 -24.089 -29.678 1.00 56.33 223 ARG B CA 1
ATOM 2557 C C . ARG B 1 198 ? -38.191 -22.842 -30.358 1.00 56.00 223 ARG B C 1
ATOM 2558 O O . ARG B 1 198 ? -37.506 -21.820 -30.461 1.00 55.55 223 ARG B O 1
ATOM 2566 N N . LEU B 1 199 ? -39.428 -22.940 -30.829 1.00 56.60 224 LEU B N 1
ATOM 2567 C CA . LEU B 1 199 ? -40.078 -21.831 -31.504 1.00 56.53 224 LEU B CA 1
ATOM 2568 C C . LEU B 1 199 ? -41.284 -21.375 -30.714 1.00 58.44 224 LEU B C 1
ATOM 2569 O O . LEU B 1 199 ? -42.102 -22.196 -30.290 1.00 59.86 224 LEU B O 1
ATOM 2574 N N . ARG B 1 200 ? -41.381 -20.062 -30.516 1.00 58.91 225 ARG B N 1
ATOM 2575 C CA . ARG B 1 200 ? -42.527 -19.450 -29.852 1.00 60.87 225 ARG B CA 1
ATOM 2576 C C . ARG B 1 200 ? -43.427 -18.808 -30.899 1.00 61.12 225 ARG B C 1
ATOM 2577 O O . ARG B 1 200 ? -42.955 -18.054 -31.754 1.00 59.97 225 ARG B O 1
ATOM 2585 N N . VAL B 1 201 ? -44.719 -19.114 -30.828 1.00 63.05 226 VAL B N 1
ATOM 2586 C CA . VAL B 1 201 ? -45.688 -18.582 -31.777 1.00 63.89 226 VAL B CA 1
ATOM 2587 C C . VAL B 1 201 ? -46.028 -17.144 -31.405 1.00 64.97 226 VAL B C 1
ATOM 2588 O O . VAL B 1 201 ? -46.582 -16.889 -30.336 1.00 66.69 226 VAL B O 1
ATOM 2592 N N . ASP B 1 202 ? -45.679 -16.210 -32.288 1.00 64.50 227 ASP B N 1
ATOM 2593 C CA . ASP B 1 202 ? -45.934 -14.791 -32.050 1.00 65.79 227 ASP B CA 1
ATOM 2594 C C . ASP B 1 202 ? -47.368 -14.418 -32.420 1.00 67.97 227 ASP B C 1
ATOM 2595 O O . ASP B 1 202 ? -48.170 -14.089 -31.545 1.00 69.91 227 ASP B O 1
ATOM 2600 N N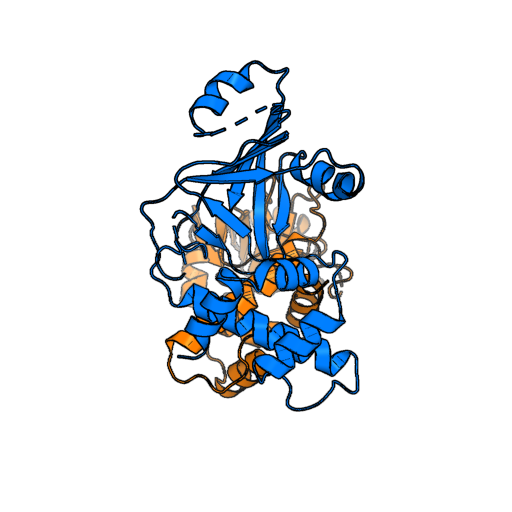 . ARG B 1 203 ? -47.686 -14.462 -33.713 1.00 68.23 228 ARG B N 1
ATOM 2601 C CA . ARG B 1 203 ? -49.053 -14.208 -34.178 1.00 70.62 228 ARG B CA 1
ATOM 2602 C C . ARG B 1 203 ? -49.410 -15.048 -35.400 1.00 70.96 228 ARG B C 1
ATOM 2603 O O . ARG B 1 203 ? -48.533 -15.447 -36.170 1.00 69.41 228 ARG B O 1
ATOM 2611 N N . VAL B 1 204 ? -50.704 -15.313 -35.560 1.00 73.55 229 VAL B N 1
ATOM 2612 C CA . VAL B 1 204 ? -51.207 -16.114 -36.672 1.00 74.77 229 VAL B CA 1
ATOM 2613 C C . VAL B 1 204 ? -52.168 -15.291 -37.530 1.00 76.77 229 VAL B C 1
ATOM 2614 O O . VAL B 1 204 ? -53.170 -14.773 -37.032 1.00 78.75 229 VAL B O 1
ATOM 2618 N N . VAL B 1 205 ? -51.845 -15.167 -38.817 1.00 76.76 230 VAL B N 1
ATOM 2619 C CA . VAL B 1 205 ? -52.692 -14.449 -39.769 1.00 79.04 230 VAL B CA 1
ATOM 2620 C C . VAL B 1 205 ? -53.270 -15.386 -40.830 1.00 80.88 230 VAL B C 1
ATOM 2621 O O . VAL B 1 205 ? -52.542 -15.931 -41.668 1.00 79.85 230 VAL B O 1
ATOM 2625 N N . SER B 1 206 ? -54.586 -15.567 -40.781 1.00 84.13 231 SER B N 1
ATOM 2626 C CA . SER B 1 206 ? -55.300 -16.318 -41.803 1.00 86.75 231 SER B CA 1
ATOM 2627 C C . SER B 1 206 ? -55.629 -15.401 -42.978 1.00 88.26 231 SER B C 1
ATOM 2628 O O . SER B 1 206 ? -55.539 -14.173 -42.865 1.00 87.96 231 SER B O 1
ATOM 2631 N N . SER B 1 207 ? -56.005 -16.006 -44.102 1.00 90.35 232 SER B N 1
ATOM 2632 C CA . SER B 1 207 ? -56.301 -15.274 -45.334 1.00 92.27 232 SER B CA 1
ATOM 2633 C C . SER B 1 207 ? -57.547 -14.393 -45.235 1.00 95.21 232 SER B C 1
ATOM 2634 O O . SER B 1 207 ? -57.722 -13.467 -46.031 1.00 96.24 232 SER B O 1
ATOM 2637 N N . THR B 1 208 ? -58.399 -14.686 -44.255 1.00 97.02 233 THR B N 1
ATOM 2638 C CA . THR B 1 208 ? -59.624 -13.919 -44.031 1.00 100.28 233 THR B CA 1
ATOM 2639 C C . THR B 1 208 ? -59.330 -12.484 -43.577 1.00 99.43 233 THR B C 1
ATOM 2640 O O . THR B 1 208 ? -59.767 -11.532 -44.224 1.00 101.04 233 THR B O 1
ATOM 2644 N N . SER B 1 209 ? -58.583 -12.335 -42.482 1.00 97.35 234 SER B N 1
ATOM 2645 C CA . SER B 1 209 ? -58.252 -11.012 -41.934 1.00 96.64 234 SER B CA 1
ATOM 2646 C C . SER B 1 209 ? -57.352 -10.212 -42.876 1.00 95.28 234 SER B C 1
ATOM 2647 O O . SER B 1 209 ? -56.446 -10.765 -43.509 1.00 93.56 234 SER B O 1
ATOM 2650 N N . GLY B 1 210 ? -57.610 -8.907 -42.949 1.00 96.35 235 GLY B N 1
ATOM 2651 C CA . GLY B 1 210 ? -56.924 -8.008 -43.878 1.00 95.89 235 GLY B CA 1
ATOM 2652 C C . GLY B 1 210 ? -55.423 -7.910 -43.692 1.00 92.91 235 GLY B C 1
ATOM 2653 O O . GLY B 1 210 ? -54.712 -7.478 -44.601 1.00 92.51 235 GLY B O 1
ATOM 2654 N N . ASP B 1 211 ? -54.949 -8.326 -42.518 1.00 91.18 236 ASP B N 1
ATOM 2655 C CA . AS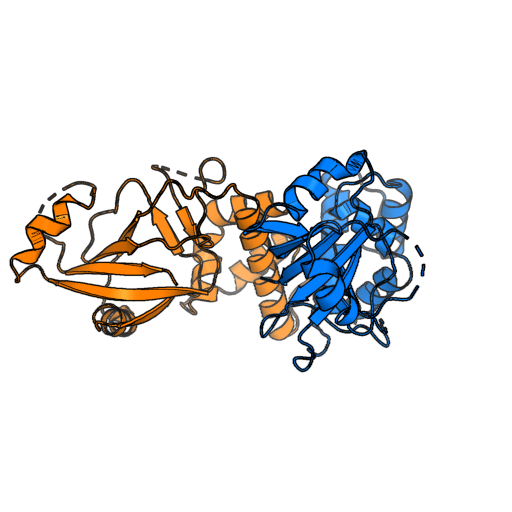P B 1 211 ? -53.526 -8.299 -42.166 1.00 88.52 236 ASP B CA 1
ATOM 2656 C C . ASP B 1 211 ? -52.669 -9.177 -43.083 1.00 87.23 236 ASP B C 1
ATOM 2657 O O . ASP B 1 211 ? -51.446 -9.031 -43.129 1.00 85.39 236 ASP B O 1
ATOM 2662 N N . PHE B 1 212 ? -53.332 -10.072 -43.812 1.00 88.52 237 PHE B N 1
ATOM 2663 C CA . PHE B 1 212 ? -52.688 -11.049 -44.688 1.00 87.75 237 PHE B CA 1
ATOM 2664 C C . PHE B 1 212 ? -51.768 -10.425 -45.738 1.00 87.36 237 PHE B C 1
ATOM 2665 O O . PHE B 1 212 ? -50.587 -10.767 -45.813 1.00 85.52 237 PHE B O 1
ATOM 2673 N N . ASP B 1 213 ? -52.316 -9.507 -46.532 1.00 89.32 238 ASP B N 1
ATOM 2674 C CA . ASP B 1 213 ? -51.612 -8.931 -47.680 1.00 89.79 238 ASP B CA 1
ATOM 2675 C C . ASP B 1 213 ? -50.365 -8.141 -47.296 1.00 87.91 238 ASP B C 1
ATOM 2676 O O . ASP B 1 213 ? -49.298 -8.341 -47.882 1.00 87.28 238 ASP B O 1
ATOM 2681 N N . THR B 1 214 ? -50.504 -7.254 -46.312 1.00 87.23 239 THR B N 1
ATOM 2682 C CA . THR B 1 214 ? -49.410 -6.370 -45.900 1.00 85.87 239 THR B CA 1
ATOM 2683 C C . THR B 1 214 ? -48.204 -7.114 -45.316 1.00 83.28 239 THR B C 1
ATOM 2684 O O . THR B 1 214 ? -47.065 -6.675 -45.481 1.00 82.61 239 THR B O 1
ATOM 2688 N N . LEU B 1 215 ? -48.457 -8.241 -44.652 1.00 82.03 240 LEU B N 1
ATOM 2689 C CA . LEU B 1 215 ? -47.385 -9.062 -44.079 1.00 79.81 240 LEU B CA 1
ATOM 2690 C C . LEU B 1 215 ? -46.768 -10.004 -45.111 1.00 79.63 240 LEU B C 1
ATOM 2691 O O . LEU B 1 215 ? -45.560 -10.255 -45.081 1.00 78.42 240 LEU B O 1
ATOM 2696 N N . LEU B 1 216 ? -47.601 -10.526 -46.010 1.00 81.09 241 LEU B N 1
ATOM 2697 C CA . LEU B 1 216 ? -47.152 -11.477 -47.024 1.00 81.36 241 LEU B CA 1
ATOM 2698 C C . LEU B 1 216 ? -45.980 -10.939 -47.835 1.00 81.68 241 LEU B C 1
ATOM 2699 O O . LEU B 1 216 ? -44.993 -11.642 -48.038 1.00 80.79 241 LEU B O 1
ATOM 2704 N N . ASN B 1 217 ? -46.086 -9.689 -48.279 1.00 83.29 242 ASN B N 1
ATOM 2705 C CA . ASN B 1 217 ? -45.074 -9.097 -49.152 1.00 84.44 242 ASN B CA 1
ATOM 2706 C C . ASN B 1 217 ? -43.778 -8.689 -48.442 1.00 83.03 242 ASN B C 1
ATOM 2707 O O . ASN B 1 217 ? -42.868 -8.144 -49.072 1.00 84.08 242 ASN B O 1
ATOM 2712 N N . THR B 1 218 ? -43.698 -8.947 -47.138 1.00 81.15 243 THR B N 1
ATOM 2713 C CA . THR B 1 218 ? -42.424 -8.866 -46.419 1.00 79.88 243 THR B CA 1
ATOM 2714 C C . THR B 1 218 ? -41.779 -10.249 -46.353 1.00 78.62 243 THR B C 1
ATOM 2715 O O . THR B 1 218 ? -40.753 -10.436 -45.698 1.00 77.40 243 THR B O 1
ATOM 2719 N N . ILE B 1 219 ? -42.403 -11.210 -47.033 1.00 79.23 244 ILE B N 1
ATOM 2720 C CA . ILE B 1 219 ? -41.899 -12.575 -47.131 1.00 78.44 244 ILE B CA 1
ATOM 2721 C C . ILE B 1 219 ? -41.732 -12.952 -48.602 1.00 80.27 244 ILE B C 1
ATOM 2722 O O . ILE B 1 219 ? -42.726 -13.170 -49.298 1.00 81.70 244 ILE B O 1
ATOM 2727 N N . PRO B 1 220 ? -40.477 -13.023 -49.084 1.00 80.65 245 PRO B N 1
ATOM 2728 C CA . PRO B 1 220 ? -40.212 -13.475 -50.453 1.00 82.67 245 PRO B CA 1
ATOM 2729 C C . PRO B 1 220 ? -40.632 -14.930 -50.666 1.00 82.46 245 PRO B C 1
ATOM 2730 O O . PRO B 1 220 ? -40.293 -15.803 -49.864 1.00 80.60 245 PRO B O 1
ATOM 2734 N N . THR B 1 221 ? -41.373 -15.171 -51.742 1.00 84.62 246 THR B N 1
ATOM 2735 C CA . THR B 1 221 ? -41.927 -16.489 -52.021 1.00 85.04 246 THR B CA 1
ATOM 2736 C C . THR B 1 221 ? -41.290 -17.112 -53.258 1.00 87.07 246 THR B C 1
ATOM 2737 O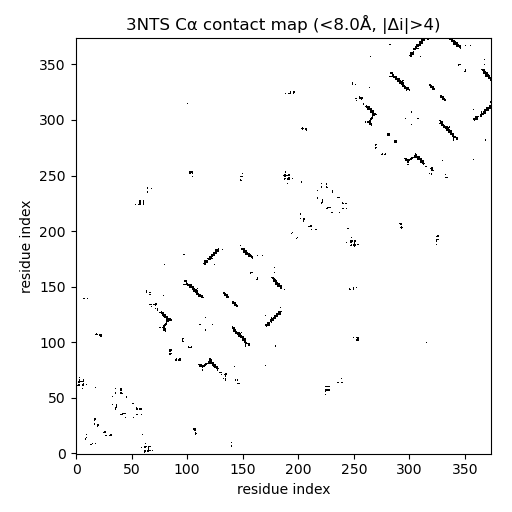 O . THR B 1 221 ? -40.194 -16.719 -53.668 1.00 87.71 246 THR B O 1
ATOM 2741 N N . SER B 1 222 ? -41.979 -18.099 -53.825 1.00 88.38 247 SER B N 1
ATOM 2742 C CA . SER B 1 222 ? -41.598 -18.705 -55.094 1.00 90.93 247 SER B CA 1
ATOM 2743 C C . SER B 1 222 ? -42.613 -18.357 -56.182 1.00 94.12 247 SER B C 1
ATOM 2744 O O . SER B 1 222 ? -42.452 -18.745 -57.342 1.00 96.86 247 SER B O 1
ATOM 2747 N N . ASP B 1 223 ? -43.650 -17.616 -55.796 1.00 94.02 248 ASP B N 1
ATOM 2748 C CA . ASP B 1 223 ? -44.701 -17.192 -56.715 1.00 97.16 248 ASP B CA 1
ATOM 2749 C C . ASP B 1 223 ? -44.223 -16.039 -57.595 1.00 99.33 248 ASP B C 1
ATOM 2750 O O . ASP B 1 223 ? -43.604 -16.255 -58.638 1.00 101.66 248 ASP B O 1
ATOM 2755 N N . ASN B 1 230 ? -53.505 -17.850 -53.471 1.00 106.62 255 ASN B N 1
ATOM 2756 C CA . ASN B 1 230 ? -54.090 -19.059 -54.041 1.00 109.17 255 ASN B CA 1
ATOM 2757 C C . ASN B 1 230 ? -54.311 -20.161 -53.007 1.00 108.05 255 ASN B C 1
ATOM 2758 O O . ASN B 1 230 ? -55.451 -20.453 -52.633 1.00 109.81 255 ASN B O 1
ATOM 2763 N N . ARG B 1 231 ? -53.211 -20.755 -52.546 1.00 105.39 256 ARG B N 1
ATOM 2764 C CA . ARG B 1 231 ? -53.251 -21.955 -51.711 1.00 104.56 256 ARG B CA 1
ATOM 2765 C C . ARG B 1 231 ? -52.804 -21.722 -50.265 1.00 101.20 256 ARG B C 1
ATOM 2766 O O . ARG B 1 231 ? -53.014 -22.580 -49.404 1.00 100.93 256 ARG B O 1
ATOM 2768 N N . ILE B 1 232 ? -52.198 -20.564 -50.005 1.00 98.94 257 ILE B N 1
ATOM 2769 C CA . ILE B 1 232 ? -51.683 -20.226 -48.671 1.00 95.69 257 ILE B CA 1
ATOM 2770 C C . ILE B 1 232 ? -52.820 -19.892 -47.699 1.00 96.05 257 ILE B C 1
ATOM 2771 O O . ILE B 1 232 ? -53.428 -18.821 -47.783 1.00 97.08 257 ILE B O 1
ATOM 2776 N N . LYS B 1 233 ? -53.093 -20.812 -46.775 1.00 95.22 258 LYS B N 1
ATOM 2777 C CA . LYS B 1 233 ? -54.213 -20.664 -45.840 1.00 95.78 258 LYS B CA 1
ATOM 2778 C C . LYS B 1 233 ? -53.881 -19.856 -44.583 1.00 92.96 258 LYS B C 1
ATOM 2779 O O . LYS B 1 233 ? -54.750 -19.172 -44.038 1.00 94.14 258 LYS B O 1
ATOM 2785 N N . ARG B 1 234 ? -52.630 -19.926 -44.133 1.00 89.13 259 ARG B N 1
ATOM 2786 C CA . ARG B 1 234 ? -52.213 -19.259 -42.896 1.00 86.27 259 ARG B CA 1
ATOM 2787 C C . ARG B 1 234 ? -50.753 -18.789 -42.901 1.00 82.53 259 ARG B C 1
ATOM 2788 O O . ARG B 1 234 ? -49.838 -19.552 -43.226 1.00 81.28 259 ARG B O 1
ATOM 2796 N N . LEU B 1 235 ? -50.557 -17.521 -42.546 1.00 80.47 260 LEU B N 1
ATOM 2797 C CA . LEU B 1 235 ? -49.227 -16.956 -42.339 1.00 76.89 260 LEU B CA 1
ATOM 2798 C C . LEU B 1 235 ? -48.943 -16.920 -40.846 1.00 74.78 260 LEU B C 1
ATOM 2799 O O . LEU B 1 235 ? -49.749 -16.400 -40.078 1.00 75.70 260 LEU B O 1
ATOM 2804 N N . ILE B 1 236 ? -47.809 -17.477 -40.429 1.00 71.74 261 ILE B N 1
ATOM 2805 C CA . ILE B 1 236 ? -47.476 -17.524 -39.006 1.00 69.75 261 ILE B CA 1
ATOM 2806 C C . ILE B 1 236 ? -46.117 -16.900 -38.689 1.00 67.19 261 ILE B C 1
ATOM 2807 O O . ILE B 1 236 ? -45.072 -17.401 -39.097 1.00 65.92 261 ILE B O 1
ATOM 2812 N N . GLU B 1 237 ? -46.159 -15.792 -37.956 1.00 66.35 262 GLU B N 1
ATOM 2813 C CA . GLU B 1 237 ? -44.962 -15.091 -37.515 1.00 64.29 262 GLU B CA 1
ATOM 2814 C C . GLU B 1 237 ? -44.494 -15.719 -36.207 1.00 63.11 262 GLU B C 1
ATOM 2815 O O . GLU B 1 237 ? -45.261 -15.807 -35.249 1.00 64.10 262 GLU B O 1
ATOM 2821 N N . VAL B 1 238 ? -43.240 -16.162 -36.175 1.00 61.01 263 VAL B N 1
ATOM 2822 C CA . VAL B 1 238 ? -42.709 -16.913 -35.038 1.00 59.91 263 VAL B CA 1
ATOM 2823 C C . VAL B 1 238 ? -41.301 -16.454 -34.645 1.00 58.75 263 VAL B C 1
ATOM 2824 O O . VAL B 1 238 ? -40.520 -16.050 -35.505 1.00 58.08 263 VAL B O 1
ATOM 2828 N N . SER B 1 239 ? -40.995 -16.514 -33.346 1.00 58.66 264 SER B N 1
ATOM 2829 C CA . SER B 1 239 ? -39.663 -16.184 -32.825 1.00 57.85 264 SER B CA 1
ATOM 2830 C C . SER B 1 239 ? -38.922 -17.419 -32.314 1.00 57.21 264 SER B C 1
ATOM 2831 O O . SER B 1 239 ? -39.523 -18.302 -31.695 1.00 57.72 264 SER B O 1
ATOM 2834 N N . VAL B 1 240 ? -37.617 -17.467 -32.576 1.00 56.22 265 VAL B N 1
ATOM 2835 C CA . VAL B 1 240 ? -36.744 -18.523 -32.052 1.00 55.75 265 VAL B CA 1
ATOM 2836 C C . VAL B 1 240 ? -36.360 -18.171 -30.617 1.00 56.60 265 VAL B C 1
ATOM 2837 O O . VAL B 1 240 ? -36.290 -16.992 -30.263 1.00 57.24 265 VAL B O 1
ATOM 2841 N N . LEU B 1 241 ? -36.109 -19.192 -29.800 1.00 56.79 266 LEU B N 1
ATOM 2842 C CA . LEU B 1 241 ? -35.790 -18.990 -28.388 1.00 57.94 266 LEU B CA 1
ATOM 2843 C C . LEU B 1 241 ? -34.351 -19.347 -28.054 1.00 57.89 266 LEU B C 1
ATOM 2844 O O . LEU B 1 241 ? -33.919 -20.483 -28.237 1.00 57.50 266 LEU B O 1
#

Solvent-accessible surface area: 19008 Å² total; per-residue (Å²): 110,108,27,69,116,0,5,132,57,6,34,82,118,4,105,67,31,0,12,47,26,24,115,114,38,128,72,126,112,138,26,3,10,71,22,2,58,82,54,80,36,20,150,109,91,30,129,61,80,50,67,18,55,58,9,6,60,14,9,14,9,13,0,26,37,2,2,49,97,51,105,58,11,119,126,40,65,44,0,23,15,30,42,17,0,49,110,113,134,58,54,76,71,59,123,86,10,44,24,106,40,52,40,9,22,28,28,0,3,14,62,6,19,26,76,92,4,187,66,52,19,0,0,6,26,0,117,26,49,112,82,23,34,0,32,54,14,73,136,32,92,63,0,4,0,31,13,13,16,42,2,94,1,51,106,45,5,46,65,128,47,64,76,24,98,105,18,46,115,64,5,62,55,97,126,35,126,41,1,1,22,0,19,7,71,98,63,0,56,41,0,3,152,52,7,30,70,116,2,101,70,33,0,12,46,33,40,107,129,38,126,75,63,114,68,84,4,34,85,18,0,57,96,61,24,20,13,68,105,118,35,129,63,81,47,67,20,55,35,6,5,139,21,4,13,36,7,0,11,0,1,3,17,76,34,104,57,10,112,130,48,66,41,0,24,93,13,33,18,0,51,110,113,135,57,54,76,67,59,123,84,9,46,20,108,31,51,101,6,64,28,37,0,4,11,39,6,6,25,69,70,1,149,57,49,22,0,0,2,26,0,123,26,47,109,62,26,34,0,10,51,4,57,144,14,90,124,39,44,0,4,0,23,29,104,13,112,2,110,0,39,104,44,7,43,64,128,45,64,75,24,100,104,10,48,115,68,6,65,40,48,167,212,65,26,123,42,1,1,22,0,22,10,124

B-factor: mean 71.07, std 14.97, range [46.66, 115.9]